Protein AF-A0AAJ1UY35-F1 (afdb_monomer_lite)

Foldseek 3Di:
DDDDDDDDDDYDDDDDDDDDDDDDDDDDDDDDPDCVVVVVVVVVVVVVVVVVVVVVVVVVVVVVVVVVVVQFAFDPDPPRHCPLADDDADDDPDQQAAAEEEEFEAFFQLCAQQHQQHKAFADPVLHDPPLVVDPPVQVPPVPLQADPVSGIGGDCLLLVLVLVLLVLLQQFRYWYWYHYFFELLVVVVCFLVQQDHTGAGFGSNHPVSSVVSNVNSVSDHSAGVSHHRDCVRVFTGQLLLSLLVVLLSQLVQQVVVCVVPVPDRDAGSHQEYEYEGQQRLFKYAPPQWDADPVRWIAGDLVCCPPSSCNSVRRDIDGFDDDPDLDQRRGNSLRSSLSSLLSVLVSNHQYAYENEEPSCVVVVSRVVSRVVSNCSSPPPDPPRYDYQYDHQDDDDDGRHHHDPVRPCVRSSNVSVVSLSVNVVVQLWAKEKEFEFEAFLSNTTDHAPFQWWKWKAAPVGDIDTDGAHRRNMDMDTCNPPDRLFWMKMKTDDALQWKAKFDFVLFWFKWFAFNPPRHTDTQPDTWAKDDQDPRRMTITIGGSVSSVGGGSMYIYIYIFTWDFDKWKWKFFFPDQVLLCQFQHDPDDDDRLFDFAKKKKKWKWKAACRDPDRPDTPFIDIDMWGDGNQRGMDITDMDTRGIDGFFIKMKMKMWIAGTDDDDQVVRVVRDDGDTDIDDPFKAKDPPFDFDPDDRTRIGMIMIGGD

Secondary structure (DSSP, 8-state):
--------------------------------S-THHHHHHHHHHHHHHHHHHHHHHHHHHHHHHHHHTTTSPBTTSGGG--TTSBPPPPP--S---SEEEEEEEE-STT--TTSTT-EEEPPTTSPPTTGGGS-HHHHT-HHHHB-TTSSEEE--HHHHHHHHHHHHTTTSSEEEEEEEES-GGGTTTTTTTTPPPPEEEEESSBHHHHHHHHHHHHT---SSTTSS--GGGTT-B-HHHHHHHHHHHHHHHHHHHHHH-TTSPPPPS-SEEEEEE-S-B-EEETTSEEE-TTS-EEE-HHHH-STTGGGG---EEEPP------STT-HHHHHHHHHHHHHHHTTPEEEEEEESTHHHHSHHHHHHHHHHHHHTSTT-SSSEEEE----B-SSSBTPPPPTTGGGT-TTTTTHHHHHHHHHHHTS-EEEEEEEEE-TT-BEEEE-TT-EEEEEETTTEEEEEE--TTSEEEEE-TTS--TT-EEEEEES-TTSEEEE-BTTB-EEEEEETTT--EEE-SSPPEEPPPPTTS--EEEE-HHHHHHEEEEEEEEEEEEEEEEEE-BEEE---THHHHHHH--SSSS--S--S-EEEEEEEEEE-TTSSSTTSEEEEEEEEEEE---SSEEEPPPEEEEEEETT-EEEEEEEEEPPSSS-HHHHHHH------B--SSEEEE------SS-SS-EEEEEEEE-

pLDDT: mean 71.47, std 19.7, range [21.45, 96.44]

Sequence (702 aa):
MKVLTRHYEVAGTIVKVDGFALSEVGRDLRAKGKIIRIVSLLSLPCLLLSLMQLVTASLESVARANSDLAVNPIFGMGGEDPFPADPQRPDSTVDEGAQSVAFVFGLGYRSGWASMGGETRTLAGRLCPNEEKWPDYYRKQADKRTTADGRFCRNWDTNIAFEEEMKRHRGSSLKVGIYTFARKADESNNRLYHNTPNLKATSLQNKAGYDAVINKIRSLDGSKDGRGSSPDHAWGNNLQYGLAQVYKDMADYESAQRKANPNVAPKPLYTKIIVLTHGDNKYYLQDTVKKNDKGWYEADLNQLDVDGNFVNRPETEANGYFRRNRLDARPGTAGALGVANLIRGKGAELRILGMGDWSEKMSQYGDTLKALAEATTSGKEGRYQHIDFSSKGDNDYWVTPGSYEYSDNQIVNGTLERVLRQWILEEKTISITSDWIDQDFRYVKPNVGQSINMTVAGGRSYALKTNQLGRTFVRLTGQDTAHGVTIQEQGSSGKKLSTMLANVPRCWGVNVKNGKSGELEAEPEALAVDKDGNGGFNISGQQMEDYRSIKCSMYSRPLQQAQIIKKGKVTNEQIRFEVGGYPRGKPVKFVGGARYSFTYSCADPLGQHPNTLIVEGKAQRLLENVNVAVTMAPINMGKLPVGARCAVKEKIVLPSGRPKEELNRLFTSVNKLSSQHLELEDKQNHSDKGQATSASATGVVR

Structure (mmCIF, N/CA/C/O backbone):
data_AF-A0AAJ1UY35-F1
#
_entry.id   AF-A0AAJ1UY35-F1
#
loop_
_atom_site.group_PDB
_atom_site.id
_atom_site.type_symbol
_atom_site.label_atom_id
_atom_site.label_alt_id
_atom_site.label_comp_id
_atom_site.label_asym_id
_atom_site.label_entity_id
_atom_site.label_seq_id
_atom_site.pdbx_PDB_ins_code
_atom_site.Cartn_x
_atom_site.Cartn_y
_atom_site.Cartn_z
_atom_site.occupancy
_atom_site.B_iso_or_equiv
_atom_site.auth_seq_id
_atom_site.auth_comp_id
_atom_site.auth_asym_id
_atom_site.auth_atom_id
_atom_site.pdbx_PDB_model_num
ATOM 1 N N . MET A 1 1 ? 62.959 -10.267 31.260 1.00 34.19 1 MET A N 1
ATOM 2 C CA . MET A 1 1 ? 63.924 -9.749 32.261 1.00 34.19 1 MET A CA 1
ATOM 3 C C . MET A 1 1 ? 63.231 -9.586 33.611 1.00 34.19 1 MET A C 1
ATOM 5 O O . MET A 1 1 ? 62.021 -9.409 33.638 1.00 34.19 1 MET A O 1
ATOM 9 N N . LYS A 1 2 ? 63.996 -9.665 34.705 1.00 21.45 2 LYS A N 1
ATOM 10 C CA . LYS A 1 2 ? 63.648 -9.225 36.075 1.00 21.45 2 LYS A CA 1
ATOM 11 C C . LYS A 1 2 ? 63.943 -7.702 36.194 1.00 21.45 2 LYS A C 1
ATOM 13 O O . LYS A 1 2 ? 64.800 -7.257 35.441 1.00 21.45 2 LYS A O 1
ATOM 18 N N . VAL A 1 3 ? 63.360 -6.867 37.074 1.00 22.22 3 VAL A N 1
ATOM 19 C CA . VAL A 1 3 ? 62.285 -6.997 38.102 1.00 22.22 3 VAL A CA 1
ATOM 20 C C . VAL A 1 3 ? 61.907 -5.588 38.668 1.00 22.22 3 VAL A C 1
ATOM 22 O O . VAL A 1 3 ? 62.651 -4.652 38.403 1.00 22.22 3 VAL A O 1
ATOM 25 N N . LEU A 1 4 ? 60.852 -5.481 39.512 1.00 23.19 4 LEU A N 1
ATOM 26 C CA . LEU A 1 4 ? 60.481 -4.360 40.437 1.00 23.19 4 LEU A CA 1
ATOM 27 C C . LEU A 1 4 ? 59.958 -3.044 39.789 1.00 23.19 4 LEU A C 1
ATOM 29 O O . LEU A 1 4 ? 60.528 -2.593 38.809 1.00 23.19 4 LEU A O 1
ATOM 33 N N . THR A 1 5 ? 58.932 -2.306 40.273 1.00 26.67 5 THR A N 1
ATOM 34 C CA . THR A 1 5 ? 57.810 -2.466 41.267 1.00 26.67 5 THR A CA 1
ATOM 35 C C . THR A 1 5 ? 56.720 -1.388 40.946 1.00 26.67 5 THR A C 1
ATOM 37 O O . THR A 1 5 ? 56.875 -0.740 39.919 1.00 26.67 5 THR A O 1
ATOM 40 N N . ARG A 1 6 ? 55.615 -1.064 41.661 1.00 24.56 6 ARG A N 1
ATOM 41 C CA . ARG A 1 6 ? 54.959 -1.353 42.980 1.00 24.56 6 ARG A CA 1
ATOM 42 C C . ARG A 1 6 ? 53.423 -1.122 42.763 1.00 24.56 6 ARG A C 1
ATOM 44 O O . ARG A 1 6 ? 53.093 -0.278 41.944 1.00 24.56 6 ARG A O 1
ATOM 51 N N . HIS A 1 7 ? 52.476 -1.957 43.223 1.00 24.42 7 HIS A N 1
ATOM 52 C CA . HIS A 1 7 ? 51.837 -2.064 44.569 1.00 24.42 7 HIS A CA 1
ATOM 53 C C . HIS A 1 7 ? 50.879 -0.911 44.947 1.00 24.42 7 HIS A C 1
ATOM 55 O O . HIS A 1 7 ? 51.228 0.226 44.655 1.00 24.42 7 HIS A O 1
ATOM 61 N N . TYR A 1 8 ? 49.760 -1.051 45.689 1.00 23.05 8 TYR A N 1
ATOM 62 C CA . TYR A 1 8 ? 48.837 -2.119 46.209 1.00 23.05 8 TYR A CA 1
ATOM 63 C C . TYR A 1 8 ? 47.652 -1.313 46.867 1.00 23.05 8 TYR A C 1
ATOM 65 O O . TYR A 1 8 ? 47.877 -0.145 47.177 1.00 23.05 8 TYR A O 1
ATOM 73 N N . GLU A 1 9 ? 46.459 -1.766 47.293 1.00 23.33 9 GLU A N 1
ATOM 74 C CA . GLU A 1 9 ? 45.358 -2.692 46.884 1.00 23.33 9 GLU A CA 1
ATOM 75 C C . GLU A 1 9 ? 44.215 -2.464 47.963 1.00 23.33 9 GLU A C 1
ATOM 77 O O . GLU A 1 9 ? 44.399 -1.559 48.777 1.00 23.33 9 GLU A O 1
ATOM 82 N N . VAL A 1 10 ? 43.014 -3.058 48.145 1.00 24.70 10 VAL A N 1
ATOM 83 C CA . VAL A 1 10 ? 42.207 -4.221 47.682 1.00 24.70 10 VAL A CA 1
ATOM 84 C C . VAL A 1 10 ? 40.694 -3.897 47.919 1.00 24.70 10 VAL A C 1
ATOM 86 O O . VAL A 1 10 ? 40.396 -3.083 48.787 1.00 24.70 10 VAL A O 1
ATOM 89 N N . ALA A 1 11 ? 39.758 -4.637 47.288 1.00 24.30 11 ALA A N 1
ATOM 90 C CA . ALA A 1 11 ? 38.354 -4.890 47.729 1.00 24.30 11 ALA A CA 1
ATOM 91 C C . ALA A 1 11 ? 37.324 -3.714 47.753 1.00 24.30 11 ALA A C 1
ATOM 93 O O . ALA A 1 11 ? 37.682 -2.548 47.662 1.00 24.30 11 ALA A O 1
ATOM 94 N N . GLY A 1 12 ? 35.998 -3.943 47.850 1.00 22.55 12 GLY A N 1
ATOM 95 C CA . GLY A 1 12 ? 35.233 -5.187 47.627 1.00 22.55 12 GLY A CA 1
ATOM 96 C C . GLY A 1 12 ? 33.877 -5.309 48.371 1.00 22.55 12 GLY A C 1
ATOM 97 O O . GLY A 1 12 ? 33.831 -5.223 49.589 1.00 22.55 12 GLY A O 1
ATOM 98 N N . THR A 1 13 ? 32.821 -5.659 47.620 1.00 23.72 13 THR A N 1
ATOM 99 C CA . THR A 1 13 ? 31.623 -6.439 48.039 1.00 23.72 13 THR A CA 1
ATOM 100 C C . THR A 1 13 ? 30.466 -5.806 48.861 1.00 23.72 13 THR A C 1
ATOM 102 O O . THR A 1 13 ? 30.623 -5.107 49.851 1.00 23.72 13 THR A O 1
ATOM 105 N N . ILE A 1 14 ? 29.264 -6.175 48.396 1.00 23.72 14 ILE A N 1
ATOM 106 C CA . ILE A 1 14 ? 27.869 -6.064 48.881 1.00 23.72 14 ILE A CA 1
ATOM 107 C C . ILE A 1 14 ? 27.656 -6.382 50.385 1.00 23.72 14 ILE A C 1
ATOM 109 O O . ILE A 1 14 ? 28.237 -7.352 50.859 1.00 23.72 14 ILE A O 1
ATOM 113 N N . VAL A 1 15 ? 26.692 -5.723 51.070 1.00 22.36 15 VAL A N 1
ATOM 114 C CA . VAL A 1 15 ? 25.753 -6.364 52.044 1.00 22.36 15 VAL A CA 1
ATOM 115 C C . VAL A 1 15 ? 24.530 -5.476 52.399 1.00 22.36 15 VAL A C 1
ATOM 117 O O . VAL A 1 15 ? 24.519 -4.277 52.134 1.00 22.36 15 VAL A O 1
ATOM 120 N N . LYS A 1 16 ? 23.472 -6.110 52.939 1.00 21.75 16 LYS A N 1
ATOM 121 C CA . LYS A 1 16 ? 22.197 -5.545 53.444 1.00 21.75 16 LYS A CA 1
ATOM 122 C C . LYS A 1 16 ? 22.342 -4.452 54.523 1.00 21.75 16 LYS A C 1
ATOM 124 O O . LYS A 1 16 ? 23.318 -4.441 55.264 1.00 21.75 16 LYS A O 1
ATOM 129 N N . VAL A 1 17 ? 21.242 -3.726 54.768 1.00 23.38 17 VAL A N 1
ATOM 130 C CA . VAL A 1 17 ? 20.865 -3.250 56.116 1.00 23.38 17 VAL A CA 1
ATOM 131 C C . VAL A 1 17 ? 19.405 -3.631 56.407 1.00 23.38 17 VAL A C 1
ATOM 133 O O . VAL A 1 17 ? 18.502 -3.157 55.724 1.00 23.38 17 VAL A O 1
ATOM 136 N N . ASP A 1 18 ? 19.183 -4.471 57.420 1.00 23.42 18 ASP A N 1
ATOM 137 C CA . ASP A 1 18 ? 17.889 -4.617 58.108 1.00 23.42 18 ASP A CA 1
ATOM 138 C C . ASP A 1 18 ? 17.885 -3.691 59.349 1.00 23.42 18 ASP A C 1
ATOM 140 O O . ASP A 1 18 ? 18.946 -3.354 59.876 1.00 23.42 18 ASP A O 1
ATOM 144 N N . GLY A 1 19 ? 16.714 -3.205 59.779 1.00 21.84 19 GLY A N 1
ATOM 145 C CA . GLY A 1 19 ? 16.602 -2.069 60.715 1.00 21.84 19 GLY A CA 1
ATOM 146 C C . GLY A 1 19 ? 16.716 -2.387 62.217 1.00 21.84 19 GLY A C 1
ATOM 147 O O . GLY A 1 19 ? 16.740 -3.545 62.625 1.00 21.84 19 GLY A O 1
ATOM 148 N N . PHE A 1 20 ? 16.710 -1.335 63.050 1.00 23.66 20 PHE A N 1
ATOM 149 C CA . PHE A 1 20 ? 16.606 -1.418 64.518 1.00 23.66 20 PHE A CA 1
ATOM 150 C C . PHE A 1 20 ? 15.756 -0.277 65.118 1.00 23.66 20 PHE A C 1
ATOM 152 O O . PHE A 1 20 ? 15.450 0.700 64.434 1.00 23.66 20 PHE A O 1
ATOM 159 N N . ALA A 1 21 ? 15.335 -0.434 66.380 1.00 23.22 21 ALA A N 1
ATOM 160 C CA . ALA A 1 21 ? 14.292 0.369 67.038 1.00 23.22 21 ALA A CA 1
ATOM 161 C C . ALA A 1 21 ? 14.790 1.256 68.214 1.00 23.22 21 ALA A C 1
ATOM 163 O O . ALA A 1 21 ? 15.985 1.398 68.450 1.00 23.22 21 ALA A O 1
ATOM 164 N N . LEU A 1 22 ? 13.839 1.890 68.916 1.00 26.34 22 LEU A N 1
ATOM 165 C CA . LEU A 1 22 ? 14.007 2.960 69.917 1.00 26.34 22 LEU A CA 1
ATOM 166 C C . LEU A 1 22 ? 14.524 2.516 71.304 1.00 26.34 22 LEU A C 1
ATOM 168 O O . LEU A 1 22 ? 13.898 1.670 71.937 1.00 26.34 22 LEU A O 1
ATOM 172 N N . SER A 1 23 ? 15.533 3.229 71.823 1.00 24.86 23 SER A N 1
ATOM 173 C CA . SER A 1 23 ? 15.867 3.459 73.255 1.00 24.86 23 SER A CA 1
ATOM 174 C C . SER A 1 23 ? 17.115 4.372 73.323 1.00 24.86 23 SER A C 1
ATOM 176 O O . SER A 1 23 ? 17.962 4.246 72.446 1.00 24.86 23 SER A O 1
ATOM 178 N N . GLU A 1 24 ? 17.359 5.283 74.273 1.00 26.22 24 GLU A N 1
ATOM 179 C CA . GLU A 1 24 ? 16.616 5.777 75.449 1.00 26.22 24 GLU A CA 1
ATOM 180 C C . GLU A 1 24 ? 17.199 7.155 75.898 1.00 26.22 24 GLU A C 1
ATOM 182 O O . GLU A 1 24 ? 18.195 7.591 75.336 1.00 26.22 24 GLU A O 1
ATOM 187 N N . VAL A 1 25 ? 16.573 7.820 76.890 1.00 25.81 25 VAL A N 1
ATOM 188 C CA . VAL A 1 25 ? 17.093 8.837 77.866 1.00 25.81 25 VAL A CA 1
ATOM 189 C C . VAL A 1 25 ? 18.275 9.772 77.463 1.00 25.81 25 VAL A C 1
ATOM 191 O O . VAL A 1 25 ? 19.358 9.329 77.119 1.00 25.81 25 VAL A O 1
ATOM 194 N N . GLY A 1 26 ? 18.255 11.103 77.653 1.00 25.69 26 GLY A N 1
ATOM 195 C CA . GLY A 1 26 ? 17.315 11.980 78.374 1.00 25.69 26 GLY A CA 1
ATOM 196 C C . GLY A 1 26 ? 17.988 12.866 79.449 1.00 25.69 26 GLY A C 1
ATOM 197 O O . GLY A 1 26 ? 18.068 12.458 80.608 1.00 25.69 26 GLY A O 1
ATOM 198 N N . ARG A 1 27 ? 18.465 14.067 79.063 1.00 25.03 27 ARG A N 1
ATOM 199 C CA . ARG A 1 27 ? 18.877 15.256 79.875 1.00 25.03 27 ARG A CA 1
ATOM 200 C C . ARG A 1 27 ? 19.539 16.285 78.925 1.00 25.03 27 ARG A C 1
ATOM 202 O O . ARG A 1 27 ? 20.173 15.847 77.975 1.00 25.03 27 ARG A O 1
ATOM 209 N N . ASP A 1 28 ? 19.541 17.612 79.097 1.00 28.67 28 ASP A N 1
ATOM 210 C CA . ASP A 1 28 ? 18.679 18.610 79.772 1.00 28.67 28 ASP A CA 1
ATOM 211 C C . ASP A 1 28 ? 19.136 20.027 79.284 1.00 28.67 28 ASP A C 1
ATOM 213 O O . ASP A 1 28 ? 20.136 20.142 78.578 1.00 28.67 28 ASP A O 1
ATOM 217 N N . LEU A 1 29 ? 18.445 21.102 79.690 1.00 26.39 29 LEU A N 1
ATOM 218 C CA . LEU A 1 29 ? 18.847 22.525 79.675 1.00 26.39 29 LEU A CA 1
ATOM 219 C C . LEU A 1 29 ? 18.727 23.355 78.374 1.00 26.39 29 LEU A C 1
ATOM 221 O O . LEU A 1 29 ? 19.685 23.694 77.687 1.00 26.39 29 LEU A O 1
ATOM 225 N N . ARG A 1 30 ? 17.513 23.896 78.199 1.00 32.09 30 ARG A N 1
ATOM 226 C CA . ARG A 1 30 ? 17.227 25.351 78.100 1.00 32.09 30 ARG A CA 1
ATOM 227 C C . ARG A 1 30 ? 18.264 26.250 77.381 1.00 32.09 30 ARG A C 1
ATOM 229 O O . ARG A 1 30 ? 19.049 26.938 78.033 1.00 32.09 30 ARG A O 1
ATOM 236 N N . ALA A 1 31 ? 18.106 26.454 76.068 1.00 27.91 31 ALA A N 1
ATOM 237 C CA . ALA A 1 31 ? 18.750 27.568 75.355 1.00 27.91 31 ALA A CA 1
ATOM 238 C C . ALA A 1 31 ? 17.807 28.335 74.397 1.00 27.91 31 ALA A C 1
ATOM 240 O O . ALA A 1 31 ? 17.639 27.995 73.233 1.00 27.91 31 ALA A O 1
ATOM 241 N N . LYS A 1 32 ? 17.261 29.454 74.900 1.00 30.56 32 LYS A N 1
ATOM 242 C CA . LYS A 1 32 ? 16.916 30.686 74.152 1.00 30.56 32 LYS A CA 1
ATOM 243 C C . LYS A 1 32 ? 16.004 30.542 72.916 1.00 30.56 32 LYS A C 1
ATOM 245 O O . LYS A 1 32 ? 16.441 30.583 71.769 1.00 30.56 32 LYS A O 1
ATOM 250 N N . GLY A 1 33 ? 14.694 30.570 73.181 1.00 32.19 33 GLY A N 1
ATOM 251 C CA . GLY A 1 33 ? 13.574 30.794 72.251 1.00 32.19 33 GLY A CA 1
ATOM 252 C C . GLY A 1 33 ? 13.711 31.927 71.215 1.00 32.19 33 GLY A C 1
ATOM 253 O O . GLY A 1 33 ? 13.046 32.951 71.330 1.00 32.19 33 GLY A O 1
ATOM 254 N N . LYS A 1 34 ? 14.512 31.715 70.162 1.00 32.81 34 LYS A N 1
ATOM 255 C CA . LYS A 1 34 ? 14.557 32.555 68.945 1.00 32.81 34 LYS A CA 1
ATOM 256 C C . LYS A 1 34 ? 14.364 31.788 67.624 1.00 32.81 34 LYS A C 1
ATOM 258 O O . LYS A 1 34 ? 14.079 32.415 66.611 1.00 32.81 34 LYS A O 1
ATOM 263 N N . ILE A 1 35 ? 14.447 30.454 67.622 1.00 36.97 35 ILE A N 1
ATOM 264 C CA . ILE A 1 35 ? 14.409 29.630 66.393 1.00 36.97 35 ILE A CA 1
ATOM 265 C C . ILE A 1 35 ? 12.996 29.526 65.776 1.00 36.97 35 ILE A C 1
ATOM 267 O O . ILE A 1 35 ? 12.853 29.463 64.556 1.00 36.97 35 ILE A O 1
ATOM 271 N N . ILE A 1 36 ? 11.938 29.584 66.594 1.00 39.00 36 ILE A N 1
ATOM 272 C CA . ILE A 1 36 ? 10.549 29.289 66.178 1.00 39.00 36 ILE A CA 1
ATOM 273 C C . ILE A 1 36 ? 10.011 30.244 65.089 1.00 39.00 36 ILE A C 1
ATOM 275 O O . ILE A 1 36 ? 9.146 29.847 64.317 1.00 39.00 36 ILE A O 1
ATOM 279 N N . ARG A 1 37 ? 10.538 31.472 64.947 1.00 29.98 37 ARG A N 1
ATOM 280 C CA . ARG A 1 37 ? 10.105 32.395 63.873 1.00 29.98 37 ARG A CA 1
ATOM 281 C C . ARG A 1 37 ? 10.731 32.125 62.497 1.00 29.98 37 ARG A C 1
ATOM 283 O O . ARG A 1 37 ? 10.194 32.617 61.513 1.00 29.98 37 ARG A O 1
ATOM 290 N N . ILE A 1 38 ? 11.821 31.359 62.404 1.00 38.47 38 ILE A N 1
ATOM 291 C CA . ILE A 1 38 ? 12.520 31.118 61.125 1.00 38.47 38 ILE A CA 1
ATOM 292 C C . ILE A 1 38 ? 11.916 29.916 60.380 1.00 38.47 38 ILE A C 1
ATOM 294 O O . ILE A 1 38 ? 11.694 29.983 59.172 1.00 38.47 38 ILE A O 1
ATOM 298 N N . VAL A 1 39 ? 11.551 28.849 61.101 1.00 41.25 39 VAL A N 1
ATOM 299 C CA . VAL A 1 39 ? 10.931 27.641 60.515 1.00 41.25 39 VAL A CA 1
ATOM 300 C C . VAL A 1 39 ? 9.581 27.957 59.846 1.00 41.25 39 VAL A C 1
ATOM 302 O O . VAL A 1 39 ? 9.272 27.429 58.776 1.00 41.25 39 VAL A O 1
ATOM 305 N N . SER A 1 40 ? 8.805 28.884 60.416 1.00 38.19 40 SER A N 1
ATOM 306 C CA . SER A 1 40 ? 7.521 29.344 59.861 1.00 38.19 40 SER A CA 1
ATOM 307 C C . SER A 1 40 ? 7.650 30.174 58.575 1.00 38.19 40 SER A C 1
ATOM 309 O O . SER A 1 40 ? 6.686 30.283 57.825 1.00 38.19 40 SER A O 1
ATOM 311 N N . LEU A 1 41 ? 8.820 30.768 58.313 1.00 37.66 41 LEU A N 1
ATOM 312 C CA . LEU A 1 41 ? 9.073 31.598 57.127 1.00 37.66 41 LEU A CA 1
ATOM 313 C C . LEU A 1 41 ? 9.645 30.799 55.947 1.00 37.66 41 LEU A C 1
ATOM 315 O O . LEU A 1 41 ? 9.429 31.180 54.802 1.00 37.66 41 LEU A O 1
ATOM 319 N N . LEU A 1 42 ? 10.315 29.672 56.209 1.00 38.81 42 LEU A N 1
ATOM 320 C CA . LEU A 1 42 ? 10.839 28.767 55.173 1.00 38.81 42 LEU A CA 1
ATOM 321 C C . LEU A 1 42 ? 9.833 27.696 54.718 1.00 38.81 42 LEU A C 1
ATOM 323 O O . LEU A 1 42 ? 9.989 27.123 53.644 1.00 38.81 42 LEU A O 1
ATOM 327 N N . SER A 1 43 ? 8.776 27.441 55.493 1.00 44.53 43 SER A N 1
ATOM 328 C CA . SER A 1 43 ? 7.743 26.451 55.152 1.00 44.53 43 SER A CA 1
ATOM 329 C C . SER A 1 43 ? 6.695 26.968 54.154 1.00 44.53 43 SER A C 1
ATOM 331 O O . SER A 1 43 ? 6.258 26.200 53.296 1.00 44.53 43 SER A O 1
ATOM 333 N N . LEU A 1 44 ? 6.335 28.259 54.190 1.00 37.44 44 LEU A N 1
ATOM 334 C CA . LEU A 1 44 ? 5.404 28.858 53.217 1.00 37.44 44 LEU A CA 1
ATOM 335 C C . LEU A 1 44 ? 5.915 28.808 51.760 1.00 37.44 44 LEU A C 1
ATOM 337 O O . LEU A 1 44 ? 5.147 28.375 50.901 1.00 37.44 44 LEU A O 1
ATOM 341 N N . PRO A 1 45 ? 7.174 29.189 51.446 1.00 41.34 45 PRO A N 1
ATOM 342 C CA . PRO A 1 45 ? 7.708 29.104 50.085 1.00 41.34 45 PRO A CA 1
ATOM 343 C C . PRO A 1 45 ? 7.704 27.679 49.523 1.00 41.34 45 PRO A C 1
ATOM 345 O O . PRO A 1 45 ? 7.338 27.482 48.369 1.00 41.34 45 PRO A O 1
ATOM 348 N N . CYS A 1 46 ? 8.036 26.674 50.339 1.00 39.50 46 CYS A N 1
ATOM 349 C CA . CYS A 1 46 ? 8.003 25.269 49.923 1.00 39.50 46 CYS A CA 1
ATOM 350 C C . CYS A 1 46 ? 6.573 24.764 49.666 1.00 39.50 46 CYS A C 1
ATOM 352 O O . CYS A 1 46 ? 6.356 23.993 48.727 1.00 39.50 46 CYS A O 1
ATOM 354 N N . LEU A 1 47 ? 5.580 25.225 50.440 1.00 40.47 47 LEU A N 1
ATOM 355 C CA . LEU A 1 47 ? 4.171 24.949 50.142 1.00 40.47 47 LEU A CA 1
ATOM 356 C C . LEU A 1 47 ? 3.729 25.632 48.841 1.00 40.47 47 LEU A C 1
ATOM 358 O O . LEU A 1 47 ? 3.089 24.996 48.014 1.00 40.47 47 LEU A O 1
ATOM 362 N N . LEU A 1 48 ? 4.099 26.897 48.624 1.00 40.06 48 LEU A N 1
ATOM 363 C CA . LEU A 1 48 ? 3.754 27.633 47.403 1.00 40.06 48 LEU A CA 1
ATOM 364 C C . LEU A 1 48 ? 4.413 27.038 46.151 1.00 40.06 48 LEU A C 1
ATOM 366 O O . LEU A 1 48 ? 3.748 26.929 45.127 1.00 40.06 48 LEU A O 1
ATOM 370 N N . LEU A 1 49 ? 5.667 26.584 46.237 1.00 43.56 49 LEU A N 1
ATOM 371 C CA . LEU A 1 49 ? 6.359 25.891 45.145 1.00 43.56 49 LEU A CA 1
ATOM 372 C C . LEU A 1 49 ? 5.733 24.527 44.827 1.00 43.56 49 LEU A C 1
ATOM 374 O O . LEU A 1 49 ? 5.545 24.212 43.656 1.00 43.56 49 LEU A O 1
ATOM 378 N N . SER A 1 50 ? 5.357 23.738 45.838 1.00 42.12 50 SER A N 1
ATOM 379 C CA . SER A 1 50 ? 4.693 22.442 45.612 1.00 42.12 50 SER A CA 1
ATOM 380 C C . SER A 1 50 ? 3.245 22.593 45.126 1.00 42.12 50 SER A C 1
ATOM 382 O O . SER A 1 50 ? 2.824 21.852 44.238 1.00 42.12 50 SER A O 1
ATOM 384 N N . LEU A 1 51 ? 2.500 23.601 45.598 1.00 36.38 51 LEU A N 1
ATOM 385 C CA . LEU A 1 51 ? 1.209 23.981 45.013 1.00 36.38 51 LEU A CA 1
ATOM 386 C C . LEU A 1 51 ? 1.366 24.489 43.575 1.00 36.38 51 LEU A C 1
ATOM 388 O O . LEU A 1 51 ? 0.586 24.075 42.724 1.00 36.38 51 LEU A O 1
ATOM 392 N N . MET A 1 52 ? 2.380 25.306 43.269 1.00 39.19 52 MET A N 1
ATOM 393 C CA . MET A 1 52 ? 2.669 25.704 41.887 1.00 39.19 52 MET A CA 1
ATOM 394 C C . MET A 1 52 ? 3.039 24.508 41.011 1.00 39.19 52 MET A C 1
ATOM 396 O O . MET A 1 52 ? 2.558 24.459 39.891 1.00 39.19 52 MET A O 1
ATOM 400 N N . GLN A 1 53 ? 3.786 23.518 41.505 1.00 39.44 53 GLN A N 1
ATOM 401 C CA . GLN A 1 53 ? 4.089 22.295 40.748 1.00 39.44 53 GLN A CA 1
ATOM 402 C C . GLN A 1 53 ? 2.852 21.416 40.502 1.00 39.44 53 GLN A C 1
ATOM 404 O O . GLN A 1 53 ? 2.705 20.879 39.407 1.00 39.44 53 GLN A O 1
ATOM 409 N N . LEU A 1 54 ? 1.920 21.296 41.457 1.00 36.03 54 LEU A N 1
ATOM 410 C CA . LEU A 1 54 ? 0.639 20.618 41.200 1.00 36.03 54 LEU A CA 1
ATOM 411 C C . LEU A 1 54 ? -0.265 21.426 40.253 1.00 36.03 54 LEU A C 1
ATOM 413 O O . LEU A 1 54 ? -0.971 20.839 39.431 1.00 36.03 54 LEU A O 1
ATOM 417 N N . VAL A 1 55 ? -0.248 22.758 40.339 1.00 33.00 55 VAL A N 1
ATOM 418 C CA . VAL A 1 55 ? -1.027 23.647 39.463 1.00 33.00 55 VAL A CA 1
ATOM 419 C C . VAL A 1 55 ? -0.453 23.678 38.044 1.00 33.00 55 VAL A C 1
ATOM 421 O O . VAL A 1 55 ? -1.229 23.616 37.098 1.00 33.00 55 VAL A O 1
ATOM 424 N N . THR A 1 56 ? 0.869 23.673 37.852 1.00 34.56 56 THR A N 1
ATOM 425 C CA . THR A 1 56 ? 1.473 23.545 36.516 1.00 34.56 56 THR A CA 1
ATOM 426 C C . THR A 1 56 ? 1.325 22.137 35.960 1.00 34.56 56 THR A C 1
ATOM 428 O O . THR A 1 56 ? 0.982 22.016 34.795 1.00 34.56 56 THR A O 1
ATOM 431 N N . ALA A 1 57 ? 1.459 21.069 36.754 1.00 34.84 57 ALA A N 1
ATOM 432 C CA . ALA A 1 57 ? 1.207 19.706 36.268 1.00 34.84 57 ALA A CA 1
ATOM 433 C C . ALA A 1 57 ? -0.268 19.474 35.872 1.00 34.84 57 ALA A C 1
ATOM 435 O O . ALA A 1 57 ? -0.550 18.763 34.904 1.00 34.84 57 ALA A O 1
ATOM 436 N N . SER A 1 58 ? -1.222 20.094 36.580 1.00 30.88 58 SER A N 1
ATOM 437 C CA . SER A 1 58 ? -2.641 20.065 36.189 1.00 30.88 58 SER A CA 1
ATOM 438 C C . SER A 1 58 ? -2.948 20.988 35.005 1.00 30.88 58 SER A C 1
ATOM 440 O O . SER A 1 58 ? -3.695 20.585 34.119 1.00 30.88 58 SER A O 1
ATOM 442 N N . LEU A 1 59 ? -2.320 22.163 34.900 1.00 31.89 59 LEU A N 1
ATOM 443 C CA . LEU A 1 59 ? -2.433 23.016 33.710 1.00 31.89 59 LEU A CA 1
ATOM 444 C C . LEU A 1 59 ? -1.750 22.410 32.478 1.00 31.89 59 LEU A C 1
ATOM 446 O O . LEU A 1 59 ? -2.296 22.542 31.396 1.00 31.89 59 LEU A O 1
ATOM 450 N N . GLU A 1 60 ? -0.628 21.700 32.605 1.00 31.52 60 GLU A N 1
ATOM 451 C CA . GLU A 1 60 ? 0.021 20.993 31.492 1.00 31.52 60 GLU A CA 1
ATOM 452 C C . GLU A 1 60 ? -0.778 19.774 31.027 1.00 31.52 60 GLU A C 1
ATOM 454 O O . GLU A 1 60 ? -0.811 19.491 29.833 1.00 31.52 60 GLU A O 1
ATOM 459 N N . SER A 1 61 ? -1.421 19.040 31.940 1.00 35.16 61 SER A N 1
ATOM 460 C CA . SER A 1 61 ? -2.279 17.910 31.558 1.00 35.16 61 SER A CA 1
ATOM 461 C C . SER A 1 61 ? -3.616 18.371 30.971 1.00 35.16 61 SER A C 1
ATOM 463 O O . SER A 1 61 ? -4.072 17.774 30.001 1.00 35.16 61 SER A O 1
ATOM 465 N N . VAL A 1 62 ? -4.195 19.475 31.459 1.00 30.25 62 VAL A N 1
ATOM 466 C CA . VAL A 1 62 ? -5.374 20.109 30.840 1.00 30.25 62 VAL A CA 1
ATOM 467 C C . VAL A 1 62 ? -5.015 20.815 29.524 1.00 30.25 62 VAL A C 1
ATOM 469 O O . VAL A 1 62 ? -5.796 20.757 28.581 1.00 30.25 62 VAL A O 1
ATOM 472 N N . ALA A 1 63 ? -3.831 21.421 29.402 1.00 30.66 63 ALA A N 1
ATOM 473 C CA . ALA A 1 63 ? -3.355 22.000 28.144 1.00 30.66 63 ALA A CA 1
ATOM 474 C C . ALA A 1 63 ? -3.058 20.921 27.095 1.00 30.66 63 ALA A C 1
ATOM 476 O O . ALA A 1 63 ? -3.450 21.107 25.949 1.00 30.66 63 ALA A O 1
ATOM 477 N N . ARG A 1 64 ? -2.458 19.782 27.482 1.00 32.12 64 ARG A N 1
ATOM 478 C CA . ARG A 1 64 ? -2.318 18.609 26.600 1.00 32.12 64 ARG A CA 1
ATOM 479 C C . ARG A 1 64 ? -3.682 18.058 26.181 1.00 32.12 64 ARG A C 1
ATOM 481 O O . ARG A 1 64 ? -3.941 17.955 24.991 1.00 32.12 64 ARG A O 1
ATOM 488 N N . ALA A 1 65 ? -4.600 17.827 27.121 1.00 32.25 65 ALA A N 1
ATOM 489 C CA . ALA A 1 65 ? -5.955 17.370 26.793 1.00 32.25 65 ALA A CA 1
ATOM 490 C C . ALA A 1 65 ? -6.693 18.328 25.832 1.00 32.25 65 ALA A C 1
ATOM 492 O O . ALA A 1 65 ? -7.378 17.877 24.917 1.00 32.25 65 ALA A O 1
ATOM 493 N N . ASN A 1 66 ? -6.509 19.643 25.990 1.00 30.05 66 ASN A N 1
ATOM 494 C CA . ASN A 1 66 ? -7.097 20.649 25.104 1.00 30.05 66 ASN A CA 1
ATOM 495 C C . ASN A 1 66 ? -6.337 20.837 23.775 1.00 30.05 66 ASN A C 1
ATOM 497 O O . ASN A 1 66 ? -6.949 21.296 22.813 1.00 30.05 66 ASN A O 1
ATOM 501 N N . SER A 1 67 ? -5.049 20.478 23.675 1.00 34.88 67 SER A N 1
ATOM 502 C CA . SER A 1 67 ? -4.327 20.439 22.392 1.00 34.88 67 SER A CA 1
ATOM 503 C C . SER A 1 67 ? -4.627 19.169 21.598 1.00 34.88 67 SER A C 1
ATOM 505 O O . SER A 1 67 ? -4.794 19.230 20.383 1.00 34.88 67 SER A O 1
ATOM 507 N N . ASP A 1 68 ? -4.757 18.027 22.274 1.00 39.62 68 ASP A N 1
ATOM 508 C CA . ASP A 1 68 ? -4.999 16.722 21.647 1.00 39.62 68 ASP A CA 1
ATOM 509 C C . ASP A 1 68 ? -6.388 16.657 20.979 1.00 39.62 68 ASP A C 1
ATOM 511 O O . ASP A 1 68 ? -6.567 15.965 19.972 1.00 39.62 68 ASP A O 1
ATOM 515 N N . LEU A 1 69 ? -7.349 17.444 21.484 1.00 41.72 69 LEU A N 1
ATOM 516 C CA . LEU A 1 69 ? -8.680 17.656 20.897 1.00 41.72 69 LEU A CA 1
ATOM 517 C C . LEU A 1 69 ? -8.672 18.394 19.544 1.00 41.72 69 LEU A C 1
ATOM 519 O O . LEU A 1 69 ? -9.687 18.365 18.852 1.00 41.72 69 LEU A O 1
ATOM 523 N N . ALA A 1 70 ? -7.563 19.037 19.159 1.00 44.38 70 ALA A N 1
ATOM 524 C CA . ALA A 1 70 ? -7.434 19.810 17.917 1.00 44.38 70 ALA A CA 1
ATOM 525 C C . ALA A 1 70 ? -6.511 19.158 16.863 1.00 44.38 70 ALA A C 1
ATOM 527 O O . ALA A 1 70 ? -6.252 19.758 15.821 1.00 44.38 70 ALA A O 1
ATOM 528 N N . VAL A 1 71 ? -5.980 17.957 17.138 1.00 63.03 71 VAL A N 1
ATOM 529 C CA . VAL A 1 71 ? -4.953 17.294 16.304 1.00 63.03 71 VAL A CA 1
ATOM 530 C C . VAL A 1 71 ? -5.369 15.891 15.840 1.00 63.03 71 VAL A C 1
ATOM 532 O O . VAL A 1 71 ? -4.904 15.424 14.800 1.00 63.03 71 VAL A O 1
ATOM 535 N N . ASN A 1 72 ? -6.256 15.212 16.572 1.00 76.25 72 ASN A N 1
ATOM 536 C CA . ASN A 1 72 ? -6.679 13.848 16.252 1.00 76.25 72 ASN A CA 1
ATOM 537 C C . ASN A 1 72 ? -7.926 13.822 15.343 1.00 76.25 72 ASN A C 1
ATOM 539 O O . ASN A 1 72 ? -8.957 14.370 15.734 1.00 76.25 72 ASN A O 1
ATOM 543 N N . PRO A 1 73 ? -7.874 13.171 14.163 1.00 81.50 73 PRO A N 1
ATOM 544 C CA . PRO A 1 73 ? -8.970 13.202 13.195 1.00 81.50 73 PRO A CA 1
ATOM 545 C C . PRO A 1 73 ? -10.165 12.334 13.618 1.00 81.50 73 PRO A C 1
ATOM 547 O O . PRO A 1 73 ? -9.996 11.283 14.247 1.00 81.50 73 PRO A O 1
ATOM 550 N N . ILE A 1 74 ? -11.367 12.763 13.224 1.00 85.62 74 ILE A N 1
ATOM 551 C CA . ILE A 1 74 ? -12.646 12.086 13.486 1.00 85.62 74 ILE A CA 1
ATOM 552 C C . ILE A 1 74 ? -12.982 11.161 12.314 1.00 85.62 74 ILE A C 1
ATOM 554 O O . ILE A 1 74 ? -13.174 11.616 11.185 1.00 85.62 74 ILE A O 1
ATOM 558 N N . PHE A 1 75 ? -13.096 9.857 12.567 1.00 85.75 75 PHE A N 1
ATOM 559 C CA . PHE A 1 75 ? -13.484 8.922 11.512 1.00 85.75 75 PHE A CA 1
ATOM 560 C C . PHE A 1 75 ? -14.967 9.073 11.139 1.00 85.75 75 PHE A C 1
ATOM 562 O O . PHE A 1 75 ? -15.837 9.157 12.004 1.00 85.75 75 PHE A O 1
ATOM 569 N N . GLY A 1 76 ? -15.260 9.046 9.838 1.00 78.00 76 GLY A N 1
ATOM 570 C CA . GLY A 1 76 ? -16.621 9.141 9.296 1.00 78.00 76 GLY A CA 1
ATOM 571 C C . GLY A 1 76 ? -17.228 10.552 9.252 1.00 78.00 76 GLY A C 1
ATOM 572 O O . GLY A 1 76 ? -18.374 10.689 8.829 1.00 78.00 76 GLY A O 1
ATOM 573 N N . MET A 1 77 ? -16.494 11.605 9.642 1.00 76.75 77 MET A N 1
ATOM 574 C CA . MET A 1 77 ? -16.988 12.991 9.618 1.00 76.75 77 MET A CA 1
ATOM 575 C C . MET A 1 77 ? -16.364 13.827 8.487 1.00 76.75 77 MET A C 1
ATOM 577 O O . MET A 1 77 ? -15.493 14.670 8.697 1.00 76.75 77 MET A O 1
ATOM 581 N N . GLY A 1 78 ? -16.869 13.635 7.266 1.00 70.88 78 GLY A N 1
ATOM 582 C CA . GLY A 1 78 ? -16.638 14.549 6.141 1.00 70.88 78 GLY A CA 1
ATOM 583 C C . GLY A 1 78 ? -15.158 14.815 5.835 1.00 70.88 78 GLY A C 1
ATOM 584 O O . GLY A 1 78 ? -14.381 13.888 5.643 1.00 70.88 78 GLY A O 1
ATOM 585 N N . GLY A 1 79 ? -14.770 16.094 5.762 1.00 69.75 79 GLY A N 1
ATOM 586 C CA . GLY A 1 79 ? -13.409 16.515 5.398 1.00 69.75 79 GLY A CA 1
ATOM 587 C C . GLY A 1 79 ? -12.320 16.238 6.445 1.00 69.75 79 GLY A C 1
ATOM 588 O O . GLY A 1 79 ? -11.147 16.456 6.147 1.00 69.75 79 GLY A O 1
ATOM 589 N N . GLU A 1 80 ? -12.689 15.773 7.642 1.00 77.75 80 GLU A N 1
ATOM 590 C CA . GLU A 1 80 ? -11.758 15.400 8.720 1.00 77.75 80 GLU A CA 1
ATOM 591 C C . GLU A 1 80 ? -11.504 13.883 8.787 1.00 77.75 80 GLU A C 1
ATOM 593 O O . GLU A 1 80 ? -10.574 13.442 9.464 1.00 77.75 80 GLU A O 1
ATOM 598 N N . ASP A 1 81 ? -12.284 13.084 8.050 1.00 84.50 81 ASP A N 1
ATOM 599 C CA . ASP A 1 81 ? -12.113 11.637 7.952 1.00 84.50 81 ASP A CA 1
ATOM 600 C C . ASP A 1 81 ? -10.836 11.297 7.158 1.00 84.50 81 ASP A C 1
ATOM 602 O O . ASP A 1 81 ? -10.715 11.673 5.987 1.00 84.50 81 ASP A O 1
ATOM 606 N N . PRO A 1 82 ? -9.856 10.576 7.737 1.00 84.38 82 PRO A N 1
ATOM 607 C CA . PRO A 1 82 ? -8.624 10.247 7.026 1.00 84.38 82 PRO A CA 1
ATOM 608 C C . PRO A 1 82 ? -8.839 9.145 5.975 1.00 84.38 82 PRO A C 1
ATOM 610 O O . PRO A 1 82 ? -8.030 9.016 5.050 1.00 84.38 82 PRO A O 1
ATOM 613 N N . PHE A 1 83 ? -9.906 8.349 6.112 1.00 86.31 83 PHE A N 1
ATOM 614 C CA . PHE A 1 83 ? -10.183 7.171 5.291 1.00 86.31 83 PHE A CA 1
ATOM 615 C C . PHE A 1 83 ? -10.363 7.540 3.798 1.00 86.31 83 PHE A C 1
ATOM 617 O O . PHE A 1 83 ? -10.946 8.576 3.489 1.00 86.31 83 PHE A O 1
ATOM 624 N N . PRO A 1 84 ? -9.855 6.740 2.835 1.00 86.56 84 PRO A N 1
ATOM 625 C CA . PRO A 1 84 ? -9.200 5.434 2.977 1.00 86.56 84 PRO A CA 1
ATOM 626 C C . PRO A 1 84 ? -7.760 5.486 3.496 1.00 86.56 84 PRO A C 1
ATOM 628 O O . PRO A 1 84 ? -7.214 4.442 3.857 1.00 86.56 84 PRO A O 1
ATOM 631 N N . ALA A 1 85 ? -7.121 6.657 3.559 1.00 86.94 85 ALA A N 1
ATOM 632 C CA . ALA A 1 85 ? -5.797 6.774 4.163 1.00 86.94 85 ALA A CA 1
ATOM 633 C C . ALA A 1 85 ? -5.860 6.554 5.685 1.00 86.94 85 ALA A C 1
ATOM 635 O O . ALA A 1 85 ? -6.920 6.543 6.308 1.00 86.94 85 ALA A O 1
ATOM 636 N N . ASP A 1 86 ? -4.707 6.297 6.288 1.00 85.81 86 ASP A N 1
ATOM 637 C CA . ASP A 1 86 ? -4.580 6.259 7.739 1.00 85.81 86 ASP A CA 1
ATOM 638 C C . ASP A 1 86 ? -4.390 7.654 8.348 1.00 85.81 86 ASP A C 1
ATOM 640 O O . ASP A 1 86 ? -3.773 8.517 7.710 1.00 85.81 86 ASP A O 1
ATOM 644 N N . PRO A 1 87 ? -4.831 7.849 9.609 1.00 85.62 87 PRO A N 1
ATOM 645 C CA . PRO A 1 87 ? -4.350 8.949 10.439 1.00 85.62 87 PRO A CA 1
ATOM 646 C C . PRO A 1 87 ? -2.828 8.859 10.623 1.00 85.62 87 PRO A C 1
ATOM 648 O O . PRO A 1 87 ? -2.202 7.835 10.329 1.00 85.62 87 PRO A O 1
ATOM 651 N N . GLN A 1 88 ? -2.209 9.919 11.142 1.00 82.19 88 GLN A N 1
ATOM 652 C CA . GLN A 1 88 ? -0.783 9.879 11.456 1.00 82.19 88 GLN A CA 1
ATOM 653 C C . GLN A 1 88 ? -0.518 8.848 12.569 1.00 82.19 88 GLN A C 1
ATOM 655 O O . GLN A 1 88 ? -1.021 8.955 13.689 1.00 82.19 88 GLN A O 1
ATOM 660 N N . ARG A 1 89 ? 0.256 7.811 12.238 1.00 83.50 89 ARG A N 1
ATOM 661 C CA . ARG A 1 89 ? 0.687 6.757 13.168 1.00 83.50 89 ARG A CA 1
ATOM 662 C C . ARG A 1 89 ? 2.109 7.058 13.675 1.00 83.50 89 ARG A C 1
ATOM 664 O O . ARG A 1 89 ? 2.817 7.816 13.015 1.00 83.50 89 ARG A O 1
ATOM 671 N N . PRO A 1 90 ? 2.538 6.492 14.819 1.00 81.69 90 PRO A N 1
ATOM 672 C CA . PRO A 1 90 ? 3.909 6.654 15.304 1.00 81.69 90 PRO A CA 1
ATOM 673 C C . PRO A 1 90 ? 4.936 6.097 14.311 1.00 81.69 90 PRO A C 1
ATOM 675 O O . PRO A 1 90 ? 4.681 5.065 13.688 1.00 81.69 90 PRO A O 1
ATOM 678 N N . ASP A 1 91 ? 6.107 6.731 14.213 1.00 75.38 91 ASP A N 1
ATOM 679 C CA . ASP A 1 91 ? 7.197 6.251 13.359 1.00 75.38 91 ASP A CA 1
ATOM 680 C C . ASP A 1 91 ? 7.615 4.822 13.735 1.00 75.38 91 ASP A C 1
ATOM 682 O O . ASP A 1 91 ? 7.779 4.479 14.911 1.00 75.38 91 ASP A O 1
ATOM 686 N N . SER A 1 92 ? 7.791 3.961 12.731 1.00 73.56 92 SER A N 1
ATOM 687 C CA . SER A 1 92 ? 8.104 2.552 12.952 1.00 73.56 92 SER A CA 1
ATOM 688 C C . SER A 1 92 ? 8.922 1.955 11.812 1.00 73.56 92 SER A C 1
ATOM 690 O O . SER A 1 92 ? 8.674 2.218 10.641 1.00 73.56 92 SER A O 1
ATOM 692 N N . THR A 1 93 ? 9.865 1.077 12.153 1.00 67.06 93 THR A N 1
ATOM 693 C CA . THR A 1 93 ? 10.632 0.263 11.191 1.00 67.06 93 THR A CA 1
ATOM 694 C C . THR A 1 93 ? 9.887 -1.004 10.754 1.00 67.06 93 THR A C 1
ATOM 696 O O . THR A 1 93 ? 10.436 -1.839 10.034 1.00 67.06 93 THR A O 1
ATOM 699 N N . VAL A 1 94 ? 8.648 -1.188 11.219 1.00 72.00 94 VAL A N 1
ATOM 700 C CA . VAL A 1 94 ? 7.855 -2.397 10.996 1.00 72.00 94 VAL A CA 1
ATOM 701 C C . VAL A 1 94 ? 7.227 -2.405 9.600 1.00 72.00 94 VAL A C 1
ATOM 703 O O . VAL A 1 94 ? 6.850 -1.380 9.043 1.00 72.00 94 VAL A O 1
ATOM 706 N N . ASP A 1 95 ? 7.092 -3.604 9.037 1.00 69.56 95 ASP A N 1
ATOM 707 C CA . ASP A 1 95 ? 6.478 -3.837 7.737 1.00 69.56 95 ASP A CA 1
ATOM 708 C C . ASP A 1 95 ? 5.015 -3.344 7.675 1.00 69.56 95 ASP A C 1
ATOM 710 O O . ASP A 1 95 ? 4.110 -3.941 8.263 1.00 69.56 95 ASP A O 1
ATOM 714 N N . GLU A 1 96 ? 4.800 -2.234 6.958 1.00 70.81 96 GLU A N 1
ATOM 715 C CA . GLU A 1 96 ? 3.484 -1.609 6.780 1.00 70.81 96 GLU A CA 1
ATOM 716 C C . GLU A 1 96 ? 2.522 -2.355 5.837 1.00 70.81 96 GLU A C 1
ATOM 718 O O . GLU A 1 96 ? 1.320 -2.129 5.945 1.00 70.81 96 GLU A O 1
ATOM 723 N N . GLY A 1 97 ? 3.009 -3.166 4.885 1.00 71.31 97 GLY A N 1
ATOM 724 C CA . GLY A 1 97 ? 2.292 -3.409 3.621 1.00 71.31 97 GLY A CA 1
ATOM 725 C C . GLY A 1 97 ? 2.171 -4.872 3.192 1.00 71.31 97 GLY A C 1
ATOM 726 O O . GLY A 1 97 ? 3.063 -5.677 3.434 1.00 71.31 97 GLY A O 1
ATOM 727 N N . ALA A 1 98 ? 1.074 -5.204 2.506 1.00 74.00 98 ALA A N 1
ATOM 728 C CA . ALA A 1 98 ? 0.753 -6.568 2.072 1.00 74.00 98 ALA A CA 1
ATOM 729 C C . ALA A 1 98 ? 1.506 -7.017 0.811 1.00 74.00 98 ALA A C 1
ATOM 731 O O . ALA A 1 98 ? 1.665 -8.212 0.559 1.00 74.00 98 ALA A O 1
ATOM 732 N N . GLN A 1 99 ? 1.920 -6.039 0.010 1.00 85.12 99 GLN A N 1
ATOM 733 C CA . GLN A 1 99 ? 2.489 -6.181 -1.320 1.00 85.12 99 GLN A CA 1
ATOM 734 C C . GLN A 1 99 ? 3.379 -4.961 -1.557 1.00 85.12 99 GLN A C 1
ATOM 736 O O . GLN A 1 99 ? 2.951 -3.838 -1.293 1.00 85.12 99 GLN A O 1
ATOM 741 N N . SER A 1 100 ? 4.579 -5.159 -2.102 1.00 91.19 100 SER A N 1
ATOM 742 C CA . SER A 1 100 ? 5.356 -4.053 -2.672 1.00 91.19 100 SER A CA 1
ATOM 743 C C . SER A 1 100 ? 5.621 -4.290 -4.151 1.00 91.19 100 SER A C 1
ATOM 745 O O . SER A 1 100 ? 5.962 -5.412 -4.551 1.00 91.19 100 SER A O 1
ATOM 747 N N . VAL A 1 101 ? 5.519 -3.219 -4.934 1.00 94.56 101 VAL A N 1
ATOM 748 C CA . VAL A 1 101 ? 5.864 -3.158 -6.358 1.00 94.56 101 VAL A CA 1
ATOM 749 C C . VAL A 1 101 ? 7.004 -2.155 -6.540 1.00 94.56 101 VAL A C 1
ATOM 751 O O . VAL A 1 101 ? 6.954 -1.063 -5.976 1.00 94.56 101 VAL A O 1
ATOM 754 N N . ALA A 1 102 ? 8.033 -2.508 -7.310 1.00 96.44 102 ALA A N 1
ATOM 755 C CA . ALA A 1 102 ? 9.063 -1.563 -7.743 1.00 96.44 102 ALA A CA 1
ATOM 756 C C . ALA A 1 102 ? 8.822 -1.157 -9.200 1.00 96.44 102 ALA A C 1
ATOM 758 O O . ALA A 1 102 ? 8.717 -2.025 -10.064 1.00 96.44 102 ALA A O 1
ATOM 759 N N . PHE A 1 103 ? 8.799 0.141 -9.485 1.00 94.94 103 PHE A N 1
ATOM 760 C CA . PHE A 1 103 ? 8.852 0.675 -10.844 1.00 94.94 103 PHE A CA 1
ATOM 761 C C . PHE A 1 103 ? 10.283 1.097 -11.177 1.00 94.94 103 PHE A C 1
ATOM 763 O O . PHE A 1 103 ? 10.933 1.773 -10.376 1.00 94.94 103 PHE A O 1
ATOM 770 N N . VAL A 1 104 ? 10.786 0.682 -12.341 1.00 91.62 104 VAL A N 1
ATOM 771 C CA . VAL A 1 104 ? 12.190 0.875 -12.741 1.00 91.62 104 VAL A CA 1
ATOM 772 C C . VAL A 1 104 ? 12.239 1.534 -14.120 1.00 91.62 104 VAL A C 1
ATOM 774 O O . VAL A 1 104 ? 11.939 0.904 -15.133 1.00 91.62 104 VAL A O 1
ATOM 777 N N . PHE A 1 105 ? 12.601 2.813 -14.158 1.00 85.62 105 PHE A N 1
ATOM 778 C CA . PHE A 1 105 ? 12.532 3.670 -15.342 1.00 85.62 105 PHE A CA 1
ATOM 779 C C . PHE A 1 105 ? 13.899 3.782 -16.027 1.00 85.62 105 PHE A C 1
ATOM 781 O O . PHE A 1 105 ? 14.828 4.387 -15.484 1.00 85.62 105 PHE A O 1
ATOM 788 N N . GLY A 1 106 ? 14.009 3.185 -17.218 1.00 80.06 106 GLY A N 1
ATOM 789 C CA . GLY A 1 106 ? 15.221 3.153 -18.039 1.00 80.06 106 GLY A CA 1
ATOM 790 C C . GLY A 1 106 ? 15.326 4.349 -18.978 1.00 80.06 106 GLY A C 1
ATOM 791 O O . GLY A 1 106 ? 15.022 4.235 -20.168 1.00 80.06 106 GLY A O 1
ATOM 792 N N . LEU A 1 107 ? 15.785 5.471 -18.431 1.00 71.88 107 LEU A N 1
ATOM 793 C CA . LEU A 1 107 ? 16.036 6.731 -19.132 1.00 71.88 107 LEU A CA 1
ATOM 794 C C . LEU A 1 107 ? 17.289 6.601 -20.026 1.00 71.88 107 LEU A C 1
ATOM 796 O O . LEU A 1 107 ? 18.213 5.847 -19.721 1.00 71.88 107 LEU A O 1
ATOM 800 N N . GLY A 1 108 ? 17.347 7.306 -21.155 1.00 59.91 108 GLY A N 1
ATOM 801 C CA . GLY A 1 108 ? 18.483 7.230 -22.086 1.00 59.91 108 GLY A CA 1
ATOM 802 C C . GLY A 1 108 ? 18.165 7.897 -23.420 1.00 59.91 108 GLY A C 1
ATOM 803 O O . GLY A 1 108 ? 17.026 8.268 -23.647 1.00 59.91 108 GLY A O 1
ATOM 804 N N . TYR A 1 109 ? 19.132 8.044 -24.332 1.00 52.22 109 TYR A N 1
ATOM 805 C CA . TYR A 1 109 ? 18.985 8.937 -25.502 1.00 52.22 109 TYR A CA 1
ATOM 806 C C . TYR A 1 109 ? 17.676 8.780 -26.291 1.00 52.22 109 TYR A C 1
ATOM 808 O O . TYR A 1 109 ? 17.062 9.776 -26.644 1.00 52.22 109 TYR A O 1
ATOM 816 N N . ARG A 1 110 ? 17.222 7.541 -26.527 1.00 51.47 110 ARG A N 1
ATOM 817 C CA . ARG A 1 110 ? 15.991 7.236 -27.280 1.00 51.47 110 ARG A CA 1
ATOM 818 C C . ARG A 1 110 ? 14.697 7.273 -26.452 1.00 51.47 110 ARG A C 1
ATOM 820 O O . ARG A 1 110 ? 13.662 6.848 -26.961 1.00 51.47 110 ARG A O 1
ATOM 827 N N . SER A 1 111 ? 14.713 7.794 -25.222 1.00 51.69 111 SER A N 1
ATOM 828 C CA . SER A 1 111 ? 13.486 8.162 -24.508 1.00 51.69 111 SER A CA 1
ATOM 829 C C . SER A 1 111 ? 12.902 9.431 -25.132 1.00 51.69 111 SER A C 1
ATOM 831 O O . SER A 1 111 ? 13.205 10.550 -24.725 1.00 51.69 111 SER A O 1
ATOM 833 N N . GLY A 1 112 ? 12.131 9.231 -26.204 1.00 50.38 112 GLY A N 1
ATOM 834 C CA . GLY A 1 112 ? 11.573 10.298 -27.032 1.00 50.38 112 GLY A CA 1
ATOM 835 C C . GLY A 1 112 ? 10.469 11.113 -26.352 1.00 50.38 112 GLY A C 1
ATOM 836 O O . GLY A 1 112 ? 10.192 10.969 -25.160 1.00 50.38 112 GLY A O 1
ATOM 837 N N . TRP A 1 113 ? 9.811 11.950 -27.153 1.00 52.69 113 TRP A N 1
ATOM 838 C CA . TRP A 1 113 ? 8.856 12.988 -26.743 1.00 52.69 113 TRP A CA 1
ATOM 839 C C . TRP A 1 113 ? 7.670 12.527 -25.870 1.00 52.69 113 TRP A C 1
ATOM 841 O O . TRP A 1 113 ? 7.064 13.353 -25.195 1.00 52.69 113 TRP A O 1
ATOM 851 N N . ALA A 1 114 ? 7.328 11.233 -25.865 1.00 54.00 114 ALA A N 1
ATOM 852 C CA . ALA A 1 114 ? 6.252 10.664 -25.045 1.00 54.00 114 ALA A CA 1
ATOM 853 C C . ALA A 1 114 ? 6.728 10.013 -23.728 1.00 54.00 114 ALA A C 1
ATOM 855 O O . ALA A 1 114 ? 5.905 9.601 -22.915 1.00 54.00 114 ALA A O 1
ATOM 856 N N . SER A 1 115 ? 8.041 9.912 -23.490 1.00 61.97 115 SER A N 1
ATOM 857 C CA . SER A 1 115 ? 8.581 9.459 -22.199 1.00 61.97 115 SER A CA 1
ATOM 858 C C . SER A 1 115 ? 8.372 10.507 -21.090 1.00 61.97 115 SER A C 1
ATOM 860 O O . SER A 1 115 ? 8.049 11.659 -21.374 1.00 61.97 115 SER A O 1
ATOM 862 N N . MET A 1 116 ? 8.546 10.126 -19.817 1.00 70.44 116 MET A N 1
ATOM 863 C CA . MET A 1 116 ? 8.440 11.055 -18.677 1.00 70.44 116 MET A CA 1
ATOM 864 C C . MET A 1 116 ? 9.415 12.230 -18.836 1.00 70.44 116 MET A C 1
ATOM 866 O O . MET A 1 116 ? 10.624 12.010 -18.884 1.00 70.44 116 MET A O 1
ATOM 870 N N . GLY A 1 117 ? 8.915 13.465 -18.932 1.00 60.62 117 GLY A N 1
ATOM 871 C CA . GLY A 1 117 ? 9.736 14.658 -19.184 1.00 60.62 117 GLY A CA 1
ATOM 872 C C . GLY A 1 117 ? 10.290 14.779 -20.615 1.00 60.62 117 GLY A C 1
ATOM 873 O O . GLY A 1 117 ? 11.088 15.676 -20.885 1.00 60.62 117 GLY A O 1
ATOM 874 N N . GLY A 1 118 ? 9.879 13.900 -21.538 1.00 66.62 118 GLY A N 1
ATOM 875 C CA . GLY A 1 118 ? 10.300 13.911 -22.941 1.00 66.62 118 GLY A CA 1
ATOM 876 C C . GLY A 1 118 ? 9.871 15.183 -23.680 1.00 66.62 118 GLY A C 1
ATOM 877 O O . GLY A 1 118 ? 8.850 15.787 -23.361 1.00 66.62 118 GLY A O 1
ATOM 878 N N . GLU A 1 119 ? 10.652 15.608 -24.673 1.00 67.00 119 GLU A N 1
ATOM 879 C CA . GLU A 1 119 ? 10.467 16.901 -25.346 1.00 67.00 119 GLU A CA 1
ATOM 880 C C . GLU A 1 119 ? 9.625 16.795 -26.632 1.00 67.00 119 GLU A C 1
ATOM 882 O O . GLU A 1 119 ? 10.009 16.110 -27.576 1.00 67.00 119 GLU A O 1
ATOM 887 N N . THR A 1 120 ? 8.495 17.505 -26.685 1.00 65.81 120 THR A N 1
ATOM 888 C CA . THR A 1 120 ? 7.572 17.611 -27.833 1.00 65.81 120 THR A CA 1
ATOM 889 C C . THR A 1 120 ? 7.465 19.062 -28.311 1.00 65.81 120 THR A C 1
ATOM 891 O O . THR A 1 120 ? 7.657 19.973 -27.517 1.00 65.81 120 THR A O 1
ATOM 894 N N . ARG A 1 121 ? 7.141 19.344 -29.578 1.00 66.06 121 ARG A N 1
ATOM 895 C CA . ARG A 1 121 ? 6.912 20.725 -30.047 1.00 66.06 121 ARG A CA 1
ATOM 896 C C . ARG A 1 121 ? 5.667 21.340 -29.412 1.00 66.06 121 ARG A C 1
ATOM 898 O O . ARG A 1 121 ? 4.709 20.637 -29.084 1.00 66.06 121 ARG A O 1
ATOM 905 N N . THR A 1 122 ? 5.673 22.666 -29.289 1.00 67.31 122 THR A N 1
ATOM 906 C CA . THR A 1 122 ? 4.462 23.433 -28.988 1.00 67.31 122 THR A CA 1
ATOM 907 C C . THR A 1 122 ? 3.492 23.447 -30.173 1.00 67.31 122 THR A C 1
ATOM 909 O O . THR A 1 122 ? 3.888 23.438 -31.341 1.00 67.31 122 THR A O 1
ATOM 912 N N . LEU A 1 123 ? 2.199 23.517 -29.860 1.00 70.38 123 LEU A N 1
ATOM 913 C CA . LEU A 1 123 ? 1.133 23.846 -30.802 1.00 70.38 123 LEU A CA 1
ATOM 914 C C . LEU A 1 123 ? 1.160 25.348 -31.150 1.00 70.38 123 LEU A C 1
ATOM 916 O O . LEU A 1 123 ? 1.846 26.156 -30.511 1.00 70.38 123 LEU A O 1
ATOM 920 N N . ALA A 1 124 ? 0.361 25.745 -32.145 1.00 65.69 124 ALA A N 1
ATOM 921 C CA . ALA A 1 124 ? 0.122 27.156 -32.448 1.00 65.69 124 ALA A CA 1
ATOM 922 C C . ALA A 1 124 ? -0.307 27.919 -31.176 1.00 65.69 124 ALA A C 1
ATOM 924 O O . ALA A 1 124 ? -1.153 27.454 -30.416 1.00 65.69 124 ALA A O 1
ATOM 925 N N . GLY A 1 125 ? 0.313 29.076 -30.920 1.00 66.38 125 GLY A N 1
ATOM 926 C CA . GLY A 1 125 ? 0.119 29.832 -29.674 1.00 66.38 125 GLY A CA 1
ATOM 927 C C . GLY A 1 125 ? 1.022 29.426 -28.496 1.00 66.38 125 GLY A C 1
ATOM 928 O O . GLY A 1 125 ? 0.864 29.984 -27.416 1.00 66.38 125 GLY A O 1
ATOM 929 N N . ARG A 1 126 ? 1.997 28.521 -28.694 1.00 68.62 126 ARG A N 1
ATOM 930 C CA . ARG A 1 126 ? 2.942 28.021 -27.665 1.00 68.62 126 ARG A CA 1
ATOM 931 C C . ARG A 1 126 ? 2.313 27.169 -26.544 1.00 68.62 126 ARG A C 1
ATOM 933 O O . ARG A 1 126 ? 2.889 27.059 -25.464 1.00 68.62 126 ARG A O 1
ATOM 940 N N . LEU A 1 127 ? 1.162 26.552 -26.804 1.00 71.50 127 LEU A N 1
ATOM 941 C CA . LEU A 1 127 ? 0.531 25.575 -25.904 1.00 71.50 127 LEU A CA 1
ATOM 942 C C . LEU A 1 127 ? 1.192 24.197 -26.039 1.00 71.50 127 LEU A C 1
ATOM 944 O O . LEU A 1 127 ? 1.670 23.853 -27.124 1.00 71.50 127 LEU A O 1
ATOM 948 N N . CYS A 1 128 ? 1.191 23.389 -24.980 1.00 75.50 128 CYS A N 1
ATOM 949 C CA . CYS A 1 128 ? 1.631 21.997 -25.080 1.00 75.50 128 CYS A CA 1
ATOM 950 C C . CYS A 1 128 ? 0.492 21.080 -25.573 1.00 75.50 128 CYS A C 1
ATOM 952 O O . CYS A 1 128 ? -0.677 21.347 -25.285 1.00 75.50 128 CYS A O 1
ATOM 954 N N . PRO A 1 129 ? 0.792 19.989 -26.305 1.00 72.38 129 PRO A N 1
ATOM 955 C CA . PRO A 1 129 ? -0.204 18.964 -26.614 1.00 72.38 129 PRO A CA 1
ATOM 956 C C . PRO A 1 129 ? -0.851 18.410 -25.336 1.00 72.38 129 PRO A C 1
ATOM 958 O O . PRO A 1 129 ? -0.147 18.149 -24.364 1.00 72.38 129 PRO A O 1
ATOM 961 N N . ASN A 1 130 ? -2.177 18.229 -25.348 1.00 76.75 130 ASN A N 1
ATOM 962 C CA . ASN A 1 130 ? -2.979 17.693 -24.234 1.00 76.75 130 ASN A CA 1
ATOM 963 C C . ASN A 1 130 ? -2.965 18.527 -22.930 1.00 76.75 130 ASN A C 1
ATOM 965 O O . ASN A 1 130 ? -3.551 18.110 -21.927 1.00 76.75 130 ASN A O 1
ATOM 969 N N . GLU A 1 131 ? -2.343 19.714 -22.931 1.00 77.50 131 GLU A N 1
ATOM 970 C CA . GLU A 1 131 ? -2.183 20.569 -21.749 1.00 77.50 131 GLU A CA 1
ATOM 971 C C . GLU A 1 131 ? -3.518 20.923 -21.083 1.00 77.50 131 GLU A C 1
ATOM 973 O O . GLU A 1 131 ? -3.607 21.005 -19.855 1.00 77.50 131 GLU A O 1
ATOM 978 N N . GLU A 1 132 ? -4.579 21.084 -21.873 1.00 78.38 132 GLU A N 1
ATOM 979 C CA . GLU A 1 132 ? -5.923 21.403 -21.395 1.00 78.38 132 GLU A CA 1
ATOM 980 C C . GLU A 1 132 ? -6.509 20.327 -20.465 1.00 78.38 132 GLU A C 1
ATOM 982 O O . GLU A 1 132 ? -7.365 20.639 -19.636 1.00 78.38 132 GLU A O 1
ATOM 987 N N . LYS A 1 133 ? -6.017 19.082 -20.554 1.00 79.81 133 LYS A N 1
ATOM 988 C CA . LYS A 1 133 ? -6.418 17.962 -19.686 1.00 79.81 133 LYS A CA 1
ATOM 989 C C . LYS A 1 133 ? -5.465 17.746 -18.508 1.00 79.81 133 LYS A C 1
ATOM 991 O O . LYS A 1 133 ? -5.772 16.954 -17.617 1.00 79.81 133 LYS A O 1
ATOM 996 N N . TRP A 1 134 ? -4.319 18.428 -18.470 1.00 84.50 134 TRP A N 1
ATOM 997 C CA . TRP A 1 134 ? -3.332 18.239 -17.408 1.00 84.50 134 TRP A CA 1
ATOM 998 C C . TRP A 1 134 ? -3.816 18.800 -16.058 1.00 84.50 134 TRP A C 1
ATOM 1000 O O . TRP A 1 134 ? -4.414 19.886 -16.003 1.00 84.50 134 TRP A O 1
ATOM 1010 N N . PRO A 1 135 ? -3.509 18.115 -14.937 1.00 87.62 135 PRO A N 1
ATOM 1011 C CA . PRO A 1 135 ? -3.713 18.654 -13.599 1.00 87.62 135 PRO A CA 1
ATOM 1012 C C . PRO A 1 135 ? -3.035 20.015 -13.405 1.00 87.62 135 PRO A C 1
ATOM 1014 O O . PRO A 1 135 ? -1.957 20.287 -13.938 1.00 87.62 135 PRO A O 1
ATOM 1017 N N . ASP A 1 136 ? -3.643 20.850 -12.564 1.00 86.88 136 ASP A N 1
ATOM 1018 C CA . ASP A 1 136 ? -3.200 22.219 -12.262 1.00 86.88 136 ASP A CA 1
ATOM 1019 C C . ASP A 1 136 ? -1.709 22.322 -11.883 1.00 86.88 136 ASP A C 1
ATOM 1021 O O . ASP A 1 136 ? -1.045 23.296 -12.232 1.00 86.88 136 ASP A O 1
ATOM 1025 N N . TYR A 1 137 ? -1.174 21.299 -11.208 1.00 87.00 137 TYR A N 1
ATOM 1026 C CA . TYR A 1 137 ? 0.236 21.190 -10.819 1.00 87.00 137 TYR A CA 1
ATOM 1027 C C . TYR A 1 137 ? 1.210 21.192 -12.013 1.00 87.00 137 TYR A C 1
ATOM 1029 O O . TYR A 1 137 ? 2.291 21.778 -11.929 1.00 87.00 137 TYR A O 1
ATOM 1037 N N . TYR A 1 138 ? 0.836 20.565 -13.129 1.00 84.00 138 TYR A N 1
ATOM 1038 C CA . TYR A 1 138 ? 1.666 20.509 -14.333 1.00 84.00 138 TYR A CA 1
ATOM 1039 C C . TYR A 1 138 ? 1.517 21.785 -15.168 1.00 84.00 138 TYR A C 1
ATOM 1041 O O . TYR A 1 138 ? 2.523 22.400 -15.523 1.00 84.00 138 TYR A O 1
ATOM 1049 N N . ARG A 1 139 ? 0.279 22.263 -15.374 1.00 81.31 139 ARG A N 1
ATOM 1050 C CA . ARG A 1 139 ? 0.008 23.532 -16.082 1.00 81.31 139 ARG A CA 1
ATOM 1051 C C . ARG A 1 139 ? 0.705 24.745 -15.452 1.00 81.31 139 ARG A C 1
ATOM 1053 O O . ARG A 1 139 ? 1.129 25.643 -16.172 1.00 81.31 139 ARG A O 1
ATOM 1060 N N . LYS A 1 140 ? 0.849 24.778 -14.122 1.00 82.31 140 LYS A N 1
ATOM 1061 C CA . LYS A 1 140 ? 1.454 25.910 -13.390 1.00 82.31 140 LYS A CA 1
ATOM 1062 C C . LYS A 1 140 ? 2.991 25.927 -13.377 1.00 82.31 140 LYS A C 1
ATOM 1064 O O . LYS A 1 140 ? 3.562 26.950 -13.012 1.00 82.31 140 LYS A O 1
ATOM 1069 N N . GLN A 1 141 ? 3.682 24.860 -13.787 1.00 76.19 141 GLN A N 1
ATOM 1070 C CA . GLN A 1 141 ? 5.156 24.797 -13.777 1.00 76.19 141 GLN A CA 1
ATOM 1071 C C . GLN A 1 141 ? 5.783 25.325 -15.081 1.00 76.19 141 GLN A C 1
ATOM 1073 O O . GLN A 1 141 ? 6.517 24.602 -15.751 1.00 76.19 141 GLN A O 1
ATOM 1078 N N . ALA A 1 142 ? 5.512 26.583 -15.443 1.00 65.88 142 ALA A N 1
ATOM 1079 C CA . ALA A 1 142 ? 5.910 27.190 -16.724 1.00 65.88 142 ALA A CA 1
ATOM 1080 C C . ALA A 1 142 ? 7.379 26.920 -17.133 1.00 65.88 142 ALA A C 1
ATOM 1082 O O . ALA A 1 142 ? 7.623 26.428 -18.235 1.00 65.88 142 ALA A O 1
ATOM 1083 N N . ASP A 1 143 ? 8.335 27.127 -16.219 1.00 63.78 143 ASP A N 1
ATOM 1084 C CA . ASP A 1 143 ? 9.785 26.980 -16.468 1.00 63.78 143 ASP A CA 1
ATOM 1085 C C . ASP A 1 143 ? 10.250 25.527 -16.696 1.00 63.78 143 ASP A C 1
ATOM 1087 O O . ASP A 1 143 ? 11.365 25.280 -17.161 1.00 63.78 143 ASP A O 1
ATOM 1091 N N . LYS A 1 144 ? 9.403 24.546 -16.357 1.00 67.56 144 LYS A N 1
ATOM 1092 C CA . LYS A 1 144 ? 9.591 23.125 -16.699 1.00 67.56 144 LYS A CA 1
ATOM 1093 C C . LYS A 1 144 ? 8.668 22.665 -17.825 1.00 67.56 144 LYS A C 1
ATOM 1095 O O . LYS A 1 144 ? 8.926 21.631 -18.432 1.00 67.56 144 LYS A O 1
ATOM 1100 N N . ARG A 1 145 ? 7.579 23.394 -18.074 1.00 71.31 145 ARG A N 1
ATOM 1101 C CA . ARG A 1 145 ? 6.557 23.061 -19.065 1.00 71.31 145 ARG A CA 1
ATOM 1102 C C . ARG A 1 145 ? 7.072 23.295 -20.479 1.00 71.31 145 ARG A C 1
ATOM 1104 O O . ARG A 1 145 ? 6.846 22.440 -21.322 1.00 71.31 145 ARG A O 1
ATOM 1111 N N . THR A 1 146 ? 7.774 24.403 -20.721 1.00 67.88 146 THR A N 1
ATOM 1112 C CA . THR A 1 146 ? 8.302 24.799 -22.042 1.00 67.88 146 THR A CA 1
ATOM 1113 C C . THR A 1 146 ? 9.805 25.063 -22.025 1.00 67.88 146 THR A C 1
ATOM 1115 O O . THR A 1 146 ? 10.357 25.472 -21.005 1.00 67.88 146 THR A O 1
ATOM 1118 N N . THR A 1 147 ? 10.472 24.891 -23.167 1.00 66.25 147 THR A N 1
ATOM 1119 C CA . THR A 1 147 ? 11.856 25.348 -23.363 1.00 66.25 147 THR A CA 1
ATOM 1120 C C . THR A 1 147 ? 11.977 26.870 -23.305 1.00 66.25 147 THR A C 1
ATOM 1122 O O . THR A 1 147 ? 11.021 27.600 -23.563 1.00 66.25 147 THR A O 1
ATOM 1125 N N . ALA A 1 148 ? 13.190 27.366 -23.041 1.00 65.75 148 ALA A N 1
ATOM 1126 C CA . ALA A 1 148 ? 13.485 28.801 -22.949 1.00 65.75 148 ALA A CA 1
ATOM 1127 C C . ALA A 1 148 ? 13.217 29.601 -24.246 1.00 65.75 148 ALA A C 1
ATOM 1129 O O . ALA A 1 148 ? 13.129 30.825 -24.202 1.00 65.75 148 ALA A O 1
ATOM 1130 N N . ASP A 1 149 ? 13.077 28.933 -25.396 1.00 64.75 149 ASP A N 1
ATOM 1131 C CA . ASP A 1 149 ? 12.695 29.538 -26.680 1.00 64.75 149 ASP A CA 1
ATOM 1132 C C . ASP A 1 149 ? 11.194 29.386 -27.020 1.00 64.75 149 ASP A C 1
ATOM 1134 O O . ASP A 1 149 ? 10.727 29.921 -28.029 1.00 64.75 149 ASP A O 1
ATOM 1138 N N . GLY A 1 150 ? 10.427 28.668 -26.191 1.00 67.75 150 GLY A N 1
ATOM 1139 C CA . GLY A 1 150 ? 8.995 28.414 -26.366 1.00 67.75 150 GLY A CA 1
ATOM 1140 C C . GLY A 1 150 ? 8.623 27.546 -27.575 1.00 67.75 150 GLY A C 1
ATOM 1141 O O . GLY A 1 150 ? 7.446 27.511 -27.944 1.00 67.75 150 GLY A O 1
ATOM 1142 N N . ARG A 1 151 ? 9.591 26.879 -28.222 1.00 68.19 151 ARG A N 1
ATOM 1143 C CA . ARG A 1 151 ? 9.348 26.001 -29.388 1.00 68.19 151 ARG A CA 1
ATOM 1144 C C . ARG A 1 151 ? 9.009 24.560 -29.005 1.00 68.19 151 ARG A C 1
ATOM 1146 O O . ARG A 1 151 ? 8.454 23.833 -29.829 1.00 68.19 151 ARG A O 1
ATOM 1153 N N . PHE A 1 152 ? 9.308 24.165 -27.771 1.00 70.25 152 PHE A N 1
ATOM 1154 C CA . PHE A 1 152 ? 9.072 22.822 -27.262 1.00 70.25 152 PHE A CA 1
ATOM 1155 C C . PHE A 1 152 ? 8.500 22.832 -25.836 1.00 70.25 152 PHE A C 1
ATOM 1157 O O . PHE A 1 152 ? 8.539 23.838 -25.123 1.00 70.25 152 PHE A O 1
ATOM 1164 N N . CYS A 1 153 ? 7.972 21.679 -25.446 1.00 72.81 153 CYS A N 1
ATOM 1165 C CA . CYS A 1 153 ? 7.298 21.350 -24.204 1.00 72.81 153 CYS A CA 1
ATOM 1166 C C . CYS A 1 153 ? 7.841 20.045 -23.621 1.00 72.81 153 CYS A C 1
ATOM 1168 O O . CYS A 1 153 ? 8.165 19.134 -24.380 1.00 72.81 153 CYS A O 1
ATOM 1170 N N . ARG A 1 154 ? 7.848 19.903 -22.292 1.00 74.81 154 ARG A N 1
ATOM 1171 C CA . ARG A 1 154 ? 8.025 18.592 -21.643 1.00 74.81 154 ARG A CA 1
ATOM 1172 C C . ARG A 1 154 ? 6.678 17.892 -21.507 1.00 74.81 154 ARG A C 1
ATOM 1174 O O . ARG A 1 154 ? 5.707 18.510 -21.071 1.00 74.81 154 ARG A O 1
ATOM 1181 N N . ASN A 1 155 ? 6.627 16.617 -21.873 1.00 75.06 155 ASN A N 1
ATOM 1182 C CA . ASN A 1 155 ? 5.444 15.778 -21.759 1.00 75.06 155 ASN A CA 1
ATOM 1183 C C . ASN A 1 155 ? 5.340 15.165 -20.354 1.00 75.06 155 ASN A C 1
ATOM 1185 O O . ASN A 1 155 ? 6.300 14.584 -19.841 1.00 75.06 155 ASN A O 1
ATOM 1189 N N . TRP A 1 156 ? 4.154 15.274 -19.756 1.00 80.62 156 TRP A N 1
ATOM 1190 C CA . TRP A 1 156 ? 3.836 14.740 -18.433 1.00 80.62 156 TRP A CA 1
ATOM 1191 C C . TRP A 1 156 ? 2.754 13.652 -18.459 1.00 80.62 156 TRP A C 1
ATOM 1193 O O . TRP A 1 156 ? 2.442 13.113 -17.402 1.00 80.62 156 TRP A O 1
ATOM 1203 N N . ASP A 1 157 ? 2.211 13.275 -19.627 1.00 81.69 157 ASP A N 1
ATOM 1204 C CA . ASP A 1 157 ? 1.127 12.282 -19.750 1.00 81.69 157 ASP A CA 1
ATOM 1205 C C . ASP A 1 157 ? 1.502 10.937 -19.098 1.00 81.69 157 ASP A C 1
ATOM 1207 O O . ASP A 1 157 ? 0.685 10.326 -18.409 1.00 81.69 157 ASP A O 1
ATOM 1211 N N . THR A 1 158 ? 2.768 10.510 -19.217 1.00 83.56 158 THR A N 1
ATOM 1212 C CA . THR A 1 158 ? 3.260 9.305 -18.524 1.00 83.56 158 THR A CA 1
ATOM 1213 C C . THR A 1 158 ? 3.220 9.477 -17.001 1.00 83.56 158 THR A C 1
ATOM 1215 O O . THR A 1 158 ? 2.754 8.590 -16.290 1.00 83.56 158 THR A O 1
ATOM 1218 N N . ASN A 1 159 ? 3.685 10.613 -16.474 1.00 88.19 159 ASN A N 1
ATOM 1219 C CA . ASN A 1 159 ? 3.670 10.898 -15.037 1.00 88.19 159 ASN A CA 1
ATOM 1220 C C . ASN A 1 159 ? 2.228 10.989 -14.504 1.00 88.19 159 ASN A C 1
ATOM 1222 O O . ASN A 1 159 ? 1.945 10.462 -13.433 1.00 88.19 159 ASN A O 1
ATOM 1226 N N . ILE A 1 160 ? 1.314 11.585 -15.276 1.00 88.62 160 ILE A N 1
ATOM 1227 C CA . ILE A 1 160 ? -0.114 11.713 -14.952 1.00 88.62 160 ILE A CA 1
ATOM 1228 C C . ILE A 1 160 ? -0.792 10.335 -14.902 1.00 88.62 160 ILE A C 1
ATOM 1230 O O . ILE A 1 160 ? -1.496 10.050 -13.935 1.00 88.62 160 ILE A O 1
ATOM 1234 N N . ALA A 1 161 ? -0.530 9.449 -15.870 1.00 89.25 161 ALA A N 1
ATOM 1235 C CA . ALA A 1 161 ? -1.033 8.071 -15.845 1.00 89.25 161 ALA A CA 1
ATOM 1236 C C . ALA A 1 161 ? -0.536 7.290 -14.610 1.00 89.25 161 ALA A C 1
ATOM 1238 O O . ALA A 1 161 ? -1.281 6.506 -14.021 1.00 89.25 161 ALA A O 1
ATOM 1239 N N . PHE A 1 162 ? 0.705 7.538 -14.178 1.00 91.75 162 PHE A N 1
ATOM 1240 C CA . PHE A 1 162 ? 1.243 6.983 -12.934 1.00 91.75 162 PHE A CA 1
ATOM 1241 C C . PHE A 1 162 ? 0.610 7.598 -11.676 1.00 91.75 162 PHE A C 1
ATOM 1243 O O . PHE A 1 162 ? 0.303 6.857 -10.744 1.00 91.75 162 PHE A O 1
ATOM 1250 N N . GLU A 1 163 ? 0.384 8.914 -11.628 1.00 93.06 163 GLU A N 1
ATOM 1251 C CA . GLU A 1 163 ? -0.315 9.558 -10.508 1.00 93.06 163 GLU A CA 1
ATOM 1252 C C . GLU A 1 163 ? -1.747 9.041 -10.353 1.00 93.06 163 GLU A C 1
ATOM 1254 O O . GLU A 1 163 ? -2.135 8.677 -9.244 1.00 93.06 163 GLU A O 1
ATOM 1259 N N . GLU A 1 164 ? -2.524 8.972 -11.438 1.00 91.00 164 GLU A N 1
ATOM 1260 C CA . GLU A 1 164 ? -3.913 8.503 -11.389 1.00 91.00 164 GLU A CA 1
ATOM 1261 C C . GLU A 1 164 ? -4.007 7.020 -11.002 1.00 91.00 164 GLU A C 1
ATOM 1263 O O . GLU A 1 164 ? -4.886 6.658 -10.219 1.00 91.00 164 GLU A O 1
ATOM 1268 N N . GLU A 1 165 ? -3.075 6.164 -11.433 1.00 91.94 165 GLU A N 1
ATOM 1269 C CA . GLU A 1 165 ? -3.036 4.781 -10.947 1.00 91.94 165 GLU A CA 1
ATOM 1270 C C . GLU A 1 165 ? -2.619 4.707 -9.465 1.00 91.94 165 GLU A C 1
ATOM 1272 O O . GLU A 1 165 ? -3.281 4.021 -8.691 1.00 91.94 165 GLU A O 1
ATOM 1277 N N . MET A 1 166 ? -1.606 5.450 -8.996 1.00 93.56 166 MET A N 1
ATOM 1278 C CA . MET A 1 166 ? -1.242 5.439 -7.562 1.00 93.56 166 MET A CA 1
ATOM 1279 C C . MET A 1 166 ? -2.348 6.015 -6.665 1.00 93.56 166 MET A C 1
ATOM 1281 O O . MET A 1 166 ? -2.567 5.530 -5.553 1.00 93.56 166 MET A O 1
ATOM 1285 N N . LYS A 1 167 ? -3.094 7.005 -7.161 1.00 91.88 167 LYS A N 1
ATOM 1286 C CA . LYS A 1 167 ? -4.298 7.579 -6.544 1.00 91.88 167 LYS A CA 1
ATOM 1287 C C . LYS A 1 167 ? -5.406 6.537 -6.365 1.00 91.88 167 LYS A C 1
ATOM 1289 O O . LYS A 1 167 ? -6.045 6.546 -5.313 1.00 91.88 167 LYS A O 1
ATOM 1294 N N . ARG A 1 168 ? -5.569 5.587 -7.300 1.00 90.44 168 ARG A N 1
ATOM 1295 C CA . ARG A 1 168 ? -6.468 4.420 -7.138 1.00 90.44 168 ARG A CA 1
ATOM 1296 C C . ARG A 1 168 ? -6.035 3.473 -6.014 1.00 90.44 168 ARG A C 1
ATOM 1298 O O . ARG A 1 168 ? -6.866 2.716 -5.538 1.00 90.44 168 ARG A O 1
ATOM 1305 N N . HIS A 1 169 ? -4.786 3.529 -5.544 1.00 90.12 169 HIS A N 1
ATOM 1306 C CA . HIS A 1 169 ? -4.287 2.725 -4.413 1.00 90.12 169 HIS A CA 1
ATOM 1307 C C . HIS A 1 169 ? -4.080 3.536 -3.122 1.00 90.12 169 HIS A C 1
ATOM 1309 O O . HIS A 1 169 ? -3.570 2.988 -2.139 1.00 90.12 169 HIS A O 1
ATOM 1315 N N . ARG A 1 170 ? -4.473 4.821 -3.083 1.00 89.75 170 ARG A N 1
ATOM 1316 C CA . ARG A 1 170 ? -4.324 5.687 -1.899 1.00 89.75 170 ARG A CA 1
ATOM 1317 C C . ARG A 1 170 ? -5.011 5.072 -0.679 1.00 89.75 170 ARG A C 1
ATOM 1319 O O . ARG A 1 170 ? -6.214 4.856 -0.676 1.00 89.75 170 ARG A O 1
ATOM 1326 N N . GLY A 1 171 ? -4.254 4.864 0.392 1.00 84.50 171 GLY A N 1
ATOM 1327 C CA . GLY A 1 171 ? -4.757 4.282 1.631 1.00 84.50 171 GLY A CA 1
ATOM 1328 C C . GLY A 1 171 ? -4.748 2.755 1.675 1.00 84.50 171 GLY A C 1
ATOM 1329 O O . GLY A 1 171 ? -4.889 2.207 2.764 1.00 84.50 171 GLY A O 1
ATOM 1330 N N . SER A 1 172 ? -4.510 2.061 0.557 1.00 86.62 172 SER A N 1
ATOM 1331 C CA . SER A 1 172 ? -4.289 0.607 0.551 1.00 86.62 172 SER A CA 1
ATOM 1332 C C . SER A 1 172 ? -2.951 0.225 1.202 1.00 86.62 172 SER A C 1
ATOM 1334 O O . SER A 1 172 ? -2.072 1.060 1.405 1.00 86.62 172 SER A O 1
ATOM 1336 N N . SER A 1 173 ? -2.760 -1.065 1.484 1.00 84.62 173 SER A N 1
ATOM 1337 C CA . SER A 1 173 ? -1.488 -1.617 1.980 1.00 84.62 173 SER A CA 1
ATOM 1338 C C . SER A 1 173 ? -0.433 -1.874 0.890 1.00 84.62 173 SER A C 1
ATOM 1340 O O . SER A 1 173 ? 0.545 -2.587 1.140 1.00 84.62 173 SER A O 1
ATOM 1342 N N . LEU A 1 174 ? -0.607 -1.308 -0.310 1.00 90.19 174 LEU A N 1
ATOM 1343 C CA . LEU A 1 174 ? 0.401 -1.335 -1.366 1.00 90.19 174 LEU A CA 1
ATOM 1344 C C . LEU A 1 174 ? 1.598 -0.449 -0.985 1.00 90.19 174 LEU A C 1
ATOM 1346 O O . LEU A 1 174 ? 1.447 0.712 -0.597 1.00 90.19 174 LEU A O 1
ATOM 1350 N N . LYS A 1 175 ? 2.802 -0.993 -1.154 1.00 92.38 175 LYS A N 1
ATOM 1351 C CA . LYS A 1 175 ? 4.061 -0.246 -1.141 1.00 92.38 175 LYS A CA 1
ATOM 1352 C C . LYS A 1 175 ? 4.598 -0.055 -2.553 1.00 92.38 175 LYS A C 1
ATOM 1354 O O . LYS A 1 175 ? 4.525 -0.958 -3.386 1.00 92.38 175 LYS A O 1
ATOM 1359 N N . VAL A 1 176 ? 5.216 1.094 -2.789 1.00 95.06 176 VAL A N 1
ATOM 1360 C CA . VAL A 1 176 ? 5.743 1.494 -4.093 1.00 95.06 176 VAL A CA 1
ATOM 1361 C C . VAL A 1 176 ? 7.204 1.904 -3.952 1.00 95.06 176 VAL A C 1
ATOM 1363 O O . VAL A 1 176 ? 7.532 2.802 -3.179 1.00 95.06 176 VAL A O 1
ATOM 1366 N N . GLY A 1 177 ? 8.086 1.232 -4.685 1.00 95.81 177 GLY A N 1
ATOM 1367 C CA . GLY A 1 177 ? 9.449 1.693 -4.946 1.00 95.81 177 GLY A CA 1
ATOM 1368 C C . GLY A 1 177 ? 9.531 2.335 -6.329 1.00 95.81 177 GLY A C 1
ATOM 1369 O O . GLY A 1 177 ? 8.862 1.876 -7.254 1.00 95.81 177 GLY A O 1
ATOM 1370 N N . ILE A 1 178 ? 10.339 3.382 -6.489 1.00 94.62 178 ILE A N 1
ATOM 1371 C CA . ILE A 1 178 ? 10.550 4.072 -7.769 1.00 94.62 178 ILE A CA 1
ATOM 1372 C C . ILE A 1 178 ? 12.040 4.328 -7.973 1.00 94.62 178 ILE A C 1
ATOM 1374 O O . ILE A 1 178 ? 12.656 5.130 -7.263 1.00 94.62 178 ILE A O 1
ATOM 1378 N N . TYR A 1 179 ? 12.582 3.683 -9.001 1.00 90.00 179 TYR A N 1
ATOM 1379 C CA . TYR A 1 179 ? 13.992 3.697 -9.362 1.00 90.00 179 TYR A CA 1
ATOM 1380 C C . TYR A 1 179 ? 14.170 4.285 -10.761 1.00 90.00 179 TYR A C 1
ATOM 1382 O O . TYR A 1 179 ? 13.501 3.874 -11.707 1.00 90.00 179 TYR A O 1
ATOM 1390 N N . THR A 1 180 ? 15.091 5.228 -10.899 1.00 81.81 180 THR A N 1
ATOM 1391 C CA . THR A 1 180 ? 15.496 5.851 -12.165 1.00 81.81 180 THR A CA 1
ATOM 1392 C C . THR A 1 180 ? 16.930 5.471 -12.491 1.00 81.81 180 THR A C 1
ATOM 1394 O O . THR A 1 180 ? 17.784 5.497 -11.607 1.00 81.81 180 THR A O 1
ATOM 1397 N N . PHE A 1 181 ? 17.210 5.123 -13.747 1.00 76.31 181 PHE A N 1
ATOM 1398 C CA . PHE A 1 181 ? 18.563 4.798 -14.198 1.00 76.31 181 PHE A CA 1
ATOM 1399 C C . PHE A 1 181 ? 18.780 5.179 -15.665 1.00 76.31 181 PHE A C 1
ATOM 1401 O O . PHE A 1 181 ? 17.858 5.111 -16.473 1.00 76.31 181 PHE A O 1
ATOM 1408 N N . ALA A 1 182 ? 20.027 5.510 -16.009 1.00 68.75 182 ALA A N 1
ATOM 1409 C CA . ALA A 1 182 ? 20.498 5.607 -17.391 1.00 68.75 182 ALA A CA 1
ATOM 1410 C C . ALA A 1 182 ? 21.761 4.753 -17.565 1.00 68.75 182 ALA A C 1
ATOM 1412 O O . ALA A 1 182 ? 21.698 3.619 -18.044 1.00 68.75 182 ALA A O 1
ATOM 1413 N N . ARG A 1 183 ? 22.894 5.251 -17.062 1.00 71.19 183 ARG A N 1
ATOM 1414 C CA . ARG A 1 183 ? 24.141 4.509 -16.816 1.00 71.19 183 ARG A CA 1
ATOM 1415 C C . ARG A 1 183 ? 24.664 4.943 -15.449 1.00 71.19 183 ARG A C 1
ATOM 1417 O O . ARG A 1 183 ? 24.487 6.104 -15.091 1.00 71.19 183 ARG A O 1
ATOM 1424 N N . LYS A 1 184 ? 25.373 4.076 -14.721 1.00 66.94 184 LYS A N 1
ATOM 1425 C CA . LYS A 1 184 ? 25.981 4.464 -13.436 1.00 66.94 184 LYS A CA 1
ATOM 1426 C C . LYS A 1 184 ? 26.889 5.696 -13.565 1.00 66.94 184 LYS A C 1
ATOM 1428 O O . LYS A 1 184 ? 26.812 6.617 -12.762 1.00 66.94 184 LYS A O 1
ATOM 1433 N N . ALA A 1 185 ? 27.697 5.747 -14.624 1.00 64.75 185 ALA A N 1
ATOM 1434 C CA . ALA A 1 185 ? 28.592 6.868 -14.904 1.00 64.75 185 ALA A CA 1
ATOM 1435 C C . ALA A 1 185 ? 27.877 8.212 -15.181 1.00 64.75 185 ALA A C 1
ATOM 1437 O O . ALA A 1 185 ? 28.548 9.228 -15.334 1.00 64.75 185 ALA A O 1
ATOM 1438 N N . ASP A 1 186 ? 26.543 8.259 -15.262 1.00 65.75 186 ASP A N 1
ATOM 1439 C CA . ASP A 1 186 ? 25.792 9.515 -15.385 1.00 65.75 186 ASP A CA 1
ATOM 1440 C C . ASP A 1 186 ? 25.373 10.109 -14.026 1.00 65.75 186 ASP A C 1
ATOM 1442 O O . ASP A 1 186 ? 25.099 11.308 -13.960 1.00 65.75 186 ASP A O 1
ATOM 1446 N N . GLU A 1 187 ? 25.407 9.325 -12.939 1.00 64.25 187 GLU A N 1
ATOM 1447 C CA . GLU A 1 187 ? 25.169 9.806 -11.567 1.00 64.25 187 GLU A CA 1
ATOM 1448 C C . GLU A 1 187 ? 26.316 10.698 -11.084 1.00 64.25 187 GLU A C 1
ATOM 1450 O O . GLU A 1 187 ? 26.092 11.823 -10.647 1.00 64.25 187 GLU A O 1
ATOM 1455 N N . SER A 1 188 ? 27.563 10.242 -11.251 1.00 58.44 188 SER A N 1
ATOM 1456 C CA . SER A 1 188 ? 28.768 11.012 -10.905 1.00 58.44 188 SER A CA 1
ATOM 1457 C C . SER A 1 188 ? 28.951 12.277 -11.751 1.00 58.44 188 SER A C 1
ATOM 1459 O O . SER A 1 188 ? 29.664 13.188 -11.343 1.00 58.44 188 SER A O 1
ATOM 1461 N N . ASN A 1 189 ? 28.285 12.350 -12.907 1.00 57.25 189 ASN A N 1
ATOM 1462 C CA . ASN A 1 189 ? 28.232 13.530 -13.771 1.00 57.25 189 ASN A CA 1
ATOM 1463 C C . ASN A 1 189 ? 26.974 14.398 -13.539 1.00 57.25 189 ASN A C 1
ATOM 1465 O O . ASN A 1 189 ? 26.759 15.351 -14.284 1.00 57.25 189 ASN A O 1
ATOM 1469 N N . ASN A 1 190 ? 26.134 14.073 -12.545 1.00 57.12 190 ASN A N 1
ATOM 1470 C CA . ASN A 1 190 ? 24.893 14.778 -12.188 1.00 57.12 190 ASN A CA 1
ATOM 1471 C C . ASN A 1 190 ? 23.890 14.975 -13.354 1.00 57.12 190 ASN A C 1
ATOM 1473 O O . ASN A 1 190 ? 23.091 15.911 -13.360 1.00 57.12 190 ASN A O 1
ATOM 1477 N N . ARG A 1 191 ? 23.915 14.093 -14.365 1.00 55.09 191 ARG A N 1
ATOM 1478 C CA . ARG A 1 191 ? 23.184 14.270 -15.642 1.00 55.09 191 ARG A CA 1
ATOM 1479 C C . ARG A 1 191 ? 21.679 14.006 -15.567 1.00 55.09 191 ARG A C 1
ATOM 1481 O O . ARG A 1 191 ? 20.965 14.306 -16.518 1.00 55.09 191 ARG A O 1
ATOM 1488 N N . LEU A 1 192 ? 21.194 13.462 -14.451 1.00 57.84 192 LEU A N 1
ATOM 1489 C CA . LEU A 1 192 ? 19.769 13.243 -14.169 1.00 57.84 192 LEU A CA 1
ATOM 1490 C C . LEU A 1 192 ? 19.170 14.371 -13.303 1.00 57.84 192 LEU A C 1
ATOM 1492 O O . LEU A 1 192 ? 18.189 14.138 -12.604 1.00 57.84 192 LEU A O 1
ATOM 1496 N N . TYR A 1 193 ? 19.757 15.574 -13.367 1.00 53.75 193 TYR A N 1
ATOM 1497 C CA . TYR A 1 193 ? 19.612 16.740 -12.475 1.00 53.75 193 TYR A CA 1
ATOM 1498 C C . TYR A 1 193 ? 18.226 17.010 -11.849 1.00 53.75 193 TYR A C 1
ATOM 1500 O O . TYR A 1 193 ? 18.151 17.408 -10.690 1.00 53.75 193 TYR A O 1
ATOM 1508 N N . HIS A 1 194 ? 17.124 16.823 -12.588 1.00 62.94 194 HIS A N 1
ATOM 1509 C CA . HIS A 1 194 ? 15.761 17.108 -12.096 1.00 62.94 194 HIS A CA 1
ATOM 1510 C C . HIS A 1 194 ? 15.111 15.955 -11.313 1.00 62.94 194 HIS A C 1
ATOM 1512 O O . HIS A 1 194 ? 14.107 16.171 -10.631 1.00 62.94 194 HIS A O 1
ATOM 1518 N N . ASN A 1 195 ? 15.684 14.750 -11.368 1.00 71.38 195 ASN A N 1
ATOM 1519 C CA . ASN A 1 195 ? 15.189 13.590 -10.634 1.00 71.38 195 ASN A CA 1
ATOM 1520 C C . ASN A 1 195 ? 15.622 13.667 -9.169 1.00 71.38 195 ASN A C 1
ATOM 1522 O O . ASN A 1 195 ? 16.810 13.733 -8.856 1.00 71.38 195 ASN A O 1
ATOM 1526 N N . THR A 1 196 ? 14.660 13.560 -8.250 1.00 77.81 196 THR A N 1
ATOM 1527 C CA . THR A 1 196 ? 14.983 13.275 -6.842 1.00 77.81 196 THR A CA 1
ATOM 1528 C C . THR A 1 196 ? 15.632 11.886 -6.712 1.00 77.81 196 THR A C 1
ATOM 1530 O O . THR A 1 196 ? 15.476 11.059 -7.619 1.00 77.81 196 THR A O 1
ATOM 1533 N N . PRO A 1 197 ? 16.328 11.570 -5.600 1.00 85.38 197 PRO A N 1
ATOM 1534 C CA . PRO A 1 197 ? 16.864 10.229 -5.349 1.00 85.38 197 PRO A CA 1
ATOM 1535 C C . PRO A 1 197 ? 15.828 9.101 -5.501 1.00 85.38 197 PRO A C 1
ATOM 1537 O O . PRO A 1 197 ? 14.616 9.327 -5.533 1.00 85.38 197 PRO A O 1
ATOM 1540 N N . ASN A 1 198 ? 16.296 7.860 -5.622 1.00 89.00 198 ASN A N 1
ATOM 1541 C CA . ASN A 1 198 ? 15.405 6.704 -5.736 1.00 89.00 198 ASN A CA 1
ATOM 1542 C C . ASN A 1 198 ? 14.579 6.508 -4.460 1.00 89.00 198 ASN A C 1
ATOM 1544 O O . ASN A 1 198 ? 15.096 6.594 -3.345 1.00 89.00 198 ASN A O 1
ATOM 1548 N N . LEU A 1 199 ? 13.289 6.227 -4.637 1.00 92.88 199 LEU A N 1
ATOM 1549 C CA . LEU A 1 199 ? 12.357 6.009 -3.540 1.00 92.88 199 LEU A CA 1
ATOM 1550 C C . LEU A 1 199 ? 12.278 4.507 -3.264 1.00 92.88 199 LEU A C 1
ATOM 1552 O O . LEU A 1 199 ? 11.818 3.743 -4.112 1.00 92.88 199 LEU A O 1
ATOM 1556 N N . LYS A 1 200 ? 12.727 4.079 -2.082 1.00 92.88 200 LYS A N 1
ATOM 1557 C CA . LYS A 1 200 ? 12.572 2.688 -1.621 1.00 92.88 200 LYS A CA 1
ATOM 1558 C C . LYS A 1 200 ? 11.097 2.388 -1.311 1.00 92.88 200 LYS A C 1
ATOM 1560 O O . LYS A 1 200 ? 10.293 3.313 -1.245 1.00 92.88 200 LYS A O 1
ATOM 1565 N N . ALA A 1 201 ? 10.743 1.117 -1.103 1.00 93.06 201 ALA A N 1
ATOM 1566 C CA . ALA A 1 201 ? 9.368 0.631 -0.909 1.00 93.06 201 ALA A CA 1
ATOM 1567 C C . ALA A 1 201 ? 8.546 1.446 0.119 1.00 93.06 201 ALA A C 1
ATOM 1569 O O . ALA A 1 201 ? 8.564 1.169 1.320 1.00 93.06 201 ALA A O 1
ATOM 1570 N N . THR A 1 202 ? 7.794 2.432 -0.370 1.00 92.75 202 THR A N 1
ATOM 1571 C CA . THR A 1 202 ? 7.087 3.439 0.429 1.00 92.75 202 THR A CA 1
ATOM 1572 C C . THR A 1 202 ? 5.594 3.138 0.456 1.00 92.75 202 THR A C 1
ATOM 1574 O O . THR A 1 202 ? 4.995 2.814 -0.565 1.00 92.75 202 THR A O 1
ATOM 1577 N N . SER A 1 203 ? 4.992 3.205 1.639 1.00 90.38 203 SER A N 1
ATOM 1578 C CA . SER A 1 203 ? 3.598 2.826 1.885 1.00 90.38 203 SER A CA 1
ATOM 1579 C C . SER A 1 203 ? 2.606 3.859 1.349 1.00 90.38 203 SER A C 1
ATOM 1581 O O . SER A 1 203 ? 2.680 5.028 1.721 1.00 90.38 203 SER A O 1
ATOM 1583 N N . LEU A 1 204 ? 1.627 3.430 0.547 1.00 91.19 204 LEU A N 1
ATOM 1584 C CA . LEU A 1 204 ? 0.488 4.276 0.165 1.00 91.19 204 LEU A CA 1
ATOM 1585 C C . LEU A 1 204 ? -0.579 4.369 1.269 1.00 91.19 204 LEU A C 1
ATOM 1587 O O . LEU A 1 204 ? -1.535 5.133 1.129 1.00 91.19 204 LEU A O 1
ATOM 1591 N N . GLN A 1 205 ? -0.434 3.607 2.360 1.00 87.69 205 GLN A N 1
ATOM 1592 C CA . GLN A 1 205 ? -1.464 3.458 3.390 1.00 87.69 205 GLN A CA 1
ATOM 1593 C C . GLN A 1 205 ? -1.661 4.722 4.235 1.00 87.69 205 GLN A C 1
ATOM 1595 O O . GLN A 1 205 ? -2.758 4.962 4.738 1.00 87.69 205 GLN A O 1
ATOM 1600 N N . ASN A 1 206 ? -0.612 5.531 4.395 1.00 85.50 206 ASN A N 1
ATOM 1601 C CA . ASN A 1 206 ? -0.624 6.782 5.154 1.00 85.50 206 ASN A CA 1
ATOM 1602 C C . ASN A 1 206 ? -0.395 7.991 4.222 1.00 85.50 206 ASN A C 1
ATOM 1604 O O . ASN A 1 206 ? 0.183 7.850 3.142 1.00 85.50 206 ASN A O 1
ATOM 1608 N N . LYS A 1 207 ? -0.843 9.188 4.633 1.00 86.75 207 LYS A N 1
ATOM 1609 C CA . LYS A 1 207 ? -0.766 10.394 3.787 1.00 86.75 207 LYS A CA 1
ATOM 1610 C C . LYS A 1 207 ? 0.672 10.761 3.391 1.00 86.75 207 LYS A C 1
ATOM 1612 O O . LYS A 1 207 ? 0.900 11.081 2.232 1.00 86.75 207 LYS A O 1
ATOM 1617 N N . ALA A 1 208 ? 1.629 10.698 4.317 1.00 88.38 208 ALA A N 1
ATOM 1618 C CA . ALA A 1 208 ? 3.008 11.117 4.060 1.00 88.38 208 ALA A CA 1
ATOM 1619 C C . ALA A 1 208 ? 3.719 10.209 3.041 1.00 88.38 208 ALA A C 1
ATOM 1621 O O . ALA A 1 208 ? 4.405 10.704 2.148 1.00 88.38 208 ALA A O 1
ATOM 1622 N N . GLY A 1 209 ? 3.516 8.892 3.130 1.00 90.12 209 GLY A N 1
ATOM 1623 C CA . GLY A 1 209 ? 4.052 7.929 2.167 1.00 90.12 209 GLY A CA 1
ATOM 1624 C C . GLY A 1 209 ? 3.392 8.034 0.788 1.00 90.12 209 GLY A C 1
ATOM 1625 O O . GLY A 1 209 ? 4.091 8.019 -0.224 1.00 90.12 209 GLY A O 1
ATOM 1626 N N . TYR A 1 210 ? 2.072 8.251 0.736 1.00 92.81 210 TYR A N 1
ATOM 1627 C CA . TYR A 1 210 ? 1.369 8.569 -0.511 1.00 92.81 210 TYR A CA 1
ATOM 1628 C C . TYR A 1 210 ? 1.918 9.849 -1.167 1.00 92.81 210 TYR A C 1
ATOM 1630 O O . TYR A 1 210 ? 2.303 9.829 -2.337 1.00 92.81 210 TYR A O 1
ATOM 1638 N N . ASP A 1 211 ? 2.028 10.942 -0.405 1.00 93.56 211 ASP A N 1
ATOM 1639 C CA . ASP A 1 211 ? 2.564 12.216 -0.895 1.00 93.56 211 ASP A CA 1
ATOM 1640 C C . ASP A 1 211 ? 4.022 12.069 -1.369 1.00 93.56 211 ASP A C 1
ATOM 1642 O O . ASP A 1 211 ? 4.397 12.656 -2.382 1.00 93.56 211 ASP A O 1
ATOM 1646 N N . ALA A 1 212 ? 4.845 11.258 -0.692 1.00 93.62 212 ALA A N 1
ATOM 1647 C CA . ALA A 1 212 ? 6.220 10.972 -1.106 1.00 93.62 212 ALA A CA 1
ATOM 1648 C C . ALA A 1 212 ? 6.294 10.215 -2.446 1.00 93.62 212 ALA A C 1
ATOM 1650 O O . ALA A 1 212 ? 7.113 10.569 -3.296 1.00 93.62 212 ALA A O 1
ATOM 1651 N N . VAL A 1 213 ? 5.419 9.228 -2.675 1.00 95.38 213 VAL A N 1
ATOM 1652 C CA . VAL A 1 213 ? 5.329 8.511 -3.963 1.00 95.38 213 VAL A CA 1
ATOM 1653 C C . VAL A 1 213 ? 4.887 9.453 -5.084 1.00 95.38 213 VAL A C 1
ATOM 1655 O O . VAL A 1 213 ? 5.535 9.501 -6.130 1.00 95.38 213 VAL A O 1
ATOM 1658 N N . ILE A 1 214 ? 3.847 10.260 -4.855 1.00 95.06 214 ILE A N 1
ATOM 1659 C CA . ILE A 1 214 ? 3.365 11.251 -5.829 1.00 95.06 214 ILE A CA 1
ATOM 1660 C C . ILE A 1 214 ? 4.443 12.307 -6.128 1.00 95.06 214 ILE A C 1
ATOM 1662 O O . ILE A 1 214 ? 4.720 12.598 -7.290 1.00 95.06 214 ILE A O 1
ATOM 1666 N N . ASN A 1 215 ? 5.130 12.834 -5.111 1.00 92.50 215 ASN A N 1
ATOM 1667 C CA . ASN A 1 215 ? 6.219 13.797 -5.302 1.00 92.50 215 ASN A CA 1
ATOM 1668 C C . ASN A 1 215 ? 7.427 13.186 -6.034 1.00 92.50 215 ASN A C 1
ATOM 1670 O O . ASN A 1 215 ? 8.048 13.871 -6.850 1.00 92.50 215 ASN A O 1
ATOM 1674 N N . LYS A 1 216 ? 7.733 11.896 -5.827 1.00 91.94 216 LYS A N 1
ATOM 1675 C CA . LYS A 1 216 ? 8.742 11.192 -6.631 1.00 91.94 216 LYS A CA 1
ATOM 1676 C C . LYS A 1 216 ? 8.302 11.090 -8.093 1.00 91.94 216 LYS A C 1
ATOM 1678 O O . LYS A 1 216 ? 9.099 11.476 -8.945 1.00 91.94 216 LYS A O 1
ATOM 1683 N N . ILE A 1 217 ? 7.059 10.682 -8.387 1.00 91.44 217 ILE A N 1
ATOM 1684 C CA . ILE A 1 217 ? 6.493 10.632 -9.758 1.00 91.44 217 ILE A CA 1
ATOM 1685 C C . ILE A 1 217 ? 6.579 12.001 -10.451 1.00 91.44 217 ILE A C 1
ATOM 1687 O O . ILE A 1 217 ? 6.974 12.093 -11.613 1.00 91.44 217 ILE A O 1
ATOM 1691 N N . ARG A 1 218 ? 6.294 13.080 -9.717 1.00 87.44 218 ARG A N 1
ATOM 1692 C CA . ARG A 1 218 ? 6.397 14.474 -10.187 1.00 87.44 218 ARG A CA 1
ATOM 1693 C C . ARG A 1 218 ? 7.821 14.955 -10.465 1.00 87.44 218 ARG A C 1
ATOM 1695 O O . ARG A 1 218 ? 7.990 15.955 -11.155 1.00 87.44 218 ARG A O 1
ATOM 1702 N N . SER A 1 219 ? 8.832 14.257 -9.948 1.00 82.69 219 SER A N 1
ATOM 1703 C CA . SER A 1 219 ? 10.247 14.518 -10.245 1.00 82.69 219 SER A CA 1
ATOM 1704 C C . SER A 1 219 ? 10.829 13.638 -11.354 1.00 82.69 219 SER A C 1
ATOM 1706 O O . SER A 1 219 ? 11.991 13.818 -11.697 1.00 82.69 219 SER A O 1
ATOM 1708 N N . LEU A 1 220 ? 10.069 12.678 -11.899 1.00 81.88 220 LEU A N 1
ATOM 1709 C CA . LEU A 1 220 ? 10.563 11.812 -12.972 1.00 81.88 220 LEU A CA 1
ATOM 1710 C C . LEU A 1 220 ? 10.658 12.608 -14.277 1.00 81.88 220 LEU A C 1
ATOM 1712 O O . LEU A 1 220 ? 9.638 12.950 -14.876 1.00 81.88 220 LEU A O 1
ATOM 1716 N N . ASP A 1 221 ? 11.886 12.896 -14.698 1.00 75.44 221 ASP A N 1
ATOM 1717 C CA . ASP A 1 221 ? 12.195 13.706 -15.877 1.00 75.44 221 ASP A CA 1
ATOM 1718 C C . ASP A 1 221 ? 13.387 13.082 -16.623 1.00 75.44 221 ASP A C 1
ATOM 1720 O O . ASP A 1 221 ? 14.497 12.989 -16.096 1.00 75.44 221 ASP A O 1
ATOM 1724 N N . GLY A 1 222 ? 13.145 12.598 -17.841 1.00 69.06 222 GLY A N 1
ATOM 1725 C CA . GLY A 1 222 ? 14.146 11.988 -18.717 1.00 69.06 222 GLY A CA 1
ATOM 1726 C C . GLY A 1 222 ? 15.006 12.988 -19.491 1.00 69.06 222 GLY A C 1
ATOM 1727 O O . GLY A 1 222 ? 15.903 12.564 -20.224 1.00 69.06 222 GLY A O 1
ATOM 1728 N N . SER A 1 223 ? 14.749 14.294 -19.365 1.00 64.88 223 SER A N 1
ATOM 1729 C CA . SER A 1 223 ? 15.489 15.327 -20.088 1.00 64.88 223 SER A CA 1
ATOM 1730 C C . SER A 1 223 ? 16.821 15.689 -19.421 1.00 64.88 223 SER A C 1
ATOM 1732 O O . SER A 1 223 ? 16.956 15.763 -18.197 1.00 64.88 223 SER A O 1
ATOM 1734 N N . LYS A 1 224 ? 17.826 15.976 -20.251 1.00 57.72 224 LYS A N 1
ATOM 1735 C CA . LYS A 1 224 ? 19.142 16.449 -19.820 1.00 57.72 224 LYS A CA 1
ATOM 1736 C C . LYS A 1 224 ? 19.031 17.882 -19.328 1.00 57.72 224 LYS A C 1
ATOM 1738 O O . LYS A 1 224 ? 18.689 18.762 -20.110 1.00 57.72 224 LYS A O 1
ATOM 1743 N N . ASP A 1 225 ? 19.307 18.135 -18.054 1.00 56.19 225 ASP A N 1
ATOM 1744 C CA . ASP A 1 225 ? 19.303 19.485 -17.470 1.00 56.19 225 ASP A CA 1
ATOM 1745 C C . ASP A 1 225 ? 17.967 20.255 -17.651 1.00 56.19 225 ASP A C 1
ATOM 1747 O O . ASP A 1 225 ? 17.885 21.457 -17.388 1.00 56.19 225 ASP A O 1
ATOM 1751 N N . GLY A 1 226 ? 16.879 19.579 -18.051 1.00 53.75 226 GLY A N 1
ATOM 1752 C CA . GLY A 1 226 ? 15.596 20.196 -18.410 1.00 53.75 226 GLY A CA 1
ATOM 1753 C C . GLY A 1 226 ? 15.454 20.592 -19.890 1.00 53.75 226 GLY A C 1
ATOM 1754 O O . GLY A 1 226 ? 14.580 21.398 -20.222 1.00 53.75 226 GLY A O 1
ATOM 1755 N N . ARG A 1 227 ? 16.348 20.094 -20.755 1.00 50.56 227 ARG A N 1
ATOM 1756 C CA . ARG A 1 227 ? 16.554 20.467 -22.164 1.00 50.56 227 ARG A CA 1
ATOM 1757 C C . ARG A 1 227 ? 16.788 19.222 -23.039 1.00 50.56 227 ARG A C 1
ATOM 1759 O O . ARG A 1 227 ? 17.907 18.953 -23.475 1.00 50.56 227 ARG A O 1
ATOM 1766 N N . GLY A 1 228 ? 15.718 18.474 -23.294 1.00 52.00 228 GLY A N 1
ATOM 1767 C CA . GLY A 1 228 ? 15.693 17.422 -24.313 1.00 52.00 228 GLY A CA 1
ATOM 1768 C C . GLY A 1 228 ? 16.513 16.162 -24.037 1.00 52.00 228 GLY A C 1
ATOM 1769 O O . GLY A 1 228 ? 17.057 15.944 -22.955 1.00 52.00 228 GLY A O 1
ATOM 1770 N N . SER A 1 229 ? 16.591 15.297 -25.046 1.00 50.06 229 SER A N 1
ATOM 1771 C CA . SER A 1 229 ? 17.347 14.039 -25.021 1.00 50.06 229 SER A CA 1
ATOM 1772 C C . SER A 1 229 ? 18.857 14.282 -25.160 1.00 50.06 229 SER A C 1
ATOM 1774 O O . SER A 1 229 ? 19.310 14.744 -26.209 1.00 50.06 229 SER A O 1
ATOM 1776 N N . SER A 1 230 ? 19.667 13.925 -24.151 1.00 49.28 230 SER A N 1
ATOM 1777 C CA . SER A 1 230 ? 21.128 14.136 -24.202 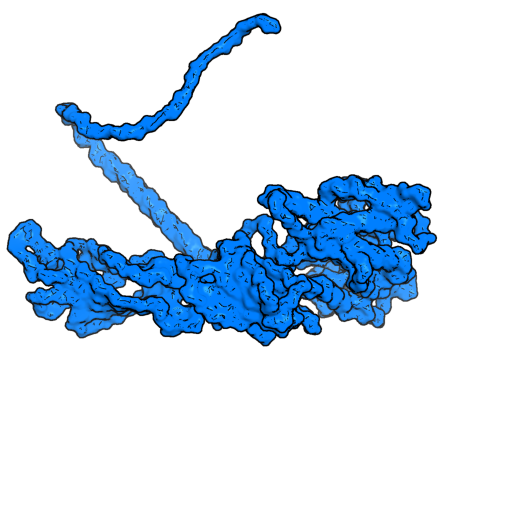1.00 49.28 230 SER A CA 1
ATOM 1778 C C . SER A 1 230 ? 21.805 13.336 -25.325 1.00 49.28 230 SER A C 1
ATOM 1780 O O . SER A 1 230 ? 21.778 12.099 -25.272 1.00 49.28 230 SER A O 1
ATOM 1782 N N . PRO A 1 231 ? 22.541 13.984 -26.250 1.00 47.88 231 PRO A N 1
ATOM 1783 C CA . PRO A 1 231 ? 23.407 13.284 -27.199 1.00 47.88 231 PRO A CA 1
ATOM 1784 C C . PRO A 1 231 ? 24.458 12.392 -26.513 1.00 47.88 231 PRO A C 1
ATOM 1786 O O . PRO A 1 231 ? 24.845 11.364 -27.058 1.00 47.88 231 PRO A O 1
ATOM 1789 N N . ASP A 1 232 ? 24.869 12.703 -25.278 1.00 47.47 232 ASP A N 1
ATOM 1790 C CA . ASP A 1 232 ? 25.905 11.951 -24.547 1.00 47.47 232 ASP A CA 1
ATOM 1791 C C . ASP A 1 232 ? 25.453 10.539 -24.112 1.00 47.47 232 ASP A C 1
ATOM 1793 O O . ASP A 1 232 ? 26.273 9.723 -23.672 1.00 47.47 232 ASP A O 1
ATOM 1797 N N . HIS A 1 233 ? 24.155 10.227 -24.216 1.00 52.03 233 HIS A N 1
ATOM 1798 C CA . HIS A 1 233 ? 23.596 8.890 -23.977 1.00 52.03 233 HIS A CA 1
ATOM 1799 C C . HIS A 1 233 ? 23.381 8.092 -25.285 1.00 52.03 233 HIS A C 1
ATOM 1801 O O . HIS A 1 233 ? 22.679 7.085 -25.237 1.00 52.03 233 HIS A O 1
ATOM 1807 N N . ALA A 1 234 ? 23.940 8.544 -26.425 1.00 50.44 234 ALA A N 1
ATOM 1808 C CA . ALA A 1 234 ? 23.632 8.242 -27.845 1.00 50.44 234 ALA A CA 1
ATOM 1809 C C . ALA A 1 234 ? 23.097 6.852 -28.279 1.00 50.44 234 ALA A C 1
ATOM 1811 O O . ALA A 1 234 ? 22.563 6.720 -29.379 1.00 50.44 234 ALA A O 1
ATOM 1812 N N . TRP A 1 235 ? 23.255 5.799 -27.480 1.00 53.78 235 TRP A N 1
ATOM 1813 C CA . TRP A 1 235 ? 22.915 4.422 -27.840 1.00 53.78 235 TRP A CA 1
ATOM 1814 C C . TRP A 1 235 ? 22.412 3.614 -26.630 1.00 53.78 235 TRP A C 1
ATOM 1816 O O . TRP A 1 235 ? 22.929 2.539 -26.390 1.00 53.78 235 TRP A O 1
ATOM 1826 N N . GLY A 1 236 ? 21.479 4.123 -25.817 1.00 64.12 236 GLY A N 1
ATOM 1827 C CA . GLY A 1 236 ? 20.734 3.290 -24.851 1.00 64.12 236 GLY A CA 1
ATOM 1828 C C . GLY A 1 236 ? 21.099 3.424 -23.364 1.00 64.12 236 GLY A C 1
ATOM 1829 O O . GLY A 1 236 ? 21.700 4.410 -22.939 1.00 64.12 236 GLY A O 1
ATOM 1830 N N . ASN A 1 237 ? 20.674 2.432 -22.574 1.00 75.62 237 ASN A N 1
ATOM 1831 C CA . ASN A 1 237 ? 20.709 2.396 -21.106 1.00 75.62 237 ASN A CA 1
ATOM 1832 C C . ASN A 1 237 ? 21.421 1.137 -20.556 1.00 75.62 237 ASN A C 1
ATOM 1834 O O . ASN A 1 237 ? 21.972 0.326 -21.305 1.00 75.62 237 ASN A O 1
ATOM 1838 N N . ASN A 1 238 ? 21.446 1.005 -19.228 1.00 82.62 238 ASN A N 1
ATOM 1839 C CA . ASN A 1 238 ? 22.027 -0.116 -18.491 1.00 82.62 238 ASN A CA 1
ATOM 1840 C C . ASN A 1 238 ? 20.948 -0.808 -17.629 1.00 82.62 238 ASN A C 1
ATOM 1842 O O . ASN A 1 238 ? 20.786 -0.479 -16.450 1.00 82.62 238 ASN A O 1
ATOM 1846 N N . LEU A 1 239 ? 20.194 -1.759 -18.202 1.00 85.50 239 LEU A N 1
ATOM 1847 C CA . LEU A 1 239 ? 19.133 -2.480 -17.472 1.00 85.50 239 LEU A CA 1
ATOM 1848 C C . LEU A 1 239 ? 19.693 -3.260 -16.278 1.00 85.50 239 LEU A C 1
ATOM 1850 O O . LEU A 1 239 ? 19.030 -3.369 -15.249 1.00 85.50 239 LEU A O 1
ATOM 1854 N N . GLN A 1 240 ? 20.919 -3.777 -16.400 1.00 88.81 240 GLN A N 1
ATOM 1855 C CA . GLN A 1 240 ? 21.603 -4.471 -15.313 1.00 88.81 240 GLN A CA 1
ATOM 1856 C C . GLN A 1 240 ? 21.749 -3.560 -14.089 1.00 88.81 240 GLN A C 1
ATOM 1858 O O . GLN A 1 240 ? 21.417 -3.974 -12.984 1.00 88.81 240 GLN A O 1
ATOM 1863 N N . TYR A 1 241 ? 22.193 -2.317 -14.284 1.00 86.38 241 TYR A N 1
ATOM 1864 C CA . TYR A 1 241 ? 22.361 -1.334 -13.216 1.00 86.38 241 TYR A CA 1
ATOM 1865 C C . TYR A 1 241 ? 21.024 -0.867 -12.620 1.00 86.38 241 TYR A C 1
ATOM 1867 O O . TYR A 1 241 ? 20.919 -0.703 -11.404 1.00 86.38 241 TYR A O 1
ATOM 1875 N N . GLY A 1 242 ? 19.984 -0.705 -13.444 1.00 87.31 242 GLY A N 1
ATOM 1876 C CA . GLY A 1 242 ? 18.629 -0.415 -12.962 1.00 87.31 242 GLY A CA 1
ATOM 1877 C C . GLY A 1 242 ? 18.086 -1.516 -12.046 1.00 87.31 242 GLY A C 1
ATOM 1878 O O . GLY A 1 242 ? 17.642 -1.245 -10.932 1.00 87.31 242 GLY A O 1
ATOM 1879 N N . LEU A 1 243 ? 18.195 -2.775 -12.478 1.00 91.44 243 LEU A N 1
ATOM 1880 C CA . LEU A 1 243 ? 17.779 -3.940 -11.691 1.00 91.44 243 LEU A CA 1
ATOM 1881 C C . LEU A 1 243 ? 18.671 -4.171 -10.457 1.00 91.44 243 LEU A C 1
ATOM 1883 O O . LEU A 1 243 ? 18.170 -4.594 -9.416 1.00 91.44 243 LEU A O 1
ATOM 1887 N N . ALA A 1 244 ? 19.969 -3.862 -10.538 1.00 90.56 244 ALA A N 1
ATOM 1888 C CA . ALA A 1 244 ? 20.927 -4.037 -9.444 1.00 90.56 244 ALA A CA 1
ATOM 1889 C C . ALA A 1 244 ? 20.593 -3.185 -8.214 1.00 90.56 244 ALA A C 1
ATOM 1891 O O . ALA A 1 244 ? 20.754 -3.644 -7.086 1.00 90.56 244 ALA A O 1
ATOM 1892 N N . GLN A 1 245 ? 20.088 -1.968 -8.423 1.00 90.56 245 GLN A N 1
ATOM 1893 C CA . GLN A 1 245 ? 19.657 -1.088 -7.335 1.00 90.56 245 GLN A CA 1
ATOM 1894 C C . GLN A 1 245 ? 18.445 -1.662 -6.588 1.00 90.56 245 GLN A C 1
ATOM 1896 O O . GLN A 1 245 ? 18.431 -1.675 -5.358 1.00 90.56 245 GLN A O 1
ATOM 1901 N N . VAL A 1 246 ? 17.469 -2.217 -7.318 1.00 93.44 246 VAL A N 1
ATOM 1902 C CA . VAL A 1 246 ? 16.322 -2.906 -6.705 1.00 93.44 246 VAL A CA 1
ATOM 1903 C C . VAL A 1 246 ? 16.782 -4.171 -5.978 1.00 93.44 246 VAL A C 1
ATOM 1905 O O . VAL A 1 246 ? 16.370 -4.406 -4.844 1.00 93.44 246 VAL A O 1
ATOM 1908 N N . TYR A 1 247 ? 17.679 -4.956 -6.586 1.00 93.44 247 TYR A N 1
ATOM 1909 C CA . TYR A 1 247 ? 18.244 -6.154 -5.960 1.00 93.44 247 TYR A CA 1
ATOM 1910 C C . TYR A 1 247 ? 18.981 -5.840 -4.654 1.00 93.44 247 TYR A C 1
ATOM 1912 O O . TYR A 1 247 ? 18.785 -6.551 -3.668 1.00 93.44 247 TYR A O 1
ATOM 1920 N N . LYS A 1 248 ? 19.782 -4.765 -4.616 1.00 92.44 248 LYS A N 1
ATOM 1921 C CA . LYS A 1 248 ? 20.457 -4.342 -3.386 1.00 92.44 248 LYS A CA 1
ATOM 1922 C C . LYS A 1 248 ? 19.453 -4.048 -2.273 1.00 92.44 248 LYS A C 1
ATOM 1924 O O . LYS A 1 248 ? 19.624 -4.560 -1.174 1.00 92.44 248 LYS A O 1
ATOM 1929 N N . ASP A 1 249 ? 18.381 -3.312 -2.557 1.00 92.38 249 ASP A N 1
ATOM 1930 C CA . ASP A 1 249 ? 17.350 -3.038 -1.549 1.00 92.38 249 ASP A CA 1
ATOM 1931 C C . ASP A 1 249 ? 16.632 -4.312 -1.074 1.00 92.38 249 ASP A C 1
ATOM 1933 O O . ASP A 1 249 ? 16.317 -4.432 0.112 1.00 92.38 249 ASP A O 1
ATOM 1937 N N . MET A 1 250 ? 16.423 -5.295 -1.958 1.00 92.69 250 MET A N 1
ATOM 1938 C CA . MET A 1 250 ? 15.902 -6.611 -1.568 1.00 92.69 250 MET A CA 1
ATOM 1939 C C . MET A 1 250 ? 16.878 -7.375 -0.658 1.00 92.69 250 MET A C 1
ATOM 1941 O O . MET A 1 250 ? 16.437 -7.962 0.330 1.00 92.69 250 MET A O 1
ATOM 1945 N N . ALA A 1 251 ? 18.180 -7.357 -0.957 1.00 92.00 251 ALA A N 1
ATOM 1946 C CA . ALA A 1 251 ? 19.216 -8.028 -0.168 1.00 92.00 251 ALA A CA 1
ATOM 1947 C C . ALA A 1 251 ? 19.439 -7.356 1.202 1.00 92.00 251 ALA A C 1
ATOM 1949 O O . ALA A 1 251 ? 19.463 -8.042 2.226 1.00 92.00 251 ALA A O 1
ATOM 1950 N N . ASP A 1 252 ? 19.507 -6.022 1.240 1.00 90.69 252 ASP A N 1
ATOM 1951 C CA . ASP A 1 252 ? 19.609 -5.230 2.472 1.00 90.69 252 ASP A CA 1
ATOM 1952 C C . ASP A 1 252 ? 18.389 -5.502 3.392 1.00 90.69 252 ASP A C 1
ATOM 1954 O O . ASP A 1 252 ? 18.544 -5.704 4.601 1.00 90.69 252 ASP A O 1
ATOM 1958 N N . TYR A 1 253 ? 17.174 -5.590 2.827 1.00 89.81 253 TYR A N 1
ATOM 1959 C CA . TYR A 1 253 ? 15.943 -5.920 3.565 1.00 89.81 253 TYR A CA 1
ATOM 1960 C C . TYR A 1 253 ? 15.870 -7.385 4.026 1.00 89.81 253 TYR A C 1
ATOM 1962 O O . TYR A 1 253 ? 15.378 -7.670 5.122 1.00 89.81 253 TYR A O 1
ATOM 1970 N N . GLU A 1 254 ? 16.364 -8.333 3.227 1.00 89.56 254 GLU A N 1
ATOM 1971 C CA . GLU A 1 254 ? 16.478 -9.737 3.634 1.00 89.56 254 GLU A CA 1
ATOM 1972 C C . GLU A 1 254 ? 17.442 -9.884 4.822 1.00 89.56 254 GLU A C 1
ATOM 1974 O O . GLU A 1 254 ? 17.105 -10.516 5.826 1.00 89.56 254 GLU A O 1
ATOM 1979 N N . SER A 1 255 ? 18.609 -9.237 4.746 1.00 89.62 255 SER A N 1
ATOM 1980 C CA . SER A 1 255 ? 19.616 -9.213 5.812 1.00 89.62 255 SER A CA 1
ATOM 1981 C C . SER A 1 255 ? 19.058 -8.610 7.108 1.00 89.62 255 SER A C 1
ATOM 1983 O O . SER A 1 255 ? 19.189 -9.203 8.183 1.00 89.62 255 SER A O 1
ATOM 1985 N N . ALA A 1 256 ? 18.329 -7.491 7.013 1.00 88.50 256 ALA A N 1
ATOM 1986 C CA . ALA A 1 256 ? 17.651 -6.877 8.154 1.00 88.50 256 ALA A CA 1
ATOM 1987 C C . ALA A 1 256 ? 16.621 -7.817 8.814 1.00 88.50 256 ALA A C 1
ATOM 1989 O O . ALA A 1 256 ? 16.590 -7.925 10.043 1.00 88.50 256 ALA A O 1
ATOM 1990 N N . GLN A 1 257 ? 15.821 -8.546 8.025 1.00 87.12 257 GLN A N 1
ATOM 1991 C CA . GLN A 1 257 ? 14.879 -9.542 8.552 1.00 87.12 257 GLN A CA 1
ATOM 1992 C C . GLN A 1 257 ? 15.589 -10.718 9.229 1.00 87.12 257 GLN A C 1
ATOM 1994 O O . GLN A 1 257 ? 15.220 -11.070 10.350 1.00 87.12 257 GLN A O 1
ATOM 1999 N N . ARG A 1 258 ? 16.624 -11.293 8.597 1.00 88.31 258 ARG A N 1
ATOM 2000 C CA . ARG A 1 258 ? 17.415 -12.397 9.176 1.00 88.31 258 ARG A CA 1
ATOM 2001 C C . ARG A 1 258 ? 18.080 -11.985 10.488 1.00 88.31 258 ARG A C 1
ATOM 2003 O O . ARG A 1 258 ? 18.096 -12.769 11.429 1.00 88.31 258 ARG A O 1
ATOM 2010 N N . LYS A 1 259 ? 18.570 -10.745 10.585 1.00 88.88 259 LYS A N 1
ATOM 2011 C CA . LYS A 1 259 ? 19.135 -10.187 11.823 1.00 88.88 259 LYS A CA 1
ATOM 2012 C C . LYS A 1 259 ? 18.080 -9.989 12.920 1.00 88.88 259 LYS A C 1
ATOM 2014 O O . LYS A 1 259 ? 18.391 -10.184 14.090 1.00 88.88 259 LYS A O 1
ATOM 2019 N N . ALA A 1 260 ? 16.856 -9.603 12.558 1.00 83.50 260 ALA A N 1
ATOM 2020 C CA . ALA A 1 260 ? 15.766 -9.394 13.512 1.00 83.50 260 ALA A CA 1
ATOM 2021 C C . ALA A 1 260 ? 15.123 -10.707 13.999 1.00 83.50 260 ALA A C 1
ATOM 2023 O O . ALA A 1 260 ? 14.756 -10.805 15.166 1.00 83.50 260 ALA A O 1
ATOM 2024 N N . ASN A 1 261 ? 14.974 -11.705 13.121 1.00 82.25 261 ASN A N 1
ATOM 2025 C CA . ASN A 1 261 ? 14.354 -12.999 13.421 1.00 82.25 261 ASN A CA 1
ATOM 2026 C C . ASN A 1 261 ? 15.075 -14.144 12.669 1.00 82.25 261 ASN A C 1
ATOM 2028 O O . ASN A 1 261 ? 14.572 -14.600 11.641 1.00 82.25 261 ASN A O 1
ATOM 2032 N N . PRO A 1 262 ? 16.217 -14.658 13.172 1.00 85.88 262 PRO A N 1
ATOM 2033 C CA . PRO A 1 262 ? 17.033 -15.654 12.459 1.00 85.88 262 PRO A CA 1
ATOM 2034 C C . PRO A 1 262 ? 16.298 -16.945 12.070 1.00 85.88 262 PRO A C 1
ATOM 2036 O O . PRO A 1 262 ? 16.621 -17.562 11.059 1.00 85.88 262 PRO A O 1
ATOM 2039 N N . ASN A 1 263 ? 15.289 -17.332 12.856 1.00 86.12 263 ASN A N 1
ATOM 2040 C CA . ASN A 1 263 ? 14.527 -18.573 12.686 1.00 86.12 263 ASN A CA 1
ATOM 2041 C C . ASN A 1 263 ? 13.304 -18.426 11.757 1.00 86.12 263 ASN A C 1
ATOM 2043 O O . ASN A 1 263 ? 12.529 -19.371 11.619 1.00 86.12 263 ASN A O 1
ATOM 2047 N N . VAL A 1 264 ? 13.084 -17.251 11.157 1.00 77.75 264 VAL A N 1
ATOM 2048 C CA . VAL A 1 264 ? 11.932 -16.970 10.287 1.00 77.75 264 VAL A CA 1
ATOM 2049 C C . VAL A 1 264 ? 12.418 -16.760 8.857 1.00 77.75 264 VAL A C 1
ATOM 2051 O O . VAL A 1 264 ? 13.312 -15.955 8.607 1.00 77.75 264 VAL A O 1
ATOM 2054 N N . ALA A 1 265 ? 11.812 -17.471 7.903 1.00 82.62 265 ALA A N 1
ATOM 2055 C CA . ALA A 1 265 ? 12.079 -17.268 6.482 1.00 82.62 265 ALA A CA 1
ATOM 2056 C C . ALA A 1 265 ? 11.732 -15.814 6.082 1.00 82.62 265 ALA A C 1
ATOM 2058 O O . ALA A 1 265 ? 10.583 -15.405 6.279 1.00 82.62 265 ALA A O 1
ATOM 2059 N N . PRO A 1 266 ? 12.683 -15.026 5.541 1.00 83.38 266 PRO A N 1
ATOM 2060 C CA . PRO A 1 266 ? 12.422 -13.640 5.164 1.00 83.38 266 PRO A CA 1
ATOM 2061 C C . PRO A 1 266 ? 11.324 -13.518 4.108 1.00 83.38 266 PRO A C 1
ATOM 2063 O O . PRO A 1 266 ? 11.253 -14.310 3.165 1.00 83.38 266 PRO A O 1
ATOM 2066 N N . LYS A 1 267 ? 10.499 -12.478 4.226 1.00 83.62 267 LYS A N 1
ATOM 2067 C CA . LYS A 1 267 ? 9.586 -12.066 3.159 1.00 83.62 267 LYS A CA 1
ATOM 2068 C C . LYS A 1 267 ? 10.363 -11.338 2.053 1.00 83.62 267 LYS A C 1
ATOM 2070 O O . LYS A 1 267 ? 11.312 -10.612 2.366 1.00 83.62 267 LYS A O 1
ATOM 2075 N N . PRO A 1 268 ? 9.946 -11.450 0.782 1.00 87.62 268 PRO A N 1
ATOM 2076 C CA . PRO A 1 268 ? 10.497 -10.623 -0.286 1.00 87.62 268 PRO A CA 1
ATOM 2077 C C . PRO A 1 268 ? 10.137 -9.146 -0.049 1.00 87.62 268 PRO A C 1
ATOM 2079 O O . PRO A 1 268 ? 9.000 -8.848 0.315 1.00 87.62 268 PRO A O 1
ATOM 2082 N N . LEU A 1 269 ? 11.074 -8.211 -0.274 1.00 91.00 269 LEU A N 1
ATOM 2083 C CA . LEU A 1 269 ? 10.761 -6.773 -0.196 1.00 91.00 269 LEU A CA 1
ATOM 2084 C C . LEU A 1 269 ? 9.725 -6.393 -1.256 1.00 91.00 269 LEU A C 1
ATOM 2086 O O . LEU A 1 269 ? 8.718 -5.763 -0.944 1.00 91.00 269 LEU A O 1
ATOM 2090 N N . TYR A 1 270 ? 9.984 -6.798 -2.500 1.00 93.00 270 TYR A N 1
ATOM 2091 C CA . TYR A 1 270 ? 9.112 -6.612 -3.651 1.00 93.00 270 TYR A CA 1
ATOM 2092 C C . TYR A 1 270 ? 8.553 -7.956 -4.100 1.00 93.00 270 TYR A C 1
ATOM 2094 O O . TYR A 1 270 ? 9.285 -8.927 -4.238 1.00 93.00 270 TYR A O 1
ATOM 2102 N N . THR A 1 271 ? 7.253 -7.994 -4.367 1.00 88.44 271 THR A N 1
ATOM 2103 C CA . THR A 1 271 ? 6.581 -9.139 -5.011 1.00 88.44 271 THR A CA 1
ATOM 2104 C C . THR A 1 271 ? 6.698 -9.073 -6.533 1.00 88.44 271 THR A C 1
ATOM 2106 O O . THR A 1 271 ? 6.700 -10.099 -7.214 1.00 88.44 271 THR A O 1
ATOM 2109 N N . LYS A 1 272 ? 6.815 -7.852 -7.067 1.00 91.81 272 LYS A N 1
ATOM 2110 C CA . LYS A 1 272 ? 6.787 -7.550 -8.493 1.00 91.81 272 LYS A CA 1
ATOM 2111 C C . LYS A 1 272 ? 7.673 -6.350 -8.803 1.00 91.81 272 LYS A C 1
ATOM 2113 O O . LYS A 1 272 ? 7.700 -5.377 -8.049 1.00 91.81 272 LYS A O 1
ATOM 2118 N N . ILE A 1 273 ? 8.368 -6.420 -9.925 1.00 95.06 273 ILE A N 1
ATOM 2119 C CA . ILE A 1 273 ? 9.199 -5.354 -10.473 1.00 95.06 273 ILE A CA 1
ATOM 2120 C C . ILE A 1 273 ? 8.687 -5.078 -11.886 1.00 95.06 273 ILE A C 1
ATOM 2122 O O . ILE A 1 273 ? 8.609 -5.991 -12.706 1.00 95.06 273 ILE A O 1
ATOM 2126 N N . ILE A 1 274 ? 8.309 -3.832 -12.156 1.00 94.75 274 ILE A N 1
ATOM 2127 C CA . ILE A 1 274 ? 7.778 -3.362 -13.436 1.00 94.75 274 ILE A CA 1
ATOM 2128 C C . ILE A 1 274 ? 8.818 -2.418 -14.044 1.00 94.75 274 ILE A C 1
ATOM 2130 O O . ILE A 1 274 ? 9.033 -1.308 -13.556 1.00 94.75 274 ILE A O 1
ATOM 2134 N N . VAL A 1 275 ? 9.494 -2.867 -15.100 1.00 91.50 275 VAL A N 1
ATOM 2135 C CA . VAL A 1 275 ? 10.485 -2.067 -15.836 1.00 91.50 275 VAL A CA 1
ATOM 2136 C C . VAL A 1 275 ? 9.792 -1.328 -16.972 1.00 91.50 275 VAL A C 1
ATOM 2138 O O . VAL A 1 275 ? 9.044 -1.938 -17.733 1.00 91.50 275 VAL A O 1
ATOM 2141 N N . LEU A 1 276 ? 10.079 -0.038 -17.125 1.00 89.25 276 LEU A N 1
ATOM 2142 C CA . LEU A 1 276 ? 9.636 0.781 -18.251 1.00 89.25 276 LEU A CA 1
ATOM 2143 C C . LEU A 1 276 ? 10.868 1.234 -19.026 1.00 89.25 276 LEU A C 1
ATOM 2145 O O . LEU A 1 276 ? 11.738 1.910 -18.472 1.00 89.25 276 LEU A O 1
ATOM 2149 N N . THR A 1 277 ? 10.996 0.804 -20.282 1.00 81.75 277 THR A N 1
ATOM 2150 C CA . THR A 1 277 ? 12.238 0.997 -21.043 1.00 81.75 277 THR A CA 1
ATOM 2151 C C . THR A 1 277 ? 12.033 0.939 -22.554 1.00 81.75 277 THR A C 1
ATOM 2153 O O . THR A 1 277 ? 11.182 0.215 -23.064 1.00 81.75 277 THR A O 1
ATOM 2156 N N . HIS A 1 278 ? 12.883 1.666 -23.279 1.00 72.69 278 HIS A N 1
ATOM 2157 C CA . HIS A 1 278 ? 12.934 1.690 -24.745 1.00 72.69 278 HIS A CA 1
ATOM 2158 C C . HIS A 1 278 ? 13.830 0.579 -25.342 1.00 72.69 278 HIS A C 1
ATOM 2160 O O . HIS A 1 278 ? 14.044 0.525 -26.549 1.00 72.69 278 HIS A O 1
ATOM 2166 N N . GLY A 1 279 ? 14.363 -0.322 -24.505 1.00 64.31 279 GLY A N 1
ATOM 2167 C CA . GLY A 1 279 ? 14.889 -1.628 -24.928 1.00 64.31 279 GLY A CA 1
ATOM 2168 C C . GLY A 1 279 ? 16.380 -1.744 -25.266 1.00 64.31 279 GLY A C 1
ATOM 2169 O O . GLY A 1 279 ? 16.902 -2.860 -25.247 1.00 64.31 279 GLY A O 1
ATOM 2170 N N . ASP A 1 280 ? 17.096 -0.643 -25.511 1.00 69.00 280 ASP A N 1
ATOM 2171 C CA . ASP A 1 280 ? 18.531 -0.704 -25.834 1.00 69.00 280 ASP A CA 1
ATOM 2172 C C . ASP A 1 280 ? 19.417 -0.849 -24.584 1.00 69.00 280 ASP A C 1
ATOM 2174 O O . ASP A 1 280 ? 19.916 0.127 -24.021 1.00 69.00 280 ASP A O 1
ATOM 2178 N N . ASN A 1 281 ? 19.602 -2.093 -24.142 1.00 77.12 281 ASN A N 1
ATOM 2179 C CA . ASN A 1 281 ? 20.459 -2.466 -23.017 1.00 77.12 281 ASN A CA 1
ATOM 2180 C C . ASN A 1 281 ? 21.943 -2.535 -23.434 1.00 77.12 281 ASN A C 1
ATOM 2182 O O . ASN A 1 281 ? 22.546 -3.612 -23.562 1.00 77.12 281 ASN A O 1
ATOM 2186 N N . LYS A 1 282 ? 22.509 -1.363 -23.724 1.00 76.06 282 LYS A N 1
ATOM 2187 C CA . LYS A 1 282 ? 23.807 -1.198 -24.390 1.00 76.06 282 LYS A CA 1
ATOM 2188 C C . LYS A 1 282 ? 25.012 -1.196 -23.455 1.00 76.06 282 LYS A C 1
ATOM 2190 O O . LYS A 1 282 ? 26.141 -1.247 -23.937 1.00 76.06 282 LYS A O 1
ATOM 2195 N N . TYR A 1 283 ? 24.791 -1.129 -22.148 1.00 81.31 283 TYR A N 1
ATOM 2196 C CA . TYR A 1 283 ? 25.844 -1.003 -21.143 1.00 81.31 283 TYR A CA 1
ATOM 2197 C C . TYR A 1 283 ? 25.728 -2.097 -20.076 1.00 81.31 283 TYR A C 1
ATOM 2199 O O . TYR A 1 283 ? 24.624 -2.523 -19.742 1.00 81.31 283 TYR A O 1
ATOM 2207 N N . TYR A 1 284 ? 26.864 -2.521 -19.524 1.00 86.06 284 TYR A N 1
ATOM 2208 C CA . TYR A 1 284 ? 26.968 -3.463 -18.402 1.00 86.06 284 TYR A CA 1
ATOM 2209 C C . TYR A 1 284 ? 27.951 -2.938 -17.351 1.00 86.06 284 TYR A C 1
ATOM 2211 O O . TYR A 1 284 ? 28.661 -1.962 -17.589 1.00 86.06 284 TYR A O 1
ATOM 2219 N N . LEU A 1 285 ? 27.958 -3.542 -16.165 1.00 87.38 285 LEU A N 1
ATOM 2220 C CA . LEU A 1 285 ? 28.956 -3.295 -15.121 1.00 87.38 285 LEU A CA 1
ATOM 2221 C C . LEU A 1 285 ? 30.208 -4.139 -15.394 1.00 87.38 285 LEU A C 1
ATOM 2223 O O . LEU A 1 285 ? 30.097 -5.339 -15.663 1.00 87.38 285 LEU A O 1
ATOM 2227 N N . GLN A 1 286 ? 31.388 -3.531 -15.294 1.00 84.50 286 GLN A N 1
ATOM 2228 C CA . GLN A 1 286 ? 32.670 -4.218 -15.487 1.00 84.50 286 GLN A CA 1
ATOM 2229 C C . GLN A 1 286 ? 32.820 -5.439 -14.557 1.00 84.50 286 GLN A C 1
ATOM 2231 O O . GLN A 1 286 ? 32.268 -5.469 -13.453 1.00 84.50 286 GLN A O 1
ATOM 2236 N N . ASP A 1 287 ? 33.517 -6.472 -15.038 1.00 85.62 287 ASP A N 1
ATOM 2237 C CA . ASP A 1 287 ? 33.758 -7.765 -14.372 1.00 85.62 287 ASP A CA 1
ATOM 2238 C C . ASP A 1 287 ? 32.514 -8.578 -13.962 1.00 85.62 287 ASP A C 1
ATOM 2240 O O . ASP A 1 287 ? 32.640 -9.618 -13.322 1.00 85.62 287 ASP A O 1
ATOM 2244 N N . THR A 1 288 ? 31.297 -8.160 -14.324 1.00 88.00 288 THR A N 1
ATOM 2245 C CA . THR A 1 288 ? 30.063 -8.905 -13.984 1.00 88.00 288 THR A CA 1
ATOM 2246 C C . THR A 1 288 ? 29.574 -9.853 -15.083 1.00 88.00 288 THR A C 1
ATOM 2248 O O . THR A 1 288 ? 28.565 -10.543 -14.913 1.00 88.00 288 THR A O 1
ATOM 2251 N N . VAL A 1 289 ? 30.266 -9.890 -16.224 1.00 88.56 289 VAL A N 1
ATOM 2252 C CA . VAL A 1 289 ? 29.912 -10.696 -17.397 1.00 88.56 289 VAL A CA 1
ATOM 2253 C C . VAL A 1 289 ? 31.183 -11.308 -17.974 1.00 88.56 289 VAL A C 1
ATOM 2255 O O . VAL A 1 289 ? 32.141 -10.592 -18.258 1.00 88.56 289 VAL A O 1
ATOM 2258 N N . LYS A 1 290 ? 31.183 -12.624 -18.184 1.00 88.75 290 LYS A N 1
ATOM 2259 C CA . LYS A 1 290 ? 32.308 -13.386 -18.740 1.00 88.75 290 LYS A CA 1
ATOM 2260 C C . LYS A 1 290 ? 31.950 -14.003 -20.088 1.00 88.75 290 LYS A C 1
ATOM 2262 O O . LYS A 1 290 ? 30.775 -14.133 -20.431 1.00 88.75 290 LYS A O 1
ATOM 2267 N N . LYS A 1 291 ? 32.970 -14.365 -20.868 1.00 87.62 291 LYS A N 1
ATOM 2268 C CA . LYS A 1 291 ? 32.802 -15.212 -22.057 1.00 87.62 291 LYS A CA 1
ATOM 2269 C C . LYS A 1 291 ? 32.966 -16.674 -21.662 1.00 87.62 291 LYS A C 1
ATOM 2271 O O . LYS A 1 291 ? 33.891 -16.992 -20.921 1.00 87.62 291 LYS A O 1
ATOM 2276 N N . ASN A 1 292 ? 32.110 -17.541 -22.190 1.00 83.94 292 ASN A N 1
ATOM 2277 C CA . ASN A 1 292 ? 32.316 -18.988 -22.149 1.00 83.94 292 ASN A CA 1
ATOM 2278 C C . ASN A 1 292 ? 33.088 -19.489 -23.378 1.00 83.94 292 ASN A C 1
ATOM 2280 O O . ASN A 1 292 ? 33.358 -18.732 -24.314 1.00 83.94 292 ASN A O 1
ATOM 2284 N N . ASP A 1 293 ? 33.400 -20.785 -23.392 1.00 82.75 293 ASP A N 1
ATOM 2285 C CA . ASP A 1 293 ? 34.233 -21.454 -24.406 1.00 82.75 293 ASP A CA 1
ATOM 2286 C C . ASP A 1 293 ? 33.690 -21.334 -25.842 1.00 82.75 293 ASP A C 1
ATOM 2288 O O . ASP A 1 293 ? 34.429 -21.475 -26.813 1.00 82.75 293 ASP A O 1
ATOM 2292 N N . LYS A 1 294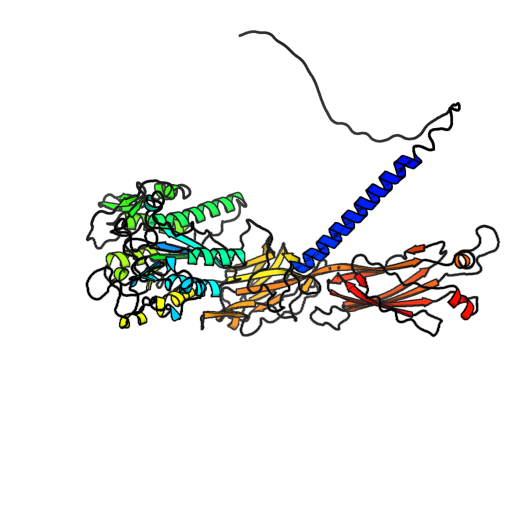 ? 32.393 -21.033 -25.998 1.00 79.81 294 LYS A N 1
ATOM 2293 C CA . LYS A 1 294 ? 31.740 -20.808 -27.300 1.00 79.81 294 LYS A CA 1
ATOM 2294 C C . LYS A 1 294 ? 31.863 -19.354 -27.782 1.00 79.81 294 LYS A C 1
ATOM 2296 O O . LYS A 1 294 ? 31.345 -19.008 -28.845 1.00 79.81 294 LYS A O 1
ATOM 2301 N N . GLY A 1 295 ? 32.515 -18.494 -26.997 1.00 77.62 295 GLY A N 1
ATOM 2302 C CA . GLY A 1 295 ? 32.645 -17.055 -27.225 1.00 77.62 295 GLY A CA 1
ATOM 2303 C C . GLY A 1 295 ? 31.378 -16.253 -26.912 1.00 77.62 295 GLY A C 1
ATOM 2304 O O . GLY A 1 295 ? 31.274 -15.106 -27.353 1.00 77.62 295 GLY A O 1
ATOM 2305 N N . TRP A 1 296 ? 30.404 -16.843 -26.209 1.00 85.06 296 TRP A N 1
ATOM 2306 C CA . TRP A 1 296 ? 29.132 -16.202 -25.853 1.00 85.06 296 TRP A CA 1
ATOM 2307 C C . TRP A 1 296 ? 29.233 -15.587 -24.453 1.00 85.06 296 TRP A C 1
ATOM 2309 O O . TRP A 1 296 ? 30.049 -16.025 -23.644 1.00 85.06 296 TRP A O 1
ATOM 2319 N N . TYR A 1 297 ? 28.419 -14.573 -24.167 1.00 87.56 297 TYR A N 1
ATOM 2320 C CA . TYR A 1 297 ? 28.442 -13.859 -22.894 1.00 87.56 297 TYR A CA 1
ATOM 2321 C C . TYR A 1 297 ? 27.445 -14.442 -21.890 1.00 87.56 297 TYR A C 1
ATOM 2323 O O . TYR A 1 297 ? 26.277 -14.666 -22.207 1.00 87.56 297 TYR A O 1
ATOM 2331 N N . GLU A 1 298 ? 27.898 -14.609 -20.653 1.00 89.06 298 GLU A N 1
ATOM 2332 C CA . GLU A 1 298 ? 27.103 -15.059 -19.511 1.00 89.06 298 GLU A CA 1
ATOM 2333 C C . GLU A 1 298 ? 27.425 -14.214 -18.273 1.00 89.06 298 GLU A C 1
ATOM 2335 O O . GLU A 1 298 ? 28.546 -13.732 -18.104 1.00 89.06 298 GLU A O 1
ATOM 2340 N N . ALA A 1 299 ? 26.437 -14.003 -17.404 1.00 89.00 299 ALA A N 1
ATOM 2341 C CA . ALA A 1 299 ? 26.653 -13.285 -16.154 1.00 89.00 299 ALA A CA 1
ATOM 2342 C C . ALA A 1 299 ? 27.535 -14.096 -15.197 1.00 89.00 299 ALA A C 1
ATOM 2344 O O . ALA A 1 299 ? 27.303 -15.291 -14.997 1.00 89.00 299 ALA A O 1
ATOM 2345 N N . ASP A 1 300 ? 28.497 -13.442 -14.547 1.00 89.75 300 ASP A N 1
ATOM 2346 C CA . ASP A 1 300 ? 29.208 -14.052 -13.428 1.00 89.75 300 ASP A CA 1
ATOM 2347 C C . ASP A 1 300 ? 28.419 -13.821 -12.134 1.00 89.75 300 ASP A C 1
ATOM 2349 O O . ASP A 1 300 ? 28.467 -12.753 -11.519 1.00 89.75 300 ASP A O 1
ATOM 2353 N N . LEU A 1 301 ? 27.661 -14.840 -11.724 1.00 86.31 301 LEU A N 1
ATOM 2354 C CA . LEU A 1 301 ? 26.848 -14.784 -10.511 1.00 86.31 301 LEU A CA 1
ATOM 2355 C C . LEU A 1 301 ? 27.693 -14.598 -9.241 1.00 86.31 301 LEU A C 1
ATOM 2357 O O . LEU A 1 301 ? 27.214 -13.953 -8.315 1.00 86.31 301 LEU A O 1
ATOM 2361 N N . ASN A 1 302 ? 28.955 -15.047 -9.209 1.00 86.56 302 ASN A N 1
ATOM 2362 C CA . ASN A 1 302 ? 29.839 -14.816 -8.058 1.00 86.56 302 ASN A CA 1
ATOM 2363 C C . ASN A 1 302 ? 30.217 -13.334 -7.928 1.00 86.56 302 ASN A C 1
ATOM 2365 O O . ASN A 1 302 ? 30.457 -12.840 -6.833 1.00 86.56 302 ASN A O 1
ATOM 2369 N N . GLN A 1 303 ? 30.265 -12.616 -9.053 1.00 86.38 303 GLN A N 1
ATOM 2370 C CA . GLN A 1 303 ? 30.562 -11.184 -9.106 1.00 86.38 303 GLN A CA 1
ATOM 2371 C C . GLN A 1 303 ? 29.308 -10.327 -8.854 1.00 86.38 303 GLN A C 1
ATOM 2373 O O . GLN A 1 303 ? 29.432 -9.159 -8.472 1.00 86.38 303 GLN A O 1
ATOM 2378 N N . LEU A 1 304 ? 28.113 -10.900 -9.045 1.00 85.56 304 LEU A N 1
ATOM 2379 C CA . LEU A 1 304 ? 26.818 -10.256 -8.819 1.00 85.56 304 LEU A CA 1
ATOM 2380 C C . LEU A 1 304 ? 26.225 -10.521 -7.424 1.00 85.56 304 LEU A C 1
ATOM 2382 O O . LEU A 1 304 ? 25.577 -9.635 -6.882 1.00 85.56 304 LEU A O 1
ATOM 2386 N N . ASP A 1 305 ? 26.440 -11.679 -6.801 1.00 80.06 305 ASP A N 1
ATOM 2387 C CA . ASP A 1 305 ? 25.795 -12.008 -5.514 1.00 80.06 305 ASP A CA 1
ATOM 2388 C C . ASP A 1 305 ? 26.625 -11.624 -4.272 1.00 80.06 305 ASP A C 1
ATOM 2390 O O . ASP A 1 305 ? 26.439 -12.155 -3.182 1.00 80.06 305 ASP A O 1
ATOM 2394 N N . VAL A 1 306 ? 27.545 -10.662 -4.420 1.00 74.81 306 VAL A N 1
ATOM 2395 C CA . VAL A 1 306 ? 28.385 -10.127 -3.329 1.00 74.81 306 VAL A CA 1
ATOM 2396 C C . VAL A 1 306 ? 27.570 -9.165 -2.448 1.00 74.81 306 VAL A C 1
ATOM 2398 O O . VAL A 1 306 ? 27.760 -7.945 -2.481 1.00 74.81 306 VAL A O 1
ATOM 2401 N N . ASP A 1 307 ? 26.582 -9.703 -1.728 1.00 72.38 307 ASP A N 1
ATOM 2402 C CA . ASP A 1 307 ? 25.664 -8.987 -0.823 1.00 72.38 307 ASP A CA 1
ATOM 2403 C C . ASP A 1 307 ? 24.957 -7.777 -1.476 1.00 72.38 307 ASP A C 1
ATOM 2405 O O . ASP A 1 307 ? 24.737 -6.733 -0.859 1.00 72.38 307 ASP A O 1
ATOM 2409 N N . GLY A 1 308 ? 24.667 -7.867 -2.780 1.00 77.38 308 GLY A N 1
ATOM 2410 C CA . GLY A 1 308 ? 24.105 -6.764 -3.573 1.00 77.38 308 GLY A CA 1
ATOM 2411 C C . GLY A 1 308 ? 25.051 -5.569 -3.785 1.00 77.38 308 GLY A C 1
ATOM 2412 O O . GLY A 1 308 ? 24.686 -4.608 -4.461 1.00 77.38 308 GLY A O 1
ATOM 2413 N N . ASN A 1 309 ? 26.282 -5.610 -3.270 1.00 81.38 309 ASN A N 1
ATOM 2414 C CA . ASN A 1 309 ? 27.239 -4.502 -3.328 1.00 81.38 309 ASN A CA 1
ATOM 2415 C C . ASN A 1 309 ? 27.973 -4.389 -4.673 1.00 81.38 309 ASN A C 1
ATOM 2417 O O . ASN A 1 309 ? 28.684 -3.413 -4.899 1.00 81.38 309 ASN A O 1
ATOM 2421 N N . PHE A 1 310 ? 27.763 -5.317 -5.612 1.00 82.69 310 PHE A N 1
ATOM 2422 C CA . PHE A 1 310 ? 28.279 -5.218 -6.985 1.00 82.69 310 PHE A CA 1
ATOM 2423 C C . PHE A 1 310 ? 27.812 -3.949 -7.720 1.00 82.69 310 PHE A C 1
ATOM 2425 O O . PHE A 1 310 ? 28.529 -3.439 -8.579 1.00 82.69 310 PHE A O 1
ATOM 2432 N N . VAL A 1 311 ? 26.656 -3.390 -7.339 1.00 81.25 311 VAL A N 1
ATOM 2433 C CA . VAL A 1 311 ? 26.154 -2.091 -7.820 1.00 81.25 311 VAL A CA 1
ATOM 2434 C C . VAL A 1 311 ? 27.123 -0.935 -7.501 1.00 81.25 311 VAL A C 1
ATOM 2436 O O . VAL A 1 311 ? 27.093 0.111 -8.153 1.00 81.25 311 VAL A O 1
ATOM 2439 N N . ASN A 1 312 ? 28.050 -1.134 -6.554 1.00 77.62 312 ASN A N 1
ATOM 2440 C CA . ASN A 1 312 ? 29.080 -0.171 -6.169 1.00 77.62 312 ASN A CA 1
ATOM 2441 C C . ASN A 1 312 ? 30.318 -0.186 -7.091 1.00 77.62 312 ASN A C 1
ATOM 2443 O O . ASN A 1 312 ? 31.052 0.802 -7.070 1.00 77.62 312 ASN A O 1
ATOM 2447 N N . ARG A 1 313 ? 30.511 -1.189 -7.970 1.00 72.38 313 ARG A N 1
ATOM 2448 C CA . ARG A 1 313 ? 31.600 -1.204 -8.983 1.00 72.38 313 ARG A CA 1
ATOM 2449 C C . ARG A 1 313 ? 31.565 0.076 -9.837 1.00 72.38 313 ARG A C 1
ATOM 2451 O O . ARG A 1 313 ? 30.470 0.446 -10.266 1.00 72.38 313 ARG A O 1
ATOM 2458 N N . PRO A 1 314 ? 32.678 0.806 -10.035 1.00 59.75 314 PRO A N 1
ATOM 2459 C CA . PRO A 1 314 ? 32.627 2.151 -10.614 1.00 59.75 314 PRO A CA 1
ATOM 2460 C C . PRO A 1 314 ? 32.364 2.169 -12.126 1.00 59.75 314 PRO A C 1
ATOM 2462 O O . PRO A 1 314 ? 31.641 3.046 -12.597 1.00 59.75 314 PRO A O 1
ATOM 2465 N N . GLU A 1 315 ? 32.919 1.217 -12.879 1.00 77.44 315 GLU A N 1
ATOM 2466 C CA . GLU A 1 315 ? 32.954 1.284 -14.343 1.00 77.44 315 GLU A CA 1
ATOM 2467 C C . GLU A 1 315 ? 31.754 0.613 -15.026 1.00 77.44 315 GLU A C 1
ATOM 2469 O O . GLU A 1 315 ? 31.295 -0.471 -14.647 1.00 77.44 315 GLU A O 1
ATOM 2474 N N . THR A 1 316 ? 31.264 1.264 -16.087 1.00 77.56 316 THR A N 1
ATOM 2475 C CA . THR A 1 316 ? 30.284 0.694 -17.017 1.00 77.56 316 THR A CA 1
ATOM 2476 C C . THR A 1 316 ? 30.878 0.577 -18.408 1.00 77.56 316 THR A C 1
ATOM 2478 O O . THR A 1 316 ? 31.134 1.594 -19.057 1.00 77.56 316 THR A O 1
ATOM 2481 N N . GLU A 1 317 ? 31.018 -0.648 -18.893 1.00 79.94 317 GLU A N 1
ATOM 2482 C CA . GLU A 1 317 ? 31.460 -0.920 -20.254 1.00 79.94 317 GLU A CA 1
ATOM 2483 C C . GLU A 1 317 ? 30.288 -0.829 -21.239 1.00 79.94 317 GLU A C 1
ATOM 2485 O O . GLU A 1 317 ? 29.120 -1.038 -20.892 1.00 79.94 317 GLU A O 1
ATOM 2490 N N . ALA A 1 318 ? 30.601 -0.486 -22.488 1.00 76.81 318 ALA A N 1
ATOM 2491 C CA . ALA A 1 318 ? 29.633 -0.418 -23.573 1.00 76.81 318 ALA A CA 1
ATOM 2492 C C . ALA A 1 318 ? 29.737 -1.664 -24.457 1.00 76.81 318 ALA A C 1
ATOM 2494 O O . ALA A 1 318 ? 30.825 -2.026 -24.906 1.00 76.81 318 ALA A O 1
ATOM 2495 N N . ASN A 1 319 ? 28.596 -2.252 -24.817 1.00 72.50 319 ASN A N 1
ATOM 2496 C CA . ASN A 1 319 ? 28.523 -3.160 -25.955 1.00 72.50 319 ASN A CA 1
ATOM 2497 C C . ASN A 1 319 ? 29.077 -2.427 -27.196 1.00 72.50 319 ASN A C 1
ATOM 2499 O O . ASN A 1 319 ? 28.661 -1.300 -27.498 1.00 72.50 319 ASN A O 1
ATOM 2503 N N . GLY A 1 320 ? 29.980 -3.073 -27.939 1.00 61.81 320 GLY A N 1
ATOM 2504 C CA . GLY A 1 320 ? 30.396 -2.599 -29.262 1.00 61.81 320 GLY A CA 1
ATOM 2505 C C . GLY A 1 320 ? 29.224 -2.553 -30.254 1.00 61.81 320 GLY A C 1
ATOM 2506 O O . GLY A 1 320 ? 28.157 -3.116 -30.001 1.00 61.81 320 GLY A O 1
ATOM 2507 N N . TYR A 1 321 ? 29.410 -1.896 -31.403 1.00 53.03 321 TYR A N 1
ATOM 2508 C CA . TYR A 1 321 ? 28.396 -1.870 -32.465 1.00 53.03 321 TYR A CA 1
ATOM 2509 C C . TYR A 1 321 ? 28.109 -3.292 -32.981 1.00 53.03 321 TYR A C 1
ATOM 2511 O O . TYR A 1 321 ? 28.903 -3.856 -33.732 1.00 53.03 321 TYR A O 1
ATOM 2519 N N . PHE A 1 322 ? 26.954 -3.860 -32.621 1.00 54.44 322 PHE A N 1
ATOM 2520 C CA . PHE A 1 322 ? 26.560 -5.208 -33.032 1.00 54.44 322 PHE A CA 1
ATOM 2521 C C . PHE A 1 322 ? 25.197 -5.246 -33.724 1.00 54.44 322 PHE A C 1
ATOM 2523 O O . PHE A 1 322 ? 24.154 -5.126 -33.091 1.00 54.44 322 PHE A O 1
ATOM 2530 N N . ARG A 1 323 ? 25.222 -5.541 -35.029 1.00 52.38 323 ARG A N 1
ATOM 2531 C CA . ARG A 1 323 ? 24.080 -6.082 -35.781 1.00 52.38 323 ARG A CA 1
ATOM 2532 C C . ARG A 1 323 ? 24.035 -7.604 -35.567 1.00 52.38 323 ARG A C 1
ATOM 2534 O O . ARG A 1 323 ? 24.520 -8.355 -36.411 1.00 52.38 323 ARG A O 1
ATOM 2541 N N . ARG A 1 324 ? 23.584 -8.066 -34.395 1.00 56.84 324 ARG A N 1
ATOM 2542 C CA . ARG A 1 324 ? 23.530 -9.504 -34.053 1.00 56.84 324 ARG A CA 1
ATOM 2543 C C . ARG A 1 324 ? 22.213 -9.867 -33.376 1.00 56.84 324 ARG A C 1
ATOM 2545 O O . ARG A 1 324 ? 21.994 -9.529 -32.217 1.00 56.84 324 ARG A O 1
ATOM 2552 N N . ASN A 1 325 ? 21.401 -10.654 -34.077 1.00 63.97 325 ASN A N 1
ATOM 2553 C CA . ASN A 1 325 ? 20.057 -11.079 -33.674 1.00 63.97 325 ASN A CA 1
ATOM 2554 C C . ASN A 1 325 ? 20.072 -12.197 -32.603 1.00 63.97 325 ASN A C 1
ATOM 2556 O O . ASN A 1 325 ? 19.278 -13.130 -32.676 1.00 63.97 325 ASN A O 1
ATOM 2560 N N . ARG A 1 326 ? 21.005 -12.167 -31.637 1.00 70.88 326 ARG A N 1
ATOM 2561 C CA . ARG A 1 326 ? 21.041 -13.125 -30.516 1.00 70.88 326 ARG A CA 1
ATOM 2562 C C . ARG A 1 326 ? 21.204 -12.422 -29.171 1.00 70.88 326 ARG A C 1
ATOM 2564 O O . ARG A 1 326 ? 21.836 -11.369 -29.064 1.00 70.88 326 ARG A O 1
ATOM 2571 N N . LEU A 1 327 ? 20.622 -13.015 -28.133 1.00 74.19 327 LEU A N 1
ATOM 2572 C CA . LEU A 1 327 ? 20.669 -12.512 -26.756 1.00 74.19 327 LEU A CA 1
ATOM 2573 C C . LEU A 1 327 ? 22.054 -12.735 -26.121 1.00 74.19 327 LEU A C 1
ATOM 2575 O O . LEU A 1 327 ? 22.649 -11.815 -25.568 1.00 74.19 327 LEU A O 1
ATOM 2579 N N . ASP A 1 328 ? 22.587 -13.945 -26.287 1.00 73.38 328 ASP A N 1
ATOM 2580 C CA . ASP A 1 328 ? 23.868 -14.434 -25.756 1.00 73.38 328 ASP A CA 1
ATOM 2581 C C . ASP A 1 328 ? 25.114 -13.729 -26.329 1.00 73.38 328 ASP A C 1
ATOM 2583 O O . ASP A 1 328 ? 26.197 -13.767 -25.751 1.00 73.38 328 ASP A O 1
ATOM 2587 N N . ALA A 1 329 ? 24.974 -13.048 -27.466 1.00 75.69 329 ALA A N 1
ATOM 2588 C CA . ALA A 1 329 ? 26.047 -12.306 -28.117 1.00 75.69 329 ALA A CA 1
ATOM 2589 C C . ALA A 1 329 ? 26.267 -10.895 -27.529 1.00 75.69 329 ALA A C 1
ATOM 2591 O O . ALA A 1 329 ? 27.101 -10.154 -28.055 1.00 75.69 329 ALA A O 1
ATOM 2592 N N . ARG A 1 330 ? 25.511 -10.492 -26.493 1.00 81.44 330 ARG A N 1
ATOM 2593 C CA . ARG A 1 330 ? 25.461 -9.112 -25.978 1.00 81.44 330 ARG A CA 1
ATOM 2594 C C . ARG A 1 330 ? 25.684 -9.059 -24.453 1.00 81.44 330 ARG A C 1
ATOM 2596 O O . ARG A 1 330 ? 24.781 -9.451 -23.710 1.00 81.44 330 ARG A O 1
ATOM 2603 N N . PRO A 1 331 ? 26.822 -8.529 -23.958 1.00 85.12 331 PRO A N 1
ATOM 2604 C CA . PRO A 1 331 ? 27.136 -8.560 -22.528 1.00 85.12 331 PRO A CA 1
ATOM 2605 C C . PRO A 1 331 ? 26.141 -7.782 -21.655 1.00 85.12 331 PRO A C 1
ATOM 2607 O O . PRO A 1 331 ? 25.737 -8.304 -20.620 1.00 85.12 331 PRO A O 1
ATOM 2610 N N . GLY A 1 332 ? 25.630 -6.627 -22.104 1.00 84.69 332 GLY A N 1
ATOM 2611 C CA . GLY A 1 332 ? 24.507 -5.934 -21.444 1.00 84.69 332 GLY A CA 1
ATOM 2612 C C . GLY A 1 332 ? 23.297 -6.838 -21.184 1.00 84.69 332 GLY A C 1
ATOM 2613 O O . GLY A 1 332 ? 22.762 -6.877 -20.073 1.00 84.69 332 GLY A O 1
ATOM 2614 N N . THR A 1 333 ? 22.896 -7.627 -22.188 1.00 85.38 333 THR A N 1
ATOM 2615 C CA . THR A 1 333 ? 21.777 -8.580 -22.075 1.00 85.38 333 THR A CA 1
ATOM 2616 C C . THR A 1 333 ? 22.096 -9.699 -21.087 1.00 85.38 333 THR A C 1
ATOM 2618 O O . THR A 1 333 ? 21.287 -9.966 -20.200 1.00 85.38 333 THR A O 1
ATOM 2621 N N . ALA A 1 334 ? 23.288 -10.295 -21.177 1.00 87.38 334 ALA A N 1
ATOM 2622 C CA . ALA A 1 334 ? 23.735 -11.335 -20.253 1.00 87.38 334 ALA A CA 1
ATOM 2623 C C . ALA A 1 334 ? 23.769 -10.847 -18.791 1.00 87.38 334 ALA A C 1
ATOM 2625 O O . ALA A 1 334 ? 23.190 -11.494 -17.919 1.00 87.38 334 ALA A O 1
ATOM 2626 N N . GLY A 1 335 ? 24.363 -9.679 -18.524 1.00 89.31 335 GLY A N 1
ATOM 2627 C CA . GLY A 1 335 ? 24.437 -9.090 -17.184 1.00 89.31 335 GLY A CA 1
ATOM 2628 C C . GLY A 1 335 ? 23.063 -8.783 -16.581 1.00 89.31 335 GLY A C 1
ATOM 2629 O O . GLY A 1 335 ? 22.815 -9.097 -15.415 1.00 89.31 335 GLY A O 1
ATOM 2630 N N . ALA A 1 336 ? 22.135 -8.238 -17.376 1.00 89.75 336 ALA A N 1
ATOM 2631 C CA . ALA A 1 336 ? 20.764 -7.980 -16.930 1.00 89.75 336 ALA A CA 1
ATOM 2632 C C . ALA A 1 336 ? 19.979 -9.276 -16.656 1.00 89.75 336 ALA A C 1
ATOM 2634 O O . ALA A 1 336 ? 19.260 -9.349 -15.659 1.00 89.75 336 ALA A O 1
ATOM 2635 N N . LEU A 1 337 ? 20.163 -10.320 -17.477 1.00 89.06 337 LEU A N 1
ATOM 2636 C CA . LEU A 1 337 ? 19.607 -11.654 -17.218 1.00 89.06 337 LEU A CA 1
ATOM 2637 C C . LEU A 1 337 ? 20.187 -12.262 -15.930 1.00 89.06 337 LEU A C 1
ATOM 2639 O O . LEU A 1 337 ? 19.452 -12.894 -15.175 1.00 89.06 337 LEU A O 1
ATOM 2643 N N . GLY A 1 338 ? 21.469 -12.033 -15.630 1.00 90.56 338 GLY A N 1
ATOM 2644 C CA . GLY A 1 338 ? 22.087 -12.415 -14.355 1.00 90.56 338 GLY A CA 1
ATOM 2645 C C . GLY A 1 338 ? 21.366 -11.811 -13.150 1.00 90.56 338 GLY A C 1
ATOM 2646 O O . GLY A 1 338 ? 20.909 -12.539 -12.270 1.00 90.56 338 GLY A O 1
ATOM 2647 N N . VAL A 1 339 ? 21.172 -10.489 -13.148 1.00 92.31 339 VAL A N 1
ATOM 2648 C CA . VAL A 1 339 ? 20.461 -9.801 -12.055 1.00 92.31 339 VAL A CA 1
ATOM 2649 C C . VAL A 1 339 ? 18.980 -10.202 -11.997 1.00 92.31 339 VAL A C 1
ATOM 2651 O O . VAL A 1 339 ? 18.450 -10.382 -10.905 1.00 92.31 339 VAL A O 1
ATOM 2654 N N . ALA A 1 340 ? 18.317 -10.446 -13.134 1.00 91.44 340 ALA A N 1
ATOM 2655 C CA . ALA A 1 340 ? 16.950 -10.980 -13.159 1.00 91.44 340 ALA A CA 1
ATOM 2656 C C . ALA A 1 340 ? 16.845 -12.388 -12.527 1.00 91.44 340 ALA A C 1
ATOM 2658 O O . ALA A 1 340 ? 15.876 -12.676 -11.822 1.00 91.44 340 ALA A O 1
ATOM 2659 N N . ASN A 1 341 ? 17.853 -13.251 -12.708 1.00 89.00 341 ASN A N 1
ATOM 2660 C CA . ASN A 1 341 ? 17.926 -14.551 -12.028 1.00 89.00 341 ASN A CA 1
ATOM 2661 C C . ASN A 1 341 ? 18.138 -14.403 -10.508 1.00 89.00 341 ASN A C 1
ATOM 2663 O O . ASN A 1 341 ? 17.522 -15.145 -9.742 1.00 89.00 341 ASN A O 1
ATOM 2667 N N . LEU A 1 342 ? 18.944 -13.435 -10.056 1.00 90.94 342 LEU A N 1
ATOM 2668 C CA . LEU A 1 342 ? 19.102 -13.145 -8.623 1.00 90.94 342 LEU A CA 1
ATOM 2669 C C . LEU A 1 342 ? 17.806 -12.582 -8.008 1.00 90.94 342 LEU A C 1
ATOM 2671 O O . LEU A 1 342 ? 17.376 -13.031 -6.948 1.00 90.94 342 LEU A O 1
ATOM 2675 N N . ILE A 1 343 ? 17.120 -11.676 -8.711 1.00 92.00 343 ILE A N 1
ATOM 2676 C CA . ILE A 1 343 ? 15.788 -11.153 -8.356 1.00 92.00 343 ILE A CA 1
ATOM 2677 C C . ILE A 1 343 ? 14.753 -12.283 -8.215 1.00 92.00 343 ILE A C 1
ATOM 2679 O O . ILE A 1 343 ? 14.000 -12.302 -7.239 1.00 92.00 343 ILE A O 1
ATOM 2683 N N . ARG A 1 344 ? 14.761 -13.272 -9.125 1.00 88.94 344 ARG A N 1
ATOM 2684 C CA . ARG A 1 344 ? 13.949 -14.498 -8.998 1.00 88.94 344 ARG A CA 1
ATOM 2685 C C . ARG A 1 344 ? 14.281 -15.261 -7.712 1.00 88.94 344 ARG A C 1
ATOM 2687 O O . ARG A 1 344 ? 13.371 -15.716 -7.025 1.00 88.94 344 ARG A O 1
ATOM 2694 N N . GLY A 1 345 ? 15.565 -15.361 -7.361 1.00 88.38 345 GLY A N 1
ATOM 2695 C CA . GLY A 1 345 ? 16.031 -15.944 -6.096 1.00 88.38 345 GLY A CA 1
ATOM 2696 C C . GLY A 1 345 ? 15.510 -15.220 -4.846 1.00 88.38 345 GLY A C 1
ATOM 2697 O O . GLY A 1 345 ? 15.312 -15.857 -3.815 1.00 88.38 345 GLY A O 1
ATOM 2698 N N . LYS A 1 346 ? 15.202 -13.920 -4.945 1.00 88.75 346 LYS A N 1
ATOM 2699 C CA . LYS A 1 346 ? 14.538 -13.128 -3.891 1.00 88.75 346 LYS A CA 1
ATOM 2700 C C . LYS A 1 346 ? 13.006 -13.143 -3.978 1.00 88.75 346 LYS A C 1
ATOM 2702 O O . LYS A 1 346 ? 12.363 -12.361 -3.285 1.00 88.75 346 LYS A O 1
ATOM 2707 N N . GLY A 1 347 ? 12.407 -14.005 -4.803 1.00 87.69 347 GLY A N 1
ATOM 2708 C CA . GLY A 1 347 ? 10.958 -14.233 -4.847 1.00 87.69 347 GLY A CA 1
ATOM 2709 C C . GLY A 1 347 ? 10.122 -13.153 -5.545 1.00 87.69 347 GLY A C 1
ATOM 2710 O O . GLY A 1 347 ? 8.905 -13.137 -5.357 1.00 87.69 347 GLY A O 1
ATOM 2711 N N . ALA A 1 348 ? 10.738 -12.268 -6.337 1.00 89.44 348 ALA A N 1
ATOM 2712 C CA . ALA A 1 348 ? 10.028 -11.254 -7.118 1.00 89.44 348 ALA A CA 1
ATOM 2713 C C . ALA A 1 348 ? 9.789 -11.688 -8.572 1.00 89.44 348 ALA A C 1
ATOM 2715 O O . ALA A 1 348 ? 10.664 -12.266 -9.222 1.00 89.44 348 ALA A O 1
ATOM 2716 N N . GLU A 1 349 ? 8.625 -11.333 -9.116 1.00 89.62 349 GLU A N 1
ATOM 2717 C CA . GLU A 1 349 ? 8.370 -11.410 -10.555 1.00 89.62 349 GLU A CA 1
ATOM 2718 C C . GLU A 1 349 ? 8.890 -10.171 -11.295 1.00 89.62 349 GLU A C 1
ATOM 2720 O O . GLU A 1 349 ? 8.682 -9.048 -10.837 1.00 89.62 349 GLU A O 1
ATOM 2725 N N . LEU A 1 350 ? 9.462 -10.355 -12.487 1.00 91.94 350 LEU A N 1
ATOM 2726 C CA . LEU A 1 350 ? 9.766 -9.261 -13.411 1.00 91.94 350 LEU A CA 1
ATOM 2727 C C . LEU A 1 350 ? 8.667 -9.139 -14.476 1.00 91.94 350 LEU A C 1
ATOM 2729 O O . LEU A 1 350 ? 8.191 -10.140 -15.017 1.00 91.94 350 LEU A O 1
ATOM 2733 N N . ARG A 1 351 ? 8.277 -7.898 -14.765 1.00 92.69 351 ARG A N 1
ATOM 2734 C CA . ARG A 1 351 ? 7.345 -7.483 -15.821 1.00 92.69 351 ARG A CA 1
ATOM 2735 C C . ARG A 1 351 ? 7.945 -6.295 -16.561 1.00 92.69 351 ARG A C 1
ATOM 2737 O O . ARG A 1 351 ? 8.628 -5.480 -15.939 1.00 92.69 351 ARG A O 1
ATOM 2744 N N . ILE A 1 352 ? 7.738 -6.200 -17.872 1.00 91.00 352 ILE A N 1
ATOM 2745 C CA . ILE A 1 352 ? 8.440 -5.212 -18.703 1.00 91.00 352 ILE A CA 1
ATOM 2746 C C . ILE A 1 352 ? 7.500 -4.557 -19.714 1.00 91.00 352 ILE A C 1
ATOM 2748 O O . ILE A 1 352 ? 6.916 -5.235 -20.558 1.00 91.00 352 ILE A O 1
ATOM 2752 N N . LEU A 1 353 ? 7.416 -3.227 -19.649 1.00 90.00 353 LEU A N 1
ATOM 2753 C CA . LEU A 1 353 ? 6.801 -2.380 -20.664 1.00 90.00 353 LEU A CA 1
ATOM 2754 C C . LEU A 1 353 ? 7.869 -1.949 -21.674 1.00 90.00 353 LEU A C 1
ATOM 2756 O O . LEU A 1 353 ? 8.790 -1.194 -21.340 1.00 90.00 353 LEU A O 1
ATOM 2760 N N . GLY A 1 354 ? 7.745 -2.449 -22.905 1.00 86.12 354 GLY A N 1
ATOM 2761 C CA . GLY A 1 354 ? 8.485 -1.953 -24.063 1.00 86.12 354 GLY A CA 1
ATOM 2762 C C . GLY A 1 354 ? 7.858 -0.648 -24.538 1.00 86.12 354 GLY A C 1
ATOM 2763 O O . GLY A 1 354 ? 6.770 -0.665 -25.112 1.00 86.12 354 GLY A O 1
ATOM 2764 N N . MET A 1 355 ? 8.519 0.472 -24.254 1.00 80.81 355 MET A N 1
ATOM 2765 C CA . MET A 1 355 ? 7.968 1.812 -24.459 1.00 80.81 355 MET A CA 1
ATOM 2766 C C . MET A 1 355 ? 8.320 2.351 -25.851 1.00 80.81 355 MET A C 1
ATOM 2768 O O . MET A 1 355 ? 9.493 2.601 -26.144 1.00 80.81 355 MET A O 1
ATOM 2772 N N . GLY A 1 356 ? 7.302 2.605 -26.670 1.00 76.44 356 GLY A N 1
ATOM 2773 C CA . GLY A 1 356 ? 7.424 3.261 -27.969 1.00 76.44 356 GLY A CA 1
ATOM 2774 C C . GLY A 1 356 ? 7.933 2.357 -29.084 1.00 76.44 356 GLY A C 1
ATOM 2775 O O . GLY A 1 356 ? 8.623 1.353 -28.854 1.00 76.44 356 GLY A O 1
ATOM 2776 N N . ASP A 1 357 ? 7.579 2.745 -30.303 1.00 71.50 357 ASP A N 1
ATOM 2777 C CA . ASP A 1 357 ? 7.742 1.979 -31.540 1.00 71.50 357 ASP A CA 1
ATOM 2778 C C . ASP A 1 357 ? 9.151 1.390 -31.782 1.00 71.50 357 ASP A C 1
ATOM 2780 O O . ASP A 1 357 ? 9.285 0.317 -32.373 1.00 71.50 357 ASP A O 1
ATOM 2784 N N . TRP A 1 358 ? 10.213 2.030 -31.281 1.00 67.75 358 TRP A N 1
ATOM 2785 C CA . TRP A 1 358 ? 11.593 1.525 -31.311 1.00 67.75 358 TRP A CA 1
ATOM 2786 C C . TRP A 1 358 ? 11.746 0.123 -30.725 1.00 67.75 358 TRP A C 1
ATOM 2788 O O . TRP A 1 358 ? 12.610 -0.626 -31.185 1.00 67.75 358 TRP A O 1
ATOM 2798 N N . SER A 1 359 ? 10.945 -0.225 -29.715 1.00 70.50 359 SER A N 1
ATOM 2799 C CA . SER A 1 359 ? 11.039 -1.518 -29.034 1.00 70.50 359 SER A CA 1
ATOM 2800 C C . SER A 1 359 ? 10.532 -2.694 -29.884 1.00 70.50 359 SER A C 1
ATOM 2802 O O . SER A 1 359 ? 10.962 -3.821 -29.640 1.00 70.50 359 SER A O 1
ATOM 2804 N N . GLU A 1 360 ? 9.742 -2.434 -30.935 1.00 70.88 360 GLU A N 1
ATOM 2805 C CA . GLU A 1 360 ? 9.374 -3.426 -31.961 1.00 70.88 360 GLU A CA 1
ATOM 2806 C C . GLU A 1 360 ? 10.120 -3.222 -33.289 1.00 70.88 360 GLU A C 1
ATOM 2808 O O . GLU A 1 360 ? 10.641 -4.186 -33.855 1.00 70.88 360 GLU A O 1
ATOM 2813 N N . LYS A 1 361 ? 10.270 -1.971 -33.760 1.00 68.19 361 LYS A N 1
ATOM 2814 C CA . LYS A 1 361 ? 10.979 -1.620 -35.014 1.00 68.19 361 LYS A CA 1
ATOM 2815 C C . LYS A 1 361 ? 12.449 -2.064 -35.031 1.00 68.19 361 LYS A C 1
ATOM 2817 O O . LYS A 1 361 ? 13.052 -2.163 -36.097 1.00 68.19 361 LYS A O 1
ATOM 2822 N N . MET A 1 362 ? 13.025 -2.347 -33.864 1.00 69.88 362 MET A N 1
ATOM 2823 C CA . MET A 1 362 ? 14.319 -3.006 -33.692 1.00 69.88 362 MET A CA 1
ATOM 2824 C C . MET A 1 362 ? 14.101 -4.320 -32.929 1.00 69.88 362 MET A C 1
ATOM 2826 O O . MET A 1 362 ? 14.274 -4.359 -31.712 1.00 69.88 362 MET A O 1
ATOM 2830 N N . SER A 1 363 ? 13.745 -5.400 -33.635 1.00 67.88 363 SER A N 1
ATOM 2831 C CA . SER A 1 363 ? 13.388 -6.715 -33.056 1.00 67.88 363 SER A CA 1
ATOM 2832 C C . SER A 1 363 ? 14.327 -7.186 -31.938 1.00 67.88 363 SER A C 1
ATOM 2834 O O . SER A 1 363 ? 13.883 -7.537 -30.849 1.00 67.88 363 SER A O 1
ATOM 2836 N N . GLN A 1 364 ? 15.637 -7.048 -32.155 1.00 73.69 364 GLN A N 1
ATOM 2837 C CA . GLN A 1 364 ? 16.708 -7.324 -31.191 1.00 73.69 364 GLN A CA 1
ATOM 2838 C C . GLN A 1 364 ? 16.538 -6.665 -29.802 1.00 73.69 364 GLN A C 1
ATOM 2840 O O . GLN A 1 364 ? 17.101 -7.164 -28.822 1.00 73.69 364 GLN A O 1
ATOM 2845 N N . TYR A 1 365 ? 15.808 -5.551 -29.680 1.00 77.62 365 TYR A N 1
ATOM 2846 C CA . TYR A 1 365 ? 15.446 -4.935 -28.399 1.00 77.62 365 TYR A CA 1
ATOM 2847 C C . TYR A 1 365 ? 14.204 -5.605 -27.799 1.00 77.62 365 TYR A C 1
ATOM 2849 O O . TYR A 1 365 ? 14.269 -6.056 -26.656 1.00 77.62 365 TYR A O 1
ATOM 2857 N N . GLY A 1 366 ? 13.121 -5.761 -28.567 1.00 78.12 366 GLY A N 1
ATOM 2858 C CA . GLY A 1 366 ? 11.911 -6.476 -28.142 1.00 78.12 366 GLY A CA 1
ATOM 2859 C C . GLY A 1 366 ? 12.203 -7.894 -27.643 1.00 78.12 366 GLY A C 1
ATOM 2860 O O . GLY A 1 366 ? 11.759 -8.267 -26.558 1.00 78.12 366 GLY A O 1
ATOM 2861 N N . ASP A 1 367 ? 13.049 -8.643 -28.352 1.00 81.06 367 ASP A N 1
ATOM 2862 C CA . ASP A 1 367 ? 13.504 -9.987 -27.960 1.00 81.06 367 ASP A CA 1
ATOM 2863 C C . ASP A 1 367 ? 14.268 -9.979 -26.623 1.00 81.06 367 ASP A C 1
ATOM 2865 O O . ASP A 1 367 ? 14.156 -10.905 -25.821 1.00 81.06 367 ASP A O 1
ATOM 2869 N N . THR A 1 368 ? 15.019 -8.905 -26.346 1.00 81.56 368 THR A N 1
ATOM 2870 C CA . THR A 1 368 ? 15.731 -8.720 -25.068 1.00 81.56 368 THR A CA 1
ATOM 2871 C C . THR A 1 368 ? 14.751 -8.503 -23.921 1.00 81.56 368 THR A C 1
ATOM 2873 O O . THR A 1 368 ? 14.927 -9.065 -22.842 1.00 81.56 368 THR A O 1
ATOM 2876 N N . LEU A 1 369 ? 13.714 -7.695 -24.149 1.00 86.44 369 LEU A N 1
ATOM 2877 C CA . LEU A 1 369 ? 12.709 -7.373 -23.139 1.00 86.44 369 LEU A CA 1
ATOM 2878 C C . LEU A 1 369 ? 11.773 -8.557 -22.855 1.00 86.44 369 LEU A C 1
ATOM 2880 O O . LEU A 1 369 ? 11.467 -8.809 -21.691 1.00 86.44 369 LEU A O 1
ATOM 2884 N N . LYS A 1 370 ? 11.397 -9.331 -23.880 1.00 86.50 370 LYS A N 1
ATOM 2885 C CA . LYS A 1 370 ? 10.651 -10.593 -23.728 1.00 86.50 370 LYS A CA 1
ATOM 2886 C C . LYS A 1 370 ? 11.443 -11.597 -22.883 1.00 86.50 370 LYS A C 1
ATOM 2888 O O . LYS A 1 370 ? 10.986 -11.994 -21.812 1.00 86.50 370 LYS A O 1
ATOM 2893 N N . ALA A 1 371 ? 12.689 -11.882 -23.268 1.00 85.19 371 ALA A N 1
ATOM 2894 C CA . ALA A 1 371 ? 13.546 -12.822 -22.544 1.00 85.19 371 ALA A CA 1
ATOM 2895 C C . ALA A 1 371 ? 13.862 -12.394 -21.097 1.00 85.19 371 ALA A C 1
ATOM 2897 O O . ALA A 1 371 ? 13.943 -13.241 -20.209 1.00 85.19 371 ALA A O 1
ATOM 2898 N N . LEU A 1 372 ? 14.017 -11.091 -20.825 1.00 86.81 372 LEU A N 1
ATOM 2899 C CA . LEU A 1 372 ? 14.178 -10.589 -19.455 1.00 86.81 372 LEU A CA 1
ATOM 2900 C C . LEU A 1 372 ? 12.906 -10.787 -18.618 1.00 86.81 372 LEU A C 1
ATOM 2902 O O . LEU A 1 372 ? 13.001 -11.238 -17.477 1.00 86.81 372 LEU A O 1
ATOM 2906 N N . ALA A 1 373 ? 11.725 -10.497 -19.170 1.00 87.69 373 ALA A N 1
ATOM 2907 C CA . ALA A 1 373 ? 10.454 -10.705 -18.477 1.00 87.69 373 ALA A CA 1
ATOM 2908 C C . ALA A 1 373 ? 10.224 -12.197 -18.143 1.00 87.69 373 ALA A C 1
ATOM 2910 O O . ALA A 1 373 ? 9.810 -12.542 -17.031 1.00 87.69 373 ALA A O 1
ATOM 2911 N N . GLU A 1 374 ? 10.575 -13.087 -19.073 1.00 85.31 374 GLU A N 1
ATOM 2912 C CA . GLU A 1 374 ? 10.505 -14.546 -18.917 1.00 85.31 374 GLU A CA 1
ATOM 2913 C C . GLU A 1 374 ? 11.562 -15.119 -17.959 1.00 85.31 374 GLU A C 1
ATOM 2915 O O . GLU A 1 374 ? 11.299 -16.124 -17.300 1.00 85.31 374 GLU A O 1
ATOM 2920 N N . ALA A 1 375 ? 12.729 -14.481 -17.797 1.00 81.31 375 ALA A N 1
ATOM 2921 C CA . ALA A 1 375 ? 13.819 -14.994 -16.956 1.00 81.31 375 ALA A CA 1
ATOM 2922 C C . ALA A 1 375 ? 13.416 -15.233 -15.486 1.00 81.31 375 ALA A C 1
ATOM 2924 O O . ALA A 1 375 ? 13.983 -16.104 -14.819 1.00 81.31 375 ALA A O 1
ATOM 2925 N N . THR A 1 376 ? 12.423 -14.502 -14.968 1.00 75.00 376 THR A N 1
ATOM 2926 C CA . THR A 1 376 ? 11.900 -14.745 -13.610 1.00 75.00 376 THR A CA 1
ATOM 2927 C C . THR A 1 376 ? 10.925 -15.919 -13.517 1.00 75.00 376 THR A C 1
ATOM 2929 O O . THR A 1 376 ? 10.831 -16.537 -12.462 1.00 75.00 376 THR A O 1
ATOM 2932 N N . THR A 1 377 ? 10.223 -16.261 -14.598 1.00 69.44 377 THR A N 1
ATOM 2933 C CA . THR A 1 377 ? 9.208 -17.326 -14.659 1.00 69.44 377 THR A CA 1
ATOM 2934 C C . THR A 1 377 ? 9.038 -17.747 -16.121 1.00 69.44 377 THR A C 1
ATOM 2936 O O . THR A 1 377 ? 8.266 -17.122 -16.853 1.00 69.44 377 THR A O 1
ATOM 2939 N N . SER A 1 378 ? 9.707 -18.821 -16.539 1.00 57.91 378 SER A N 1
ATOM 2940 C CA . SER A 1 378 ? 9.576 -19.366 -17.894 1.00 57.91 378 SER A CA 1
ATOM 2941 C C . SER A 1 378 ? 8.142 -19.821 -18.203 1.00 57.91 378 SER A C 1
ATOM 2943 O O . SER A 1 378 ? 7.404 -20.247 -17.313 1.00 57.91 378 SER A O 1
ATOM 2945 N N . GLY A 1 379 ? 7.739 -19.728 -19.475 1.00 55.16 379 GLY A N 1
ATOM 2946 C CA . GLY A 1 379 ? 6.479 -20.304 -19.965 1.00 55.16 379 GLY A CA 1
ATOM 2947 C C . GLY A 1 379 ? 5.191 -19.641 -19.458 1.00 55.16 379 GLY A C 1
ATOM 2948 O O . GLY A 1 379 ? 4.160 -20.304 -19.405 1.00 55.16 379 GLY A O 1
ATOM 2949 N N . LYS A 1 380 ? 5.224 -18.357 -19.069 1.00 60.44 380 LYS A N 1
ATOM 2950 C CA . LYS A 1 380 ? 4.017 -17.581 -18.731 1.00 60.44 380 LYS A CA 1
ATOM 2951 C C . LYS A 1 380 ? 3.912 -16.319 -19.582 1.00 60.44 380 LYS A C 1
ATOM 2953 O O . LYS A 1 380 ? 4.758 -15.432 -19.479 1.00 60.44 380 LYS A O 1
ATOM 2958 N N . GLU A 1 381 ? 2.843 -16.243 -20.364 1.00 63.78 381 GLU A N 1
ATOM 2959 C CA . GLU A 1 381 ? 2.494 -15.107 -21.221 1.00 63.78 381 GLU A CA 1
ATOM 2960 C C . GLU A 1 381 ? 2.157 -13.833 -20.415 1.00 63.78 381 GLU A C 1
ATOM 2962 O O . GLU A 1 381 ? 2.038 -13.854 -19.187 1.00 63.78 381 GLU A O 1
ATOM 2967 N N . GLY A 1 382 ? 2.027 -12.691 -21.102 1.00 76.62 382 GLY A N 1
ATOM 2968 C CA . GLY A 1 382 ? 1.589 -11.422 -20.499 1.00 76.62 382 GLY A CA 1
ATOM 2969 C C . GLY A 1 382 ? 2.602 -10.728 -19.573 1.00 76.62 382 GLY A C 1
ATOM 2970 O O . GLY A 1 382 ? 2.238 -9.777 -18.876 1.00 76.62 382 GLY A O 1
ATOM 2971 N N . ARG A 1 383 ? 3.865 -11.184 -19.542 1.00 85.75 383 ARG A N 1
ATOM 2972 C CA . ARG A 1 383 ? 4.951 -10.574 -18.742 1.00 85.75 383 ARG A CA 1
ATOM 2973 C C . ARG A 1 383 ? 5.660 -9.414 -19.431 1.00 85.75 383 ARG A C 1
ATOM 2975 O O . ARG A 1 383 ? 6.102 -8.484 -18.757 1.00 85.75 383 ARG A O 1
ATOM 2982 N N . TYR A 1 384 ? 5.759 -9.483 -20.751 1.00 90.12 384 TYR A N 1
ATOM 2983 C CA . TYR A 1 384 ? 6.102 -8.360 -21.611 1.00 90.12 384 TYR A CA 1
ATOM 2984 C C . TYR A 1 384 ? 4.808 -7.784 -22.189 1.00 90.12 384 TYR A C 1
ATOM 2986 O O . TYR A 1 384 ? 3.920 -8.543 -22.580 1.00 90.12 384 TYR A O 1
ATOM 2994 N N . GLN A 1 385 ? 4.710 -6.461 -22.233 1.00 90.38 385 GLN A N 1
ATOM 2995 C CA . GLN A 1 385 ? 3.671 -5.728 -22.954 1.00 90.38 385 GLN A CA 1
ATOM 2996 C C . GLN A 1 385 ? 4.333 -4.572 -23.707 1.00 90.38 385 GLN A C 1
ATOM 2998 O O . GLN A 1 385 ? 5.288 -3.967 -23.212 1.00 90.38 385 GLN A O 1
ATOM 3003 N N . HIS A 1 386 ? 3.837 -4.270 -24.901 1.00 87.38 386 HIS A N 1
ATOM 3004 C CA . HIS A 1 386 ? 4.262 -3.105 -25.669 1.00 87.38 386 HIS A CA 1
ATOM 3005 C C . HIS A 1 386 ? 3.286 -1.948 -25.413 1.00 87.38 386 HIS A C 1
ATOM 3007 O O . HIS A 1 386 ? 2.080 -2.167 -25.335 1.00 87.38 386 HIS A O 1
ATOM 3013 N N . ILE A 1 387 ? 3.815 -0.735 -25.243 1.00 86.38 387 ILE A N 1
ATOM 3014 C CA . ILE A 1 387 ? 3.043 0.508 -25.147 1.00 86.38 387 ILE A CA 1
ATOM 3015 C C . ILE A 1 387 ? 3.465 1.371 -26.330 1.00 86.38 387 ILE A C 1
ATOM 3017 O O . ILE A 1 387 ? 4.545 1.970 -26.299 1.00 86.38 387 ILE A O 1
ATOM 3021 N N . ASP A 1 388 ? 2.648 1.384 -27.380 1.00 82.00 388 ASP A N 1
ATOM 3022 C CA . ASP A 1 388 ? 2.992 2.053 -28.635 1.00 82.00 388 ASP A CA 1
ATOM 3023 C C . ASP A 1 388 ? 2.747 3.569 -28.596 1.00 82.00 388 ASP A C 1
ATOM 3025 O O . ASP A 1 388 ? 1.792 4.083 -28.004 1.00 82.00 388 ASP A O 1
ATOM 3029 N N . PHE A 1 389 ? 3.654 4.276 -29.254 1.00 75.88 389 PHE A N 1
ATOM 3030 C CA . PHE A 1 389 ? 3.584 5.675 -29.633 1.00 75.88 389 PHE A CA 1
ATOM 3031 C C . PHE A 1 389 ? 4.677 5.920 -30.681 1.00 75.88 389 PHE A C 1
ATOM 3033 O O . PHE A 1 389 ? 5.807 5.431 -30.551 1.00 75.88 389 PHE A O 1
ATOM 3040 N N . SER A 1 390 ? 4.354 6.715 -31.703 1.00 64.12 390 SER A N 1
ATOM 3041 C CA . SER A 1 390 ? 5.304 7.136 -32.738 1.00 64.12 390 SER A CA 1
ATOM 3042 C C . SER A 1 390 ? 6.497 7.856 -32.110 1.00 64.12 390 SER A C 1
ATOM 3044 O O . SER A 1 390 ? 6.322 8.808 -31.353 1.00 64.12 390 SER A O 1
ATOM 3046 N N . SER A 1 391 ? 7.726 7.451 -32.424 1.00 53.97 391 SER A N 1
ATOM 3047 C CA . SER A 1 391 ? 8.938 8.195 -32.029 1.00 53.97 391 SER A CA 1
ATOM 3048 C C . SER A 1 391 ? 9.391 9.233 -33.059 1.00 53.97 391 SER A C 1
ATOM 3050 O O . SER A 1 391 ? 10.437 9.863 -32.877 1.00 53.97 391 SER A O 1
ATOM 3052 N N . LYS A 1 392 ? 8.629 9.388 -34.142 1.00 49.00 392 LYS A N 1
ATOM 3053 C CA . LYS A 1 392 ? 8.968 10.215 -35.295 1.00 49.00 392 LYS A CA 1
ATOM 3054 C C . LYS A 1 392 ? 8.061 11.436 -35.410 1.00 49.00 392 LYS A C 1
ATOM 3056 O O . LYS A 1 392 ? 6.953 11.463 -34.889 1.00 49.00 392 LYS A O 1
ATOM 3061 N N . GLY A 1 393 ? 8.543 12.396 -36.189 1.00 47.50 393 GLY A N 1
ATOM 3062 C CA . GLY A 1 393 ? 7.726 13.348 -36.929 1.00 47.50 393 GLY A CA 1
ATOM 3063 C C . GLY A 1 393 ? 8.086 13.260 -38.412 1.00 47.50 393 GLY A C 1
ATOM 3064 O O . GLY A 1 393 ? 8.952 12.470 -38.797 1.00 47.50 393 GLY A O 1
ATOM 3065 N N . ASP A 1 394 ? 7.446 14.081 -39.241 1.00 37.03 394 ASP A N 1
ATOM 3066 C CA . ASP A 1 394 ? 7.425 13.898 -40.704 1.00 37.03 394 ASP A CA 1
ATOM 3067 C C . ASP A 1 394 ? 8.799 13.916 -41.398 1.00 37.03 394 ASP A C 1
ATOM 3069 O O . ASP A 1 394 ? 8.953 13.337 -42.471 1.00 37.03 394 ASP A O 1
ATOM 3073 N N . ASN A 1 395 ? 9.802 14.583 -40.816 1.00 35.69 395 ASN A N 1
ATOM 3074 C CA . ASN A 1 395 ? 11.138 14.711 -41.400 1.00 35.69 395 ASN A CA 1
ATOM 3075 C C . ASN A 1 395 ? 12.241 14.462 -40.360 1.00 35.69 395 ASN A C 1
ATOM 3077 O O . ASN A 1 395 ? 12.705 15.378 -39.684 1.00 35.69 395 ASN A O 1
ATOM 3081 N N . ASP A 1 396 ? 12.673 13.201 -40.327 1.00 40.72 396 ASP A N 1
ATOM 3082 C CA . ASP A 1 396 ? 13.799 12.649 -39.564 1.00 40.72 396 ASP A CA 1
ATOM 3083 C C . ASP A 1 396 ? 13.659 12.655 -38.019 1.00 40.72 396 ASP A C 1
ATOM 3085 O O . ASP A 1 396 ? 12.627 13.029 -37.454 1.00 40.72 396 ASP A O 1
ATOM 3089 N N . TYR A 1 397 ? 14.662 12.105 -37.322 1.00 46.19 397 TYR A N 1
ATOM 3090 C CA . TYR A 1 397 ? 14.643 11.922 -35.861 1.00 46.19 397 TYR A CA 1
ATOM 3091 C C . TYR A 1 397 ? 14.383 13.238 -35.086 1.00 46.19 397 TYR A C 1
ATOM 3093 O O . TYR A 1 397 ? 14.881 14.301 -35.448 1.00 46.19 397 TYR A O 1
ATOM 3101 N N . TRP A 1 398 ? 13.697 13.125 -33.939 1.00 48.78 398 TRP A N 1
ATOM 3102 C CA . TRP A 1 398 ? 13.445 14.201 -32.952 1.00 48.78 398 TRP A CA 1
ATOM 3103 C C . TRP A 1 398 ? 12.447 15.298 -33.362 1.00 48.78 398 TRP A C 1
ATOM 3105 O O . TRP A 1 398 ? 12.345 16.324 -32.687 1.00 48.78 398 TRP A O 1
ATOM 3115 N N . VAL A 1 399 ? 11.660 15.086 -34.418 1.00 42.09 399 VAL A N 1
ATOM 3116 C CA . VAL A 1 399 ? 10.469 15.904 -34.702 1.00 42.09 399 VAL A CA 1
ATOM 3117 C C . VAL A 1 399 ? 9.224 15.255 -34.078 1.00 42.09 399 VAL A C 1
ATOM 3119 O O . VAL A 1 399 ? 9.185 14.055 -33.828 1.00 42.09 399 VAL A O 1
ATOM 3122 N N . THR A 1 400 ? 8.223 16.073 -33.769 1.00 42.88 400 THR A N 1
ATOM 3123 C CA . THR A 1 400 ? 6.926 15.665 -33.207 1.00 42.88 400 THR A CA 1
ATOM 3124 C C . THR A 1 400 ? 5.992 15.157 -34.307 1.00 42.88 400 THR A C 1
ATOM 3126 O O . THR A 1 400 ? 6.055 15.702 -35.412 1.00 42.88 400 THR A O 1
ATOM 3129 N N . PRO A 1 401 ? 5.097 14.194 -34.025 1.00 43.31 401 PRO A N 1
ATOM 3130 C CA . PRO A 1 401 ? 4.008 13.871 -34.936 1.00 43.31 401 PRO A CA 1
ATOM 3131 C C . PRO A 1 401 ? 3.119 15.082 -35.245 1.00 43.31 401 PRO A C 1
ATOM 3133 O O . PRO A 1 401 ? 2.992 16.005 -34.432 1.00 43.31 401 PRO A O 1
ATOM 3136 N N . GLY A 1 402 ? 2.433 15.057 -36.388 1.00 46.81 402 GLY A N 1
ATOM 3137 C CA . GLY A 1 402 ? 1.301 15.955 -36.616 1.00 46.81 402 GLY A CA 1
ATOM 3138 C C . GLY A 1 402 ? 0.206 15.738 -35.563 1.00 46.81 402 GLY A C 1
ATOM 3139 O O . GLY A 1 402 ? 0.067 14.647 -35.008 1.00 46.81 402 GLY A O 1
ATOM 3140 N N . SER A 1 403 ? -0.625 16.753 -35.303 1.00 48.34 403 SER A N 1
ATOM 3141 C CA . SER A 1 403 ? -1.695 16.679 -34.288 1.00 48.34 403 SER A CA 1
ATOM 3142 C C . SER A 1 403 ? -2.721 15.555 -34.520 1.00 48.34 403 SER A C 1
ATOM 3144 O O . SER A 1 403 ? -3.443 15.199 -33.592 1.00 48.34 403 SER A O 1
ATOM 3146 N N . TYR A 1 404 ? -2.756 14.975 -35.723 1.00 42.16 404 TYR A N 1
ATOM 3147 C CA . TYR A 1 404 ? -3.562 13.805 -36.073 1.00 42.16 404 TYR A CA 1
ATOM 3148 C C . TYR A 1 404 ? -3.096 12.490 -35.411 1.00 42.16 404 TYR A C 1
ATOM 3150 O O . TYR A 1 404 ? -3.947 11.662 -35.100 1.00 42.16 404 TYR A O 1
ATOM 3158 N N . GLU A 1 405 ? -1.800 12.297 -35.128 1.00 54.47 405 GLU A N 1
ATOM 3159 C CA . GLU A 1 405 ? -1.277 11.036 -34.546 1.00 54.47 405 GLU A CA 1
ATOM 3160 C C . GLU A 1 405 ? -1.356 10.979 -33.003 1.00 54.47 405 GLU A C 1
ATOM 3162 O O . GLU A 1 405 ? -1.054 9.953 -32.394 1.00 54.47 405 GLU A O 1
ATOM 3167 N N . TYR A 1 406 ? -1.759 12.062 -32.323 1.00 59.97 406 TYR A N 1
ATOM 3168 C CA . TYR A 1 406 ? -1.719 12.123 -30.849 1.00 59.97 406 TYR A CA 1
ATOM 3169 C C . TYR A 1 406 ? -2.770 11.226 -30.159 1.00 59.97 406 TYR A C 1
ATOM 3171 O O . TYR A 1 406 ? -2.647 10.926 -28.972 1.00 59.97 406 TYR A O 1
ATOM 3179 N N . SER A 1 407 ? -3.806 10.797 -30.886 1.00 60.91 407 SER A N 1
ATOM 3180 C CA . SER A 1 407 ? -4.891 9.943 -30.375 1.00 60.91 407 SER A CA 1
ATOM 3181 C C . SER A 1 407 ? -4.473 8.477 -30.184 1.00 60.91 407 SER A C 1
ATOM 3183 O O . SER A 1 407 ? -4.882 7.827 -29.215 1.00 60.91 407 SER A O 1
ATOM 3185 N N . ASP A 1 408 ? -3.601 7.983 -31.062 1.00 70.50 408 ASP A N 1
ATOM 3186 C CA . ASP A 1 408 ? -3.189 6.577 -31.106 1.00 70.50 408 ASP A CA 1
ATOM 3187 C C . ASP A 1 408 ? -2.106 6.251 -30.062 1.00 70.50 408 ASP A C 1
ATOM 3189 O O . ASP A 1 408 ? -1.921 5.092 -29.686 1.00 70.50 408 ASP A O 1
ATOM 3193 N N . ASN A 1 409 ? -1.454 7.283 -29.510 1.00 76.75 409 ASN A N 1
ATOM 3194 C CA . ASN A 1 409 ? -0.513 7.179 -28.396 1.00 76.75 409 ASN A CA 1
ATOM 3195 C C . ASN A 1 409 ? -1.150 6.452 -27.194 1.00 76.75 409 ASN A C 1
ATOM 3197 O O . ASN A 1 409 ? -2.039 6.974 -26.511 1.00 76.75 409 ASN A O 1
ATOM 3201 N N . GLN A 1 410 ? -0.637 5.259 -26.886 1.00 84.69 410 GLN A N 1
ATOM 3202 C CA . GLN A 1 410 ? -1.190 4.357 -25.873 1.00 84.69 410 GLN A CA 1
ATOM 3203 C C . GLN A 1 410 ? -1.024 4.855 -24.428 1.00 84.69 410 GLN A C 1
ATOM 3205 O O . GLN A 1 410 ? -1.632 4.310 -23.501 1.00 84.69 410 GLN A O 1
ATOM 3210 N N . ILE A 1 411 ? -0.247 5.916 -24.218 1.00 81.81 411 ILE A N 1
ATOM 3211 C CA . ILE A 1 411 ? -0.178 6.642 -22.948 1.00 81.81 411 ILE A CA 1
ATOM 3212 C C . ILE A 1 411 ? -1.403 7.558 -22.810 1.00 81.81 411 ILE A C 1
ATOM 3214 O O . ILE A 1 411 ? -2.086 7.529 -21.788 1.00 81.81 411 ILE A O 1
ATOM 3218 N N . VAL A 1 412 ? -1.732 8.299 -23.873 1.00 79.56 412 VAL A N 1
ATOM 3219 C CA . VAL A 1 412 ? -2.812 9.303 -23.922 1.00 79.56 412 VAL A CA 1
ATOM 3220 C C . VAL A 1 412 ? -4.193 8.648 -23.895 1.00 79.56 412 VAL A C 1
ATOM 3222 O O . VAL A 1 412 ? -5.074 9.101 -23.168 1.00 79.56 412 VAL A O 1
ATOM 3225 N N . ASN A 1 413 ? -4.383 7.541 -24.622 1.00 82.25 413 ASN A N 1
ATOM 3226 C CA . ASN A 1 413 ? -5.638 6.772 -24.600 1.00 82.25 413 ASN A CA 1
ATOM 3227 C C . ASN A 1 413 ? -5.777 5.824 -23.381 1.00 82.25 413 ASN A C 1
ATOM 3229 O O . ASN A 1 413 ? -6.641 4.941 -23.353 1.00 82.25 413 ASN A O 1
ATOM 3233 N N . GLY A 1 414 ? -4.940 6.003 -22.351 1.00 86.69 414 GLY A N 1
ATOM 3234 C CA . GLY A 1 414 ? -5.044 5.304 -21.065 1.00 86.69 414 GLY A CA 1
ATOM 3235 C C . GLY A 1 414 ? -4.706 3.811 -21.111 1.00 86.69 414 GLY A C 1
ATOM 3236 O O . GLY A 1 414 ? -4.994 3.084 -20.158 1.00 86.69 414 GLY A O 1
ATOM 3237 N N . THR A 1 415 ? -4.104 3.319 -22.196 1.00 89.69 415 THR A N 1
ATOM 3238 C CA . THR A 1 415 ? -3.692 1.912 -22.317 1.00 89.69 415 THR A CA 1
ATOM 3239 C C . THR A 1 415 ? -2.513 1.588 -21.394 1.00 89.69 415 THR A C 1
ATOM 3241 O O . THR A 1 415 ? -2.547 0.549 -20.735 1.00 89.69 415 THR A O 1
ATOM 3244 N N . LEU A 1 416 ? -1.556 2.509 -21.218 1.00 88.88 416 LEU A N 1
ATOM 3245 C CA . LEU A 1 416 ? -0.516 2.406 -20.183 1.00 88.88 416 LEU A CA 1
ATOM 3246 C C . LEU A 1 416 ? -1.122 2.226 -18.781 1.00 88.88 416 LEU A C 1
ATOM 3248 O O . LEU A 1 416 ? -0.776 1.281 -18.075 1.00 88.88 416 LEU A O 1
ATOM 3252 N N . GLU A 1 417 ? -2.051 3.105 -18.394 1.00 89.81 417 GLU A N 1
ATOM 3253 C CA . GLU A 1 417 ? -2.736 3.057 -17.093 1.00 89.81 417 GLU A CA 1
ATOM 3254 C C . GLU A 1 417 ? -3.461 1.712 -16.895 1.00 89.81 417 GLU A C 1
ATOM 3256 O O . GLU A 1 417 ? -3.353 1.081 -15.844 1.00 89.81 417 GLU A O 1
ATOM 3261 N N . ARG A 1 418 ? -4.141 1.224 -17.942 1.00 89.94 418 ARG A N 1
ATOM 3262 C CA . ARG A 1 418 ? -4.865 -0.057 -17.950 1.00 89.94 418 ARG A CA 1
ATOM 3263 C C . ARG A 1 418 ? -3.943 -1.258 -17.703 1.00 89.94 418 ARG A C 1
ATOM 3265 O O . ARG A 1 418 ? -4.303 -2.131 -16.914 1.00 89.94 418 ARG A O 1
ATOM 3272 N N . VAL A 1 419 ? -2.765 -1.294 -18.333 1.00 91.06 419 VAL A N 1
ATOM 3273 C CA . VAL A 1 419 ? -1.780 -2.381 -18.155 1.00 91.06 419 VAL A CA 1
ATOM 3274 C C . VAL A 1 419 ? -1.112 -2.308 -16.779 1.00 91.06 419 VAL A C 1
ATOM 3276 O O . VAL A 1 419 ? -0.995 -3.334 -16.106 1.00 91.06 419 VAL A O 1
ATOM 3279 N N . LEU A 1 420 ? -0.734 -1.107 -16.319 1.00 91.19 420 LEU A N 1
ATOM 3280 C CA . LEU A 1 420 ? -0.201 -0.901 -14.965 1.00 91.19 420 LEU A CA 1
ATOM 3281 C C . LEU A 1 420 ? -1.194 -1.399 -13.909 1.00 91.19 420 LEU A C 1
ATOM 3283 O O . LEU A 1 420 ? -0.820 -2.201 -13.050 1.00 91.19 420 LEU A O 1
ATOM 3287 N N . ARG A 1 421 ? -2.470 -1.011 -14.027 1.00 90.31 421 ARG A N 1
ATOM 3288 C CA . ARG A 1 421 ? -3.548 -1.484 -13.153 1.00 90.31 421 ARG A CA 1
ATOM 3289 C C . ARG A 1 421 ? -3.678 -2.992 -13.156 1.00 90.31 421 ARG A C 1
ATOM 3291 O O . ARG A 1 421 ? -3.677 -3.596 -12.087 1.00 90.31 421 ARG A O 1
ATOM 3298 N N . GLN A 1 422 ? -3.769 -3.605 -14.336 1.00 90.12 422 GLN A N 1
ATOM 3299 C CA . GLN A 1 422 ? -3.894 -5.056 -14.460 1.00 90.12 422 GLN A CA 1
ATOM 3300 C C . GLN A 1 422 ? -2.763 -5.767 -13.704 1.00 90.12 422 GLN A C 1
ATOM 3302 O O . GLN A 1 422 ? -3.033 -6.645 -12.888 1.00 90.12 422 GLN A O 1
ATOM 3307 N N . TRP A 1 423 ? -1.510 -5.349 -13.897 1.00 91.06 423 TRP A N 1
ATOM 3308 C CA . TRP A 1 423 ? -0.360 -5.962 -13.228 1.00 91.06 423 TRP A CA 1
ATOM 3309 C C . TRP A 1 423 ? -0.267 -5.679 -11.723 1.00 91.06 423 TRP A C 1
ATOM 3311 O O . TRP A 1 423 ? 0.253 -6.529 -10.996 1.00 91.06 423 TRP A O 1
ATOM 3321 N N . ILE A 1 424 ? -0.762 -4.545 -11.221 1.00 89.44 424 ILE A N 1
ATOM 3322 C CA . ILE A 1 424 ? -0.866 -4.310 -9.769 1.00 89.44 424 ILE A CA 1
ATOM 3323 C C . ILE A 1 424 ? -1.958 -5.218 -9.174 1.00 89.44 424 ILE A C 1
ATOM 3325 O O . ILE A 1 424 ? -1.705 -5.909 -8.184 1.00 89.44 424 ILE A O 1
ATOM 3329 N N . LEU A 1 425 ? -3.130 -5.273 -9.822 1.00 87.62 425 LEU A N 1
ATOM 3330 C CA . LEU A 1 425 ? -4.348 -5.957 -9.362 1.00 87.62 425 LEU A CA 1
ATOM 3331 C C . LEU A 1 425 ? -4.400 -7.475 -9.609 1.00 87.62 425 LEU A C 1
ATOM 3333 O O . LEU A 1 425 ? -5.322 -8.143 -9.135 1.00 87.62 425 LEU A O 1
ATOM 3337 N N . GLU A 1 426 ? -3.404 -8.044 -10.292 1.00 87.38 426 GLU A N 1
ATOM 3338 C CA . GLU A 1 426 ? -3.149 -9.495 -10.307 1.00 87.38 426 GLU A CA 1
ATOM 3339 C C . GLU A 1 426 ? -3.030 -10.087 -8.894 1.00 87.38 426 GLU A C 1
ATOM 3341 O O . GLU A 1 426 ? -3.275 -11.278 -8.695 1.00 87.38 426 GLU A O 1
ATOM 3346 N N . GLU A 1 427 ? -2.636 -9.278 -7.908 1.00 85.56 427 GLU A N 1
ATOM 3347 C CA . GLU A 1 427 ? -2.570 -9.713 -6.521 1.00 85.56 427 GLU A CA 1
ATOM 3348 C C . GLU A 1 427 ? -3.861 -9.397 -5.771 1.00 85.56 427 GLU A C 1
ATOM 3350 O O . GLU A 1 427 ? -4.341 -8.263 -5.739 1.00 85.56 427 GLU A O 1
ATOM 3355 N N . LYS A 1 428 ? -4.416 -10.419 -5.114 1.00 88.88 428 LYS A N 1
ATOM 3356 C CA . LYS A 1 428 ? -5.533 -10.239 -4.190 1.00 88.88 428 LYS A CA 1
ATOM 3357 C C . LYS A 1 428 ? -4.960 -10.085 -2.787 1.00 88.88 428 LYS A C 1
ATOM 3359 O O . LYS A 1 428 ? -4.321 -11.003 -2.277 1.00 88.88 428 LYS A O 1
ATOM 3364 N N . THR A 1 429 ? -5.181 -8.937 -2.165 1.00 89.31 429 THR A N 1
ATOM 3365 C CA . THR A 1 429 ? -4.732 -8.626 -0.804 1.00 89.31 429 THR A CA 1
ATOM 3366 C C . THR A 1 429 ? -5.896 -8.090 0.022 1.00 89.31 429 THR A C 1
ATOM 3368 O O . THR A 1 429 ? -6.772 -7.396 -0.499 1.00 89.31 429 THR A O 1
ATOM 3371 N N . ILE A 1 430 ? -5.894 -8.431 1.311 1.00 91.19 430 ILE A N 1
ATOM 3372 C CA . ILE A 1 430 ? -6.700 -7.772 2.340 1.00 91.19 430 ILE A CA 1
ATOM 3373 C C . ILE A 1 430 ? -5.736 -7.189 3.370 1.00 91.19 430 ILE A C 1
ATOM 3375 O O . ILE A 1 430 ? -4.792 -7.850 3.809 1.00 91.19 430 ILE A O 1
ATOM 3379 N N . SER A 1 431 ? -6.007 -5.961 3.789 1.00 90.75 431 SER A N 1
ATOM 3380 C CA . SER A 1 431 ? -5.353 -5.295 4.910 1.00 90.75 431 SER A CA 1
ATOM 3381 C C . SER A 1 431 ? -6.380 -4.822 5.924 1.00 90.75 431 SER A C 1
ATOM 3383 O O . SER A 1 431 ? -7.447 -4.340 5.556 1.00 90.75 431 SER A O 1
ATOM 3385 N N . ILE A 1 432 ? -6.057 -4.985 7.203 1.00 90.94 432 ILE A N 1
ATOM 3386 C CA . ILE A 1 432 ? -6.950 -4.691 8.319 1.00 90.94 432 ILE A CA 1
ATOM 3387 C C . ILE A 1 432 ? -6.236 -3.721 9.256 1.00 90.94 432 ILE A C 1
ATOM 3389 O O . ILE A 1 432 ? -5.158 -4.023 9.779 1.00 90.94 432 ILE A O 1
ATOM 3393 N N . THR A 1 433 ? -6.840 -2.557 9.461 1.00 90.44 433 THR A N 1
ATOM 3394 C CA . THR A 1 433 ? -6.463 -1.580 10.488 1.00 90.44 433 THR A CA 1
ATOM 3395 C C . THR A 1 433 ? -7.356 -1.772 11.708 1.00 90.44 433 THR A C 1
ATOM 3397 O O . THR A 1 433 ? -8.570 -1.820 11.562 1.00 90.44 433 THR A O 1
ATOM 3400 N N . SER A 1 434 ? -6.772 -1.907 12.900 1.00 89.75 434 SER A N 1
ATOM 3401 C CA . SER A 1 434 ? -7.492 -1.928 14.180 1.00 89.75 434 SER A CA 1
ATOM 3402 C C . SER A 1 434 ? -7.025 -0.740 15.015 1.00 89.75 434 SER A C 1
ATOM 3404 O O . SER A 1 434 ? -5.834 -0.627 15.325 1.00 89.75 434 SER A O 1
ATOM 3406 N N . ASP A 1 435 ? -7.951 0.148 15.369 1.00 89.94 435 ASP A N 1
ATOM 3407 C CA . ASP A 1 435 ? -7.652 1.430 16.012 1.00 89.94 435 ASP A CA 1
ATOM 3408 C C . ASP A 1 435 ? -8.479 1.671 17.275 1.00 89.94 435 ASP A C 1
ATOM 3410 O O . ASP A 1 435 ? -9.652 1.300 17.361 1.00 89.94 435 ASP A O 1
ATOM 3414 N N . TRP A 1 436 ? -7.861 2.320 18.265 1.00 87.94 436 TRP A N 1
ATOM 3415 C CA . TRP A 1 436 ? -8.578 2.832 19.427 1.00 87.94 436 TRP A CA 1
ATOM 3416 C C . TRP A 1 436 ? -9.228 4.170 19.094 1.00 87.94 436 TRP A C 1
ATOM 3418 O O . TRP A 1 436 ? -8.574 5.051 18.530 1.00 87.94 436 TRP A O 1
ATOM 3428 N N . ILE A 1 437 ? -10.483 4.320 19.505 1.00 87.50 437 ILE A N 1
ATOM 3429 C CA . ILE A 1 437 ? -11.283 5.536 19.330 1.00 87.50 437 ILE A CA 1
ATOM 3430 C C . ILE A 1 437 ? -11.883 6.018 20.657 1.00 87.50 437 ILE A C 1
ATOM 3432 O O . ILE A 1 437 ? -12.051 5.227 21.592 1.00 87.50 437 ILE A O 1
ATOM 3436 N N . ASP A 1 438 ? -12.203 7.310 20.726 1.00 84.25 438 ASP A N 1
ATOM 3437 C CA . ASP A 1 438 ? -12.927 7.928 21.844 1.00 84.25 438 ASP A CA 1
ATOM 3438 C C . ASP A 1 438 ? -14.460 7.939 21.630 1.00 84.25 438 ASP A C 1
ATOM 3440 O O . ASP A 1 438 ? -14.989 7.284 20.727 1.00 84.25 438 ASP A O 1
ATOM 3444 N N . GLN A 1 439 ? -15.191 8.653 22.493 1.00 81.06 439 GLN A N 1
ATOM 3445 C CA . GLN A 1 439 ? -16.654 8.797 22.420 1.00 81.06 439 GLN A CA 1
ATOM 3446 C C . GLN A 1 439 ? -17.168 9.608 21.216 1.00 81.06 439 GLN A C 1
ATOM 3448 O O . GLN A 1 439 ? -18.356 9.526 20.915 1.00 81.06 439 GLN A O 1
ATOM 3453 N N . ASP A 1 440 ? -16.303 10.375 20.549 1.00 81.88 440 ASP A N 1
ATOM 3454 C CA . ASP A 1 440 ? -16.637 11.219 19.394 1.00 81.88 440 ASP A CA 1
ATOM 3455 C C . ASP A 1 440 ? -16.011 10.660 18.096 1.00 81.88 440 ASP A C 1
ATOM 3457 O O . ASP A 1 440 ? -15.860 11.380 17.113 1.00 81.88 440 ASP A O 1
ATOM 3461 N N . PHE A 1 441 ? -15.621 9.377 18.096 1.00 83.62 441 PHE A N 1
ATOM 3462 C CA . PHE A 1 441 ? -14.930 8.679 17.001 1.00 83.62 441 PHE A CA 1
ATOM 3463 C C . PHE A 1 441 ? -13.580 9.295 16.571 1.00 83.62 441 PHE A C 1
ATOM 3465 O O . PHE A 1 441 ? -13.098 9.008 15.468 1.00 83.62 441 PHE A O 1
ATOM 3472 N N . ARG A 1 442 ? -12.910 10.072 17.437 1.00 87.88 442 ARG A N 1
ATOM 3473 C CA . ARG A 1 442 ? -11.519 10.499 17.194 1.00 87.88 442 ARG A CA 1
ATOM 3474 C C . ARG A 1 442 ? -10.581 9.307 17.275 1.00 87.88 442 ARG A C 1
ATOM 3476 O O . ARG A 1 442 ? -10.698 8.480 18.180 1.00 87.88 442 ARG A O 1
ATOM 3483 N N . TYR A 1 443 ? -9.606 9.251 16.375 1.00 88.25 443 TYR A N 1
ATOM 3484 C CA . TYR A 1 443 ? -8.455 8.359 16.509 1.00 88.25 443 TYR A CA 1
ATOM 3485 C C . TYR A 1 443 ? -7.664 8.678 17.787 1.00 88.25 443 TYR A C 1
ATOM 3487 O O . TYR A 1 443 ? -7.291 9.824 18.012 1.00 88.25 443 TYR A O 1
ATOM 3495 N N . VAL A 1 444 ? -7.374 7.666 18.608 1.00 88.56 444 VAL A N 1
ATOM 3496 C CA . VAL A 1 444 ? -6.570 7.825 19.835 1.00 88.56 444 VAL A CA 1
ATOM 3497 C C . VAL A 1 444 ? -5.160 7.264 19.653 1.00 88.56 444 VAL A C 1
ATOM 3499 O O . VAL A 1 444 ? -4.182 7.922 19.993 1.00 88.56 444 VAL A O 1
ATOM 3502 N N . LYS A 1 445 ? -5.049 6.014 19.182 1.00 89.69 445 LYS A N 1
ATOM 3503 C CA . LYS A 1 445 ? -3.783 5.298 18.917 1.00 89.69 445 LYS A CA 1
ATOM 3504 C C . LYS A 1 445 ? -4.056 3.942 18.247 1.00 89.69 445 LYS A C 1
ATOM 3506 O O . LYS A 1 445 ? -5.185 3.452 18.327 1.00 89.69 445 LYS A O 1
ATOM 3511 N N . PRO A 1 446 ? -3.040 3.256 17.696 1.00 89.75 446 PRO A N 1
ATOM 3512 C CA . PRO A 1 446 ? -3.237 1.944 17.094 1.00 89.75 446 PRO A CA 1
ATOM 3513 C C . PRO A 1 446 ? -3.548 0.844 18.117 1.00 89.75 446 PRO A C 1
ATOM 3515 O O . PRO A 1 446 ? -2.985 0.819 19.217 1.00 89.75 446 PRO A O 1
ATOM 3518 N N . ASN A 1 447 ? -4.404 -0.115 17.754 1.00 89.06 447 ASN A N 1
ATOM 3519 C CA . ASN A 1 447 ? -4.700 -1.283 18.585 1.00 89.06 447 ASN A CA 1
ATOM 3520 C C . ASN A 1 447 ? -3.672 -2.401 18.346 1.00 89.06 447 ASN A C 1
ATOM 3522 O O . ASN A 1 447 ? -3.901 -3.345 17.591 1.00 89.06 447 ASN A O 1
ATOM 3526 N N . VAL A 1 448 ? -2.499 -2.246 18.965 1.00 89.50 448 VAL A N 1
ATOM 3527 C CA . VAL A 1 448 ? -1.334 -3.142 18.850 1.00 89.50 448 VAL A CA 1
ATOM 3528 C C . VAL A 1 448 ? -1.576 -4.506 19.504 1.00 89.50 448 VAL A C 1
ATOM 3530 O O . VAL A 1 448 ? -2.034 -4.590 20.643 1.00 89.50 448 VAL A O 1
ATOM 3533 N N . GLY A 1 449 ? -1.191 -5.588 18.820 1.00 88.25 449 GLY A N 1
ATOM 3534 C CA . GLY A 1 449 ? -1.268 -6.957 19.340 1.00 88.25 449 GLY A CA 1
ATOM 3535 C C . GLY A 1 449 ? -2.676 -7.564 19.367 1.00 88.25 449 GLY A C 1
ATOM 3536 O O . GLY A 1 449 ? -2.833 -8.695 19.837 1.00 88.25 449 GLY A O 1
ATOM 3537 N N . GLN A 1 450 ? -3.680 -6.852 18.844 1.00 87.75 450 GLN A N 1
ATOM 3538 C CA . GLN A 1 450 ? -5.027 -7.367 18.617 1.00 87.75 450 GLN A CA 1
ATOM 3539 C C . GLN A 1 450 ? -4.945 -8.646 17.790 1.00 87.75 450 GLN A C 1
ATOM 3541 O O . GLN A 1 450 ? -4.346 -8.659 16.715 1.00 87.75 450 GLN A O 1
ATOM 3546 N N . SER A 1 451 ? -5.536 -9.726 18.298 1.00 91.00 451 SER A N 1
ATOM 3547 C CA . SER A 1 451 ? -5.609 -10.987 17.563 1.00 91.00 451 SER A CA 1
ATOM 3548 C C . SER A 1 451 ? -6.845 -10.974 16.669 1.00 91.00 451 SER A C 1
ATOM 3550 O O . SER A 1 451 ? -7.902 -10.491 17.076 1.00 91.00 451 SER A O 1
ATOM 3552 N N . ILE A 1 452 ? -6.697 -11.449 15.438 1.00 91.06 452 ILE A N 1
ATOM 3553 C CA . ILE A 1 452 ? -7.747 -11.464 14.416 1.00 91.06 452 ILE A CA 1
ATOM 3554 C C . ILE A 1 452 ? -7.668 -12.821 13.722 1.00 91.06 452 ILE A C 1
ATOM 3556 O O . ILE A 1 452 ? -6.593 -13.223 13.282 1.00 91.06 452 ILE A O 1
ATOM 3560 N N . ASN A 1 453 ? -8.783 -13.536 13.626 1.00 92.31 453 ASN A N 1
ATOM 3561 C CA . ASN A 1 453 ? -8.892 -14.701 12.761 1.00 92.31 453 ASN A CA 1
ATOM 3562 C C . ASN A 1 453 ? -9.503 -14.254 11.431 1.00 92.31 453 ASN A C 1
ATOM 3564 O O . ASN A 1 453 ? -10.595 -13.687 11.409 1.00 92.31 453 ASN A O 1
ATOM 3568 N N . MET A 1 454 ? -8.812 -14.517 10.325 1.00 93.88 454 MET A N 1
ATOM 3569 C CA . MET A 1 454 ? -9.379 -14.362 8.988 1.00 93.88 454 MET A CA 1
ATOM 3570 C C . MET A 1 454 ? -9.568 -15.747 8.377 1.00 93.88 454 MET A C 1
ATOM 3572 O O . MET A 1 454 ? -8.590 -16.454 8.151 1.00 93.88 454 MET A O 1
ATOM 3576 N N . THR A 1 455 ? -10.809 -16.137 8.102 1.00 93.50 455 THR A N 1
ATOM 3577 C CA . THR A 1 455 ? -11.135 -17.432 7.494 1.00 93.50 455 THR A CA 1
ATOM 3578 C C . THR A 1 455 ? -11.673 -17.231 6.091 1.00 93.50 455 THR A C 1
ATOM 3580 O O . THR A 1 455 ? -12.655 -16.527 5.875 1.00 93.50 455 THR A O 1
ATOM 3583 N N . VAL A 1 456 ? -11.012 -17.865 5.131 1.00 91.62 456 VAL A N 1
ATOM 3584 C CA . VAL A 1 456 ? -11.465 -17.930 3.745 1.00 91.62 456 VAL A CA 1
ATOM 3585 C C . VAL A 1 456 ? -12.513 -19.035 3.635 1.00 91.62 456 VAL A C 1
ATOM 3587 O O . VAL A 1 456 ? -12.266 -20.164 4.078 1.00 91.62 456 VAL A O 1
ATOM 3590 N N . ALA A 1 457 ? -13.683 -18.723 3.077 1.00 76.75 457 ALA A N 1
ATOM 3591 C CA . ALA A 1 457 ? -14.763 -19.690 2.917 1.00 76.75 457 ALA A CA 1
ATOM 3592 C C . ALA A 1 457 ? -14.327 -20.781 1.921 1.00 76.75 457 ALA A C 1
ATOM 3594 O O . ALA A 1 457 ? -14.058 -20.503 0.757 1.00 76.75 457 ALA A O 1
ATOM 3595 N N . GLY A 1 458 ? -14.167 -22.006 2.430 1.00 65.31 458 GLY A N 1
ATOM 3596 C CA . GLY A 1 458 ? -13.341 -23.059 1.818 1.00 65.31 458 GLY A CA 1
ATOM 3597 C C . GLY A 1 458 ? -12.344 -23.694 2.803 1.00 65.31 458 GLY A C 1
ATOM 3598 O O . GLY A 1 458 ? -11.831 -24.779 2.548 1.00 65.31 458 GLY A O 1
ATOM 3599 N N . GLY A 1 459 ? -12.116 -23.069 3.967 1.00 70.38 459 GLY A N 1
ATOM 3600 C CA . GLY A 1 459 ? -11.543 -23.721 5.155 1.00 70.38 459 GLY A CA 1
ATOM 3601 C C . GLY A 1 459 ? -10.147 -23.259 5.581 1.00 70.38 459 GLY A C 1
ATOM 3602 O O . GLY A 1 459 ? -9.635 -23.747 6.588 1.00 70.38 459 GLY A O 1
ATOM 3603 N N . ARG A 1 460 ? -9.514 -22.311 4.874 1.00 85.50 460 ARG A N 1
ATOM 3604 C CA . ARG A 1 460 ? -8.208 -21.775 5.295 1.00 85.50 460 ARG A CA 1
ATOM 3605 C C . ARG A 1 460 ? -8.370 -20.599 6.257 1.00 85.50 460 ARG A C 1
ATOM 3607 O O . ARG A 1 460 ? -8.677 -19.483 5.839 1.00 85.50 460 ARG A O 1
ATOM 3614 N N . SER A 1 461 ? -8.084 -20.841 7.532 1.00 89.88 461 SER A N 1
ATOM 3615 C CA . SER A 1 461 ? -7.968 -19.802 8.561 1.00 89.88 461 SER A CA 1
ATOM 3616 C C . SER A 1 461 ? -6.540 -19.260 8.687 1.00 89.88 461 SER A C 1
ATOM 3618 O O . SER A 1 461 ? -5.555 -19.985 8.535 1.00 89.88 461 SER A O 1
ATOM 3620 N N . TYR A 1 462 ? -6.438 -17.974 9.008 1.00 90.50 462 TYR A N 1
ATOM 3621 C CA . TYR A 1 462 ? -5.206 -17.241 9.262 1.00 90.50 462 TYR A CA 1
ATOM 3622 C C . TYR A 1 462 ? -5.300 -16.605 10.654 1.00 90.50 462 TYR A C 1
ATOM 3624 O O . TYR A 1 462 ? -6.072 -15.670 10.865 1.00 90.50 462 TYR A O 1
ATOM 3632 N N . ALA A 1 463 ? -4.493 -17.094 11.598 1.00 91.31 463 ALA A N 1
ATOM 3633 C CA . ALA A 1 463 ? -4.349 -16.488 12.919 1.00 91.31 463 ALA A CA 1
ATOM 3634 C C . ALA A 1 463 ? -3.400 -15.281 12.830 1.00 91.31 463 ALA A C 1
ATOM 3636 O O . ALA A 1 463 ? -2.177 -15.428 12.786 1.00 91.31 463 ALA A O 1
ATOM 3637 N N . LEU A 1 464 ? -3.974 -14.083 12.771 1.00 90.69 464 LEU A N 1
ATOM 3638 C CA . LEU A 1 464 ? -3.265 -12.820 12.609 1.00 90.69 464 LEU A CA 1
ATOM 3639 C C . LEU A 1 464 ? -3.115 -12.096 13.948 1.00 90.69 464 LEU A C 1
ATOM 3641 O O . LEU A 1 464 ? -3.931 -12.236 14.862 1.00 90.69 464 LEU A O 1
ATOM 3645 N N . LYS A 1 465 ? -2.089 -11.248 14.031 1.00 90.44 465 LYS A N 1
ATOM 3646 C CA . LYS A 1 465 ? -1.985 -10.199 15.047 1.00 90.44 465 LYS A CA 1
ATOM 3647 C C . LYS A 1 465 ? -1.663 -8.869 14.389 1.00 90.44 465 LYS A C 1
ATOM 3649 O O . LYS A 1 465 ? -0.968 -8.835 13.370 1.00 90.44 465 LYS A O 1
ATOM 3654 N N . THR A 1 466 ? -2.163 -7.786 14.969 1.00 89.62 466 THR A N 1
ATOM 3655 C CA . THR A 1 466 ? -1.788 -6.435 14.558 1.00 89.62 466 THR A CA 1
ATOM 3656 C C . THR A 1 466 ? -0.397 -6.069 15.064 1.00 89.62 466 THR A C 1
ATOM 3658 O O . THR A 1 466 ? 0.014 -6.420 16.174 1.00 89.62 466 THR A O 1
ATOM 3661 N N . ASN A 1 467 ? 0.344 -5.359 14.222 1.00 87.62 467 ASN A N 1
ATOM 3662 C CA . ASN A 1 467 ? 1.690 -4.882 14.498 1.00 87.62 467 ASN A CA 1
ATOM 3663 C C . ASN A 1 467 ? 1.684 -3.596 15.362 1.00 87.62 467 ASN A C 1
ATOM 3665 O O . ASN A 1 467 ? 0.635 -3.150 15.827 1.00 87.62 467 ASN A O 1
ATOM 3669 N N . GLN A 1 468 ? 2.854 -2.974 15.561 1.00 88.12 468 GLN A N 1
ATOM 3670 C CA . GLN A 1 468 ? 3.002 -1.721 16.330 1.00 88.12 468 GLN A CA 1
ATOM 3671 C C . GLN A 1 468 ? 2.223 -0.526 15.739 1.00 88.12 468 GLN A C 1
ATOM 3673 O O . GLN A 1 468 ? 1.957 0.447 16.435 1.00 88.12 468 GLN A O 1
ATOM 3678 N N . LEU A 1 469 ? 1.810 -0.617 14.471 1.00 87.56 469 LEU A N 1
ATOM 3679 C CA . LEU A 1 469 ? 0.976 0.364 13.777 1.00 87.56 469 LEU A CA 1
ATOM 3680 C C . LEU A 1 469 ? -0.517 -0.008 13.804 1.00 87.56 469 LEU A C 1
ATOM 3682 O O . LEU A 1 469 ? -1.306 0.638 13.120 1.00 87.56 469 LEU A O 1
ATOM 3686 N N . GLY A 1 470 ? -0.929 -1.032 14.564 1.00 88.94 470 GLY A N 1
ATOM 3687 C CA . GLY A 1 470 ? -2.322 -1.504 14.628 1.00 88.94 470 GLY A CA 1
ATOM 3688 C C . GLY A 1 470 ? -2.789 -2.227 13.361 1.00 88.94 470 GLY A C 1
ATOM 3689 O O . GLY A 1 470 ? -3.985 -2.421 13.166 1.00 88.94 470 GLY A O 1
ATOM 3690 N N . ARG A 1 471 ? -1.863 -2.636 12.487 1.00 88.81 471 ARG A N 1
ATOM 3691 C CA . ARG A 1 471 ? -2.164 -3.203 11.165 1.00 88.81 471 ARG A CA 1
ATOM 3692 C C . ARG A 1 471 ? -1.852 -4.686 11.078 1.00 88.81 471 ARG A C 1
ATOM 3694 O O . ARG A 1 471 ? -0.873 -5.156 11.656 1.00 88.81 471 ARG A O 1
ATOM 3701 N N . THR A 1 472 ? -2.628 -5.405 10.280 1.00 89.69 472 THR A N 1
ATOM 3702 C CA . THR A 1 472 ? -2.287 -6.749 9.802 1.00 89.69 472 THR A CA 1
ATOM 3703 C C . THR A 1 472 ? -2.772 -6.940 8.363 1.00 89.69 472 THR A C 1
ATOM 3705 O O . THR A 1 472 ? -3.544 -6.125 7.857 1.00 89.69 472 THR A O 1
ATOM 3708 N N . PHE A 1 473 ? -2.294 -7.969 7.665 1.00 89.50 473 PHE A N 1
ATOM 3709 C CA . PHE A 1 473 ? -2.605 -8.175 6.248 1.00 89.50 473 PHE A CA 1
ATOM 3710 C C . PHE A 1 473 ? -2.426 -9.625 5.796 1.00 89.50 473 PHE A C 1
ATOM 3712 O O . PHE A 1 473 ? -1.654 -10.383 6.388 1.00 89.50 473 PHE A O 1
ATOM 3719 N N . VAL A 1 474 ? -3.095 -9.988 4.697 1.00 88.94 474 VAL A N 1
ATOM 3720 C CA . VAL A 1 474 ? -2.982 -11.298 4.043 1.00 88.94 474 VAL A CA 1
ATOM 3721 C C . VAL A 1 474 ? -2.985 -11.153 2.521 1.00 88.94 474 VAL A C 1
ATOM 3723 O O . VAL A 1 474 ? -3.802 -10.433 1.945 1.00 88.94 474 VAL A O 1
ATOM 3726 N N . ARG A 1 475 ? -2.091 -11.897 1.861 1.00 88.19 475 ARG A N 1
ATOM 3727 C CA . ARG A 1 475 ? -2.104 -12.133 0.412 1.00 88.19 475 ARG A CA 1
ATOM 3728 C C . ARG A 1 475 ? -2.951 -13.376 0.124 1.00 88.19 475 ARG A C 1
ATOM 3730 O O . ARG A 1 475 ? -2.650 -14.461 0.619 1.00 88.19 475 ARG A O 1
ATOM 3737 N N . LEU A 1 476 ? -4.002 -13.194 -0.666 1.00 87.81 476 LEU A N 1
ATOM 3738 C CA . LEU A 1 476 ? -5.001 -14.190 -1.062 1.00 87.81 476 LEU A CA 1
ATOM 3739 C C . LEU A 1 476 ? -4.869 -14.631 -2.530 1.00 87.81 476 LEU A C 1
ATOM 3741 O O . LEU A 1 476 ? -5.684 -15.408 -3.021 1.00 87.81 476 LEU A O 1
ATOM 3745 N N . THR A 1 477 ? -3.844 -14.167 -3.246 1.00 83.00 477 THR A N 1
ATOM 3746 C CA . THR A 1 477 ? -3.497 -14.657 -4.589 1.00 83.00 477 THR A CA 1
ATOM 3747 C C . THR A 1 477 ? -3.372 -16.185 -4.590 1.00 83.00 477 THR A C 1
ATOM 3749 O O . THR A 1 477 ? -2.613 -16.750 -3.802 1.00 83.00 477 THR A O 1
ATOM 3752 N N . GLY A 1 478 ? -4.123 -16.860 -5.464 1.00 80.50 478 GLY A N 1
ATOM 3753 C CA . GLY A 1 478 ? -4.158 -18.325 -5.536 1.00 80.50 478 GLY A CA 1
ATOM 3754 C C . GLY A 1 478 ? -4.893 -19.014 -4.379 1.00 80.50 478 GLY A C 1
ATOM 3755 O O . GLY A 1 478 ? -4.709 -20.211 -4.187 1.00 80.50 478 GLY A O 1
ATOM 3756 N N . GLN A 1 479 ? -5.678 -18.288 -3.576 1.00 85.12 479 GLN A N 1
ATOM 3757 C CA . GLN A 1 479 ? -6.685 -18.876 -2.688 1.00 85.12 479 GLN A CA 1
ATOM 3758 C C . GLN A 1 479 ? -8.050 -18.818 -3.373 1.00 85.12 479 GLN A C 1
ATOM 3760 O O . GLN A 1 479 ? -8.396 -17.789 -3.965 1.00 85.12 479 GLN A O 1
ATOM 3765 N N . ASP A 1 480 ? -8.835 -19.890 -3.263 1.00 87.19 480 ASP A N 1
ATOM 3766 C CA . ASP A 1 480 ? -10.254 -19.802 -3.595 1.00 87.19 480 ASP A CA 1
ATOM 3767 C C . ASP A 1 480 ? -10.912 -18.801 -2.641 1.00 87.19 480 ASP A C 1
ATOM 3769 O O . ASP A 1 480 ? -10.715 -18.859 -1.436 1.00 87.19 480 ASP A O 1
ATOM 3773 N N . THR A 1 481 ? -11.619 -17.830 -3.204 1.00 90.25 481 THR A N 1
ATOM 3774 C CA . THR A 1 481 ? -12.328 -16.765 -2.482 1.00 90.25 481 THR A CA 1
ATOM 3775 C C . THR A 1 481 ? -13.748 -16.589 -3.028 1.00 90.25 481 THR A C 1
ATOM 3777 O O . THR A 1 481 ? -14.409 -15.609 -2.687 1.00 90.25 481 THR A O 1
ATOM 3780 N N . ALA A 1 482 ? -14.233 -17.530 -3.851 1.00 88.69 482 ALA A N 1
ATOM 3781 C CA . ALA A 1 482 ? -15.541 -17.473 -4.509 1.00 88.69 482 ALA A CA 1
ATOM 3782 C C . ALA A 1 482 ? -16.720 -17.526 -3.521 1.00 88.69 482 ALA A C 1
ATOM 3784 O O . ALA A 1 482 ? -17.810 -17.058 -3.833 1.00 88.69 482 ALA A O 1
ATOM 3785 N N . HIS A 1 483 ? -16.492 -18.036 -2.309 1.00 89.88 483 HIS A N 1
ATOM 3786 C CA . HIS A 1 483 ? -17.475 -18.054 -1.222 1.00 89.88 483 HIS A CA 1
ATOM 3787 C C . HIS A 1 483 ? -17.264 -16.937 -0.179 1.00 89.88 483 HIS A C 1
ATOM 3789 O O . HIS A 1 483 ? -18.024 -16.850 0.782 1.00 89.88 483 HIS A O 1
ATOM 3795 N N . GLY A 1 484 ? -16.272 -16.058 -0.372 1.00 92.75 484 GLY A N 1
ATOM 3796 C CA . GLY A 1 484 ? -15.988 -14.919 0.507 1.00 92.75 484 GLY A CA 1
ATOM 3797 C C . GLY A 1 484 ? -14.910 -15.154 1.573 1.00 92.75 484 GLY A C 1
ATOM 3798 O O . GLY A 1 484 ? -14.209 -16.171 1.592 1.00 92.75 484 GLY A O 1
ATOM 3799 N N . VAL A 1 485 ? -14.742 -14.160 2.449 1.00 94.50 485 VAL A N 1
ATOM 3800 C CA . VAL A 1 485 ? -13.767 -14.140 3.549 1.00 94.50 485 VAL A CA 1
ATOM 3801 C C . VAL A 1 485 ? -14.379 -13.494 4.789 1.00 94.50 485 VAL A C 1
ATOM 3803 O O . VAL A 1 485 ? -14.777 -12.330 4.770 1.00 94.50 485 VAL A O 1
ATOM 3806 N N . THR A 1 486 ? -14.366 -14.230 5.895 1.00 94.06 486 THR A N 1
ATOM 3807 C CA . THR A 1 486 ? -14.827 -13.772 7.208 1.00 94.06 486 THR A CA 1
ATOM 3808 C C . THR A 1 486 ? -13.644 -13.291 8.049 1.00 94.06 486 THR A C 1
ATOM 3810 O O . THR A 1 486 ? -12.623 -13.975 8.154 1.00 94.06 486 THR A O 1
ATOM 3813 N N . ILE A 1 487 ? -13.772 -12.118 8.666 1.00 93.25 487 ILE A N 1
ATOM 3814 C CA . ILE A 1 487 ? -12.761 -11.464 9.506 1.00 93.25 487 ILE A CA 1
ATOM 3815 C C . ILE A 1 487 ? -13.368 -11.249 10.890 1.00 93.25 487 ILE A C 1
ATOM 3817 O O . ILE A 1 487 ? -14.343 -10.519 11.025 1.00 93.25 487 ILE A O 1
ATOM 3821 N N . GLN A 1 488 ? -12.797 -11.857 11.928 1.00 90.31 488 GLN A N 1
ATOM 3822 C CA . GLN A 1 488 ? -13.307 -11.759 13.297 1.00 90.31 488 GLN A CA 1
ATOM 3823 C C . GLN A 1 488 ? -12.172 -11.458 14.275 1.00 90.31 488 GLN A C 1
ATOM 3825 O O . GLN A 1 488 ? -11.101 -12.066 14.213 1.00 90.31 488 GLN A O 1
ATOM 3830 N N . GLU A 1 489 ? -12.390 -10.532 15.204 1.00 88.31 489 GLU A N 1
ATOM 3831 C CA . GLU A 1 489 ? -11.446 -10.307 16.295 1.00 88.31 489 GLU A CA 1
ATOM 3832 C C . GLU A 1 489 ? -11.442 -11.490 17.271 1.00 88.31 489 GLU A C 1
ATOM 3834 O O . GLU A 1 489 ? -12.387 -12.272 17.348 1.00 88.31 489 GLU A O 1
ATOM 3839 N N . GLN A 1 490 ? -10.331 -11.667 17.978 1.00 84.75 490 GLN A N 1
ATOM 3840 C CA . GLN A 1 490 ? -10.111 -12.764 18.913 1.00 84.75 490 GLN A CA 1
ATOM 3841 C C . GLN A 1 490 ? -9.470 -12.218 20.190 1.00 84.75 490 GLN A C 1
ATOM 3843 O O . GLN A 1 490 ? -8.532 -11.414 20.140 1.00 84.75 490 GLN A O 1
ATOM 3848 N N . GLY A 1 491 ? -9.934 -12.692 21.341 1.00 71.94 491 GLY A N 1
ATOM 3849 C CA . GLY A 1 491 ? -9.441 -12.269 22.647 1.00 71.94 491 GLY A CA 1
ATOM 3850 C C . GLY A 1 491 ? -10.522 -12.365 23.716 1.00 71.94 491 GLY A C 1
ATOM 3851 O O . GLY A 1 491 ? -11.637 -12.802 23.447 1.00 71.94 491 GLY A O 1
ATOM 3852 N N . SER A 1 492 ? -10.173 -11.967 24.939 1.00 54.16 492 SER A N 1
ATOM 3853 C CA . SER A 1 492 ? -11.096 -11.962 26.073 1.00 54.16 492 SER A CA 1
ATOM 3854 C C . SER A 1 492 ? -11.662 -10.570 26.362 1.00 54.16 492 SER A C 1
ATOM 3856 O O . SER A 1 492 ? -10.943 -9.564 26.352 1.00 54.16 492 SER A O 1
ATOM 3858 N N . SER A 1 493 ? -12.943 -10.556 26.731 1.00 53.50 493 SER A N 1
ATOM 3859 C CA . SER A 1 493 ? -13.825 -9.429 27.098 1.00 53.50 493 SER A CA 1
ATOM 3860 C C . SER A 1 493 ? -13.308 -8.427 28.146 1.00 53.50 493 SER A C 1
ATOM 3862 O O . SER A 1 493 ? -13.981 -7.459 28.487 1.00 53.50 493 SER A O 1
ATOM 3864 N N . GLY A 1 494 ? -12.109 -8.614 28.698 1.00 57.03 494 GLY A N 1
ATOM 3865 C CA . GLY A 1 494 ? -11.630 -7.877 29.867 1.00 57.03 494 GLY A CA 1
ATOM 3866 C C . GLY A 1 494 ? -11.036 -6.485 29.615 1.00 57.03 494 GLY A C 1
ATOM 3867 O O . GLY A 1 494 ? -10.625 -5.854 30.597 1.00 57.03 494 GLY A O 1
ATOM 3868 N N . LYS A 1 495 ? -10.909 -6.018 28.361 1.00 61.75 495 LYS A N 1
ATOM 3869 C CA . LYS A 1 495 ? -10.135 -4.796 28.018 1.00 61.75 495 LYS A CA 1
ATOM 3870 C C . LYS A 1 495 ? -10.766 -3.837 27.001 1.00 61.75 495 LYS A C 1
ATOM 3872 O O . LYS A 1 495 ? -10.397 -2.664 27.001 1.00 61.75 495 LYS A O 1
ATOM 3877 N N . LYS A 1 496 ? -11.666 -4.299 26.132 1.00 70.62 496 LYS A N 1
ATOM 3878 C CA . LYS A 1 496 ? -12.209 -3.501 25.024 1.00 70.62 496 LYS A CA 1
ATOM 3879 C C . LYS A 1 496 ? -13.636 -3.901 24.675 1.00 70.62 496 LYS A C 1
ATOM 3881 O O . LYS A 1 496 ? -14.042 -5.014 24.993 1.00 70.62 496 LYS A O 1
ATOM 3886 N N . LEU A 1 497 ? -14.322 -3.019 23.962 1.00 72.06 497 LEU A N 1
ATOM 3887 C CA . LEU A 1 497 ? -15.498 -3.352 23.171 1.00 72.06 497 LEU A CA 1
ATOM 3888 C C . LEU A 1 497 ? -15.178 -3.058 21.702 1.00 72.06 497 LEU A C 1
ATOM 3890 O O . LEU A 1 497 ? -14.740 -1.948 21.377 1.00 72.06 497 LEU A O 1
ATOM 3894 N N . SER A 1 498 ? -15.360 -4.041 20.819 1.00 72.12 498 SER A N 1
ATOM 3895 C CA . SER A 1 498 ? -15.284 -3.814 19.372 1.00 72.12 498 SER A CA 1
ATOM 3896 C C . SER A 1 498 ? -16.355 -2.806 18.945 1.00 72.12 498 SER A C 1
ATOM 3898 O O . SER A 1 498 ? -17.443 -2.753 19.513 1.00 72.12 498 SER A O 1
ATOM 3900 N N . THR A 1 499 ? -16.054 -1.940 17.984 1.00 69.25 499 THR A N 1
ATOM 3901 C CA . THR A 1 499 ? -16.972 -0.880 17.542 1.00 69.25 499 THR A CA 1
ATOM 3902 C C . THR A 1 499 ? -16.817 -0.654 16.043 1.00 69.25 499 THR A C 1
ATOM 3904 O O . THR A 1 499 ? -15.732 -0.797 15.481 1.00 69.25 499 THR A O 1
ATOM 3907 N N . MET A 1 500 ? -17.918 -0.300 15.393 1.00 66.69 500 MET A N 1
ATOM 3908 C CA . MET A 1 500 ? -17.988 0.036 13.976 1.00 66.69 500 MET A CA 1
ATOM 3909 C C . MET A 1 500 ? -18.730 1.364 13.829 1.00 66.69 500 MET A C 1
ATOM 3911 O O . MET A 1 500 ? -19.657 1.641 14.591 1.00 66.69 500 MET A O 1
ATOM 3915 N N . LEU A 1 501 ? -18.340 2.181 12.852 1.00 61.12 501 LEU A N 1
ATOM 3916 C CA . LEU A 1 501 ? -19.049 3.425 12.544 1.00 61.12 501 LEU A CA 1
ATOM 3917 C C . LEU A 1 501 ? -20.450 3.078 12.042 1.00 61.12 501 LEU A C 1
ATOM 3919 O O . LEU A 1 501 ? -20.579 2.298 11.108 1.00 61.12 501 LEU A O 1
ATOM 3923 N N . ALA A 1 502 ? -21.488 3.597 12.702 1.00 60.25 502 ALA A N 1
ATOM 3924 C CA . ALA A 1 502 ? -22.891 3.261 12.423 1.00 60.25 502 ALA A CA 1
ATOM 3925 C C . ALA A 1 502 ? -23.209 1.743 12.379 1.00 60.25 502 ALA A C 1
ATOM 3927 O O . ALA A 1 502 ? -24.208 1.341 11.791 1.00 60.25 502 ALA A O 1
ATOM 3928 N N . ASN A 1 503 ? -22.395 0.905 13.037 1.00 63.00 503 ASN A N 1
ATOM 3929 C CA . ASN A 1 503 ? -22.427 -0.566 12.966 1.00 63.00 503 ASN A CA 1
ATOM 3930 C C . ASN A 1 503 ? -22.008 -1.196 11.617 1.00 63.00 503 ASN A C 1
ATOM 3932 O O . ASN A 1 503 ? -22.225 -2.389 11.417 1.00 63.00 503 ASN A O 1
ATOM 3936 N N . VAL A 1 504 ? -21.343 -0.432 10.741 1.00 71.12 504 VAL A N 1
ATOM 3937 C CA . VAL A 1 504 ? -20.857 -0.864 9.418 1.00 71.12 504 VAL A CA 1
ATOM 3938 C C . VAL A 1 504 ? -19.324 -1.050 9.394 1.00 71.12 504 VAL A C 1
ATOM 3940 O O . VAL A 1 504 ? -18.578 -0.169 9.843 1.00 71.12 504 VAL A O 1
ATOM 3943 N N . PRO A 1 505 ? -18.804 -2.160 8.836 1.00 78.94 505 PRO A N 1
ATOM 3944 C CA . PRO A 1 505 ? -17.377 -2.356 8.598 1.00 78.94 505 PRO A CA 1
ATOM 3945 C C . PRO A 1 505 ? -16.918 -1.566 7.364 1.00 78.94 505 PRO A C 1
ATOM 3947 O O . PRO A 1 505 ? -17.225 -1.913 6.224 1.00 78.94 505 PRO A O 1
ATOM 3950 N N . ARG A 1 506 ? -16.129 -0.506 7.564 1.00 86.75 506 ARG A N 1
ATOM 3951 C CA . ARG A 1 506 ? -15.641 0.315 6.445 1.00 86.75 506 ARG A CA 1
ATOM 3952 C C . ARG A 1 506 ? -14.526 -0.389 5.685 1.00 86.75 506 ARG A C 1
ATOM 3954 O O . ARG A 1 506 ? -13.389 -0.444 6.159 1.00 86.75 506 ARG A O 1
ATOM 3961 N N . CYS A 1 507 ? -14.855 -0.887 4.496 1.00 91.38 507 CYS A N 1
ATOM 3962 C CA . CYS A 1 507 ? -13.909 -1.448 3.538 1.00 91.38 507 CYS A CA 1
ATOM 3963 C C . CYS A 1 507 ? -13.847 -0.610 2.256 1.00 91.38 507 CYS A C 1
ATOM 3965 O O . CYS A 1 507 ? -14.862 -0.131 1.758 1.00 91.38 507 CYS A O 1
ATOM 3967 N N . TRP A 1 508 ? -12.646 -0.498 1.696 1.00 92.12 508 TRP A N 1
ATOM 3968 C CA . TRP A 1 508 ? -12.325 0.229 0.471 1.00 92.12 508 TRP A CA 1
ATOM 3969 C C . TRP A 1 508 ? -11.397 -0.613 -0.403 1.00 92.12 508 TRP A C 1
ATOM 3971 O O . TRP A 1 508 ? -10.556 -1.354 0.113 1.00 92.12 508 TRP A O 1
ATOM 3981 N N . GLY A 1 509 ? -11.517 -0.498 -1.722 1.00 92.56 509 GLY A N 1
ATOM 3982 C CA . GLY A 1 509 ? -10.655 -1.209 -2.665 1.00 92.56 509 GLY A CA 1
ATOM 3983 C C . GLY A 1 509 ? -10.790 -0.692 -4.092 1.00 92.56 509 GLY A C 1
ATOM 3984 O O . GLY A 1 509 ? -11.506 0.274 -4.356 1.00 92.56 509 GLY A O 1
ATOM 3985 N N . VAL A 1 510 ? -10.116 -1.365 -5.025 1.00 92.25 510 VAL A N 1
ATOM 3986 C CA . VAL A 1 510 ? -10.158 -1.045 -6.460 1.00 92.25 510 VAL A CA 1
ATOM 3987 C C . VAL A 1 510 ? -11.027 -2.058 -7.193 1.00 92.25 510 VAL A C 1
ATOM 3989 O O . VAL A 1 510 ? -10.733 -3.254 -7.162 1.00 92.25 510 VAL A O 1
ATOM 3992 N N . ASN A 1 511 ? -12.080 -1.577 -7.854 1.00 91.69 511 ASN A N 1
ATOM 3993 C CA . ASN A 1 511 ? -12.979 -2.377 -8.681 1.00 91.69 511 ASN A CA 1
ATOM 3994 C C . ASN A 1 511 ? -12.250 -2.809 -9.971 1.00 91.69 511 ASN A C 1
ATOM 3996 O O . ASN A 1 511 ? -11.739 -1.970 -10.717 1.00 91.69 511 ASN A O 1
ATOM 4000 N N . VAL A 1 512 ? -12.189 -4.113 -10.252 1.00 88.75 512 VAL A N 1
ATOM 4001 C CA . VAL A 1 512 ? -11.425 -4.666 -11.388 1.00 88.75 512 VAL A CA 1
ATOM 4002 C C . VAL A 1 512 ? -12.079 -4.411 -12.744 1.00 88.75 512 VAL A C 1
ATOM 4004 O O . VAL A 1 512 ? -11.369 -4.319 -13.743 1.00 88.75 512 VAL A O 1
ATOM 4007 N N . LYS A 1 513 ? -13.412 -4.283 -12.791 1.00 86.25 513 LYS A N 1
ATOM 4008 C CA . LYS A 1 513 ? -14.187 -4.120 -14.032 1.00 86.25 513 LYS A CA 1
ATOM 4009 C C . LYS A 1 513 ? -14.072 -2.695 -14.576 1.00 86.25 513 LYS A C 1
ATOM 4011 O O . LYS A 1 513 ? -13.876 -2.510 -15.773 1.00 86.25 513 LYS A O 1
ATOM 4016 N N . ASN A 1 514 ? -14.176 -1.688 -13.704 1.00 86.31 514 ASN A N 1
ATOM 4017 C CA . ASN A 1 514 ? -14.183 -0.270 -14.095 1.00 86.31 514 ASN A CA 1
ATOM 4018 C C . ASN A 1 514 ? -12.927 0.521 -13.659 1.00 86.31 514 ASN A C 1
ATOM 4020 O O . ASN A 1 514 ? -12.760 1.674 -14.059 1.00 86.31 514 ASN A O 1
ATOM 4024 N N . GLY A 1 515 ? -12.037 -0.075 -12.858 1.00 84.56 515 GLY A N 1
ATOM 4025 C CA . GLY A 1 515 ? -10.800 0.543 -12.372 1.00 84.56 515 GLY A CA 1
ATOM 4026 C C . GLY A 1 515 ? -10.984 1.657 -11.337 1.00 84.56 515 GLY A C 1
ATOM 4027 O O . GLY A 1 515 ? -9.997 2.259 -10.912 1.00 84.56 515 GLY A O 1
ATOM 4028 N N . LYS A 1 516 ? -12.213 1.987 -10.930 1.00 89.19 516 LYS A N 1
ATOM 4029 C CA . LYS A 1 516 ? -12.470 2.989 -9.890 1.00 89.19 516 LYS A CA 1
ATOM 4030 C C . LYS A 1 516 ? -12.111 2.413 -8.524 1.00 89.19 516 LYS A C 1
ATOM 4032 O O . LYS A 1 516 ? -12.371 1.248 -8.239 1.00 89.19 516 LYS A O 1
ATOM 4037 N N . SER A 1 517 ? -11.542 3.253 -7.672 1.00 89.50 517 SER A N 1
ATOM 4038 C CA . SER A 1 517 ? -11.342 2.950 -6.259 1.00 89.50 517 SER A CA 1
ATOM 4039 C C . SER A 1 517 ? -12.417 3.633 -5.419 1.00 89.50 517 SER A C 1
ATOM 4041 O O . SER A 1 517 ? -12.770 4.781 -5.698 1.00 89.50 517 SER A O 1
ATOM 4043 N N . GLY A 1 518 ? -12.909 2.959 -4.388 1.00 89.69 518 GLY A N 1
ATOM 4044 C CA . GLY A 1 518 ? -13.995 3.453 -3.546 1.00 89.69 518 GLY A CA 1
ATOM 4045 C C . GLY A 1 518 ? -14.295 2.509 -2.390 1.00 89.69 518 GLY A C 1
ATOM 4046 O O . GLY A 1 518 ? -13.688 1.442 -2.272 1.00 89.69 518 GLY A O 1
ATOM 4047 N N . GLU A 1 519 ? -15.237 2.909 -1.538 1.00 89.56 519 GLU A N 1
ATOM 4048 C CA . GLU A 1 519 ? -15.894 1.964 -0.633 1.00 89.56 519 GLU A CA 1
ATOM 4049 C C . GLU A 1 519 ? -16.643 0.906 -1.471 1.00 89.56 519 GLU A C 1
ATOM 4051 O O . GLU A 1 519 ? -16.970 1.142 -2.641 1.00 89.56 519 GLU A O 1
ATOM 4056 N N . LEU A 1 520 ? -16.812 -0.303 -0.932 1.00 89.81 520 LEU A N 1
ATOM 4057 C CA . LEU A 1 520 ? -17.396 -1.418 -1.687 1.00 89.81 520 LEU A CA 1
ATOM 4058 C C . LEU A 1 520 ? -18.881 -1.127 -1.998 1.00 89.81 520 LEU A C 1
ATOM 4060 O O . LEU A 1 520 ? -19.631 -0.735 -1.111 1.00 89.81 520 LEU A O 1
ATOM 4064 N N . GLU A 1 521 ? -19.303 -1.331 -3.254 1.00 77.31 521 GLU A N 1
ATOM 4065 C CA . GLU A 1 521 ? -20.642 -0.954 -3.771 1.00 77.31 521 GLU A CA 1
ATOM 4066 C C . GLU A 1 521 ? -21.815 -1.647 -3.048 1.00 77.31 521 GLU A C 1
ATOM 4068 O O . GLU A 1 521 ? -22.937 -1.145 -3.059 1.00 77.31 521 GLU A O 1
ATOM 4073 N N . ALA A 1 522 ? -21.541 -2.764 -2.374 1.00 77.50 522 ALA A N 1
ATOM 4074 C CA . ALA A 1 522 ? -22.315 -3.234 -1.233 1.00 77.50 522 ALA A CA 1
ATOM 4075 C C . ALA A 1 522 ? -21.393 -3.233 -0.008 1.00 77.50 522 ALA A C 1
ATOM 4077 O O . ALA A 1 522 ? -20.230 -3.633 -0.121 1.00 77.50 522 ALA A O 1
ATOM 4078 N N . GLU A 1 523 ? -21.901 -2.840 1.157 1.00 79.38 523 GLU A N 1
ATOM 4079 C CA . GLU A 1 523 ? -21.142 -2.893 2.409 1.00 79.38 523 GLU A CA 1
ATOM 4080 C C . GLU A 1 523 ? -20.839 -4.358 2.804 1.00 79.38 523 GLU A C 1
ATOM 4082 O O . GLU A 1 523 ? -21.623 -5.262 2.490 1.00 79.38 523 GLU A O 1
ATOM 4087 N N . PRO A 1 524 ? -19.702 -4.656 3.459 1.00 87.94 524 PRO A N 1
ATOM 4088 C CA . PRO A 1 524 ? -19.474 -5.973 4.046 1.00 87.94 524 PRO A CA 1
ATOM 4089 C C . PRO A 1 524 ? -20.457 -6.228 5.195 1.00 87.94 524 PRO A C 1
ATOM 4091 O O . PRO A 1 524 ? -20.801 -5.326 5.957 1.00 87.94 524 PRO A O 1
ATOM 4094 N N . GLU A 1 525 ? -20.882 -7.475 5.358 1.00 88.69 525 GLU A N 1
ATOM 4095 C CA . GLU A 1 525 ? -21.869 -7.853 6.370 1.00 88.69 525 GLU A CA 1
ATOM 4096 C C . GLU A 1 525 ? -21.237 -7.825 7.771 1.00 88.69 525 GLU A C 1
ATOM 4098 O O . GLU A 1 525 ? -20.265 -8.535 8.033 1.00 88.69 525 GLU A O 1
ATOM 4103 N N . ALA A 1 526 ? -21.772 -7.011 8.684 1.00 87.00 526 ALA A N 1
ATOM 4104 C CA . ALA A 1 526 ? -21.325 -6.976 10.074 1.00 87.00 526 ALA A CA 1
ATOM 4105 C C . ALA A 1 526 ? -21.735 -8.260 10.815 1.00 87.00 526 ALA A C 1
ATOM 4107 O O . ALA A 1 526 ? -22.912 -8.617 10.851 1.00 87.00 526 ALA A O 1
ATOM 4108 N N . LEU A 1 527 ? -20.783 -8.925 11.474 1.00 85.25 527 LEU A N 1
ATOM 4109 C CA . LEU A 1 527 ? -21.101 -10.029 12.378 1.00 85.25 527 LEU A CA 1
ATOM 4110 C C . LEU A 1 527 ? -21.705 -9.489 13.682 1.00 85.25 527 LEU A C 1
ATOM 4112 O O . LEU A 1 527 ? -21.331 -8.418 14.176 1.00 85.25 527 LEU A O 1
ATOM 4116 N N . ALA A 1 528 ? -22.597 -10.274 14.285 1.00 77.94 528 ALA A N 1
ATOM 4117 C CA . ALA A 1 528 ? -23.006 -10.060 15.667 1.00 77.94 528 ALA A CA 1
ATOM 4118 C C . ALA A 1 528 ? -21.780 -10.134 16.594 1.00 77.94 528 ALA A C 1
ATOM 4120 O O . ALA A 1 528 ? -20.927 -11.011 16.433 1.00 77.94 528 ALA A O 1
ATOM 4121 N N . VAL A 1 529 ? -21.691 -9.217 17.560 1.00 74.50 529 VAL A N 1
ATOM 4122 C CA . VAL A 1 529 ? -20.627 -9.247 18.575 1.00 74.50 529 VAL A CA 1
ATOM 4123 C C . VAL A 1 529 ? -20.773 -10.511 19.428 1.00 74.50 529 VAL A C 1
ATOM 4125 O O . VAL A 1 529 ? -21.866 -10.824 19.903 1.00 74.50 529 VAL A O 1
ATOM 4128 N N . ASP A 1 530 ? -19.678 -11.250 19.618 1.00 73.06 530 ASP A N 1
ATOM 4129 C CA . ASP A 1 530 ? -19.707 -12.489 20.395 1.00 73.06 530 ASP A CA 1
ATOM 4130 C C . ASP A 1 530 ? -19.831 -12.247 21.913 1.00 73.06 530 ASP A C 1
ATOM 4132 O O . ASP A 1 530 ? -19.710 -11.130 22.422 1.00 73.06 530 ASP A O 1
ATOM 4136 N N . LYS A 1 531 ? -20.054 -13.332 22.667 1.00 70.00 531 LYS A N 1
ATOM 4137 C CA . LYS A 1 531 ? -20.152 -13.318 24.141 1.00 70.00 531 LYS A CA 1
ATOM 4138 C C . LYS A 1 531 ? -18.922 -12.711 24.846 1.00 70.00 531 LYS A C 1
ATOM 4140 O O . LYS A 1 531 ? -19.008 -12.360 26.020 1.00 70.00 531 LYS A O 1
ATOM 4145 N N . ASP A 1 532 ? -17.781 -12.658 24.158 1.00 68.44 532 ASP A N 1
ATOM 4146 C CA . ASP A 1 532 ? -16.497 -12.162 24.646 1.00 68.44 532 ASP A CA 1
ATOM 4147 C C . ASP A 1 532 ? -16.205 -10.731 24.142 1.00 68.44 532 ASP A C 1
ATOM 4149 O O . ASP A 1 532 ? -15.125 -10.192 24.390 1.00 68.44 532 ASP A O 1
ATOM 4153 N N . GLY A 1 533 ? -17.184 -10.075 23.509 1.00 70.50 533 GLY A N 1
ATOM 4154 C CA . GLY A 1 533 ? -17.108 -8.682 23.068 1.00 70.50 533 GLY A CA 1
ATOM 4155 C C . GLY A 1 533 ? -16.354 -8.470 21.754 1.00 70.50 533 GLY A C 1
ATOM 4156 O O . GLY A 1 533 ? -16.071 -7.316 21.415 1.00 70.50 533 GLY A O 1
ATOM 4157 N N . ASN A 1 534 ? -16.022 -9.542 21.022 1.00 79.38 534 ASN A N 1
ATOM 4158 C CA . ASN A 1 534 ? -15.326 -9.459 19.739 1.00 79.38 534 ASN A CA 1
ATOM 4159 C C . ASN A 1 534 ? -16.321 -9.248 18.589 1.00 79.38 534 ASN A C 1
ATOM 4161 O O . ASN A 1 534 ? -17.254 -10.028 18.400 1.00 79.38 534 ASN A O 1
ATOM 4165 N N . GLY A 1 535 ? -16.087 -8.210 17.790 1.00 83.12 535 GLY A N 1
ATOM 4166 C CA . GLY A 1 535 ? -16.773 -7.979 16.519 1.00 83.12 535 GLY A CA 1
ATOM 4167 C C . GLY A 1 535 ? -16.040 -8.594 15.322 1.00 83.12 535 GLY A C 1
ATOM 4168 O O . GLY A 1 535 ? -14.901 -9.059 15.416 1.00 83.12 535 GLY A O 1
ATOM 4169 N N . GLY A 1 536 ? -16.688 -8.548 14.163 1.00 88.69 536 GLY A N 1
ATOM 4170 C CA . GLY A 1 536 ? -16.137 -9.014 12.894 1.00 88.69 536 GLY A CA 1
ATOM 4171 C C . GLY A 1 536 ? -17.047 -8.671 11.721 1.00 88.69 536 GLY A C 1
ATOM 4172 O O . GLY A 1 536 ? -18.097 -8.067 11.914 1.00 88.69 536 GLY A O 1
ATOM 4173 N N . PHE A 1 537 ? -16.654 -9.042 10.511 1.00 91.81 537 PHE A N 1
ATOM 4174 C CA . PHE A 1 537 ? -17.437 -8.836 9.297 1.00 91.81 537 PHE A CA 1
ATOM 4175 C C . PHE A 1 537 ? -17.118 -9.886 8.230 1.00 91.81 537 PHE A C 1
ATOM 4177 O O . PHE A 1 537 ? -16.090 -10.565 8.286 1.00 91.81 537 PHE A O 1
ATOM 4184 N N . ASN A 1 538 ? -18.003 -10.015 7.249 1.00 93.06 538 ASN A N 1
ATOM 4185 C CA . ASN A 1 538 ? -17.893 -10.949 6.141 1.00 93.06 538 ASN A CA 1
ATOM 4186 C C . ASN A 1 538 ? -17.844 -10.188 4.808 1.00 93.06 538 ASN A C 1
ATOM 4188 O O . ASN A 1 538 ? -18.719 -9.374 4.514 1.00 93.06 538 ASN A O 1
ATOM 4192 N N . ILE A 1 539 ? -16.815 -10.451 3.999 1.00 94.31 539 ILE A N 1
ATOM 4193 C CA . ILE A 1 539 ? -16.718 -9.963 2.619 1.00 94.31 539 ILE A CA 1
ATOM 4194 C C . ILE A 1 539 ? -17.181 -11.100 1.705 1.00 94.31 539 ILE A C 1
ATOM 4196 O O . ILE A 1 539 ? -16.543 -12.150 1.644 1.00 94.31 539 ILE A O 1
ATOM 4200 N N . SER A 1 540 ? -18.291 -10.902 1.002 1.00 93.31 540 SER A N 1
ATOM 4201 C CA . SER A 1 540 ? -18.901 -11.888 0.104 1.00 93.31 540 SER A CA 1
ATOM 4202 C C . SER A 1 540 ? -17.995 -12.291 -1.064 1.00 93.31 540 SER A C 1
ATOM 4204 O O . SER A 1 540 ? -17.083 -11.562 -1.462 1.00 93.31 540 SER A O 1
ATOM 4206 N N . GLY A 1 541 ? -18.297 -13.440 -1.676 1.00 92.62 541 GLY A N 1
ATOM 4207 C CA . GLY A 1 541 ? -17.622 -13.909 -2.888 1.00 92.62 541 GLY A CA 1
ATOM 4208 C C . GLY A 1 541 ? -17.622 -12.888 -4.028 1.00 92.62 541 GLY A C 1
ATOM 4209 O O . GLY A 1 541 ? -16.583 -12.672 -4.644 1.00 92.62 541 GLY A O 1
ATOM 4210 N N . GLN A 1 542 ? -18.744 -12.190 -4.246 1.00 92.50 542 GLN A N 1
ATOM 4211 C CA . GLN A 1 542 ? -18.867 -11.181 -5.302 1.00 92.50 542 GLN A CA 1
ATOM 4212 C C . GLN A 1 542 ? -17.981 -9.957 -5.030 1.00 92.50 542 GLN A C 1
ATOM 4214 O O . GLN A 1 542 ? -17.206 -9.559 -5.894 1.00 92.50 542 GLN A O 1
ATOM 4219 N N . GLN A 1 543 ? -17.993 -9.417 -3.803 1.00 93.06 543 GLN A N 1
ATOM 4220 C CA . GLN A 1 543 ? -17.063 -8.350 -3.395 1.00 93.06 543 GLN A CA 1
ATOM 4221 C C . GLN A 1 543 ? -15.596 -8.795 -3.557 1.00 93.06 543 GLN A C 1
ATOM 4223 O O . GLN A 1 543 ? -14.759 -8.025 -4.028 1.00 93.06 543 GLN A O 1
ATOM 4228 N N . MET A 1 544 ? -15.283 -10.051 -3.222 1.00 92.06 544 MET A N 1
ATOM 4229 C CA . MET A 1 544 ? -13.948 -10.633 -3.399 1.00 92.06 544 MET A CA 1
ATOM 4230 C C . MET A 1 544 ? -13.580 -10.908 -4.866 1.00 92.06 544 MET A C 1
ATOM 4232 O O . MET A 1 544 ? -12.388 -10.992 -5.180 1.00 92.06 544 MET A O 1
ATOM 4236 N N . GLU A 1 545 ? -14.543 -11.059 -5.775 1.00 91.12 545 GLU A N 1
ATOM 4237 C CA . GLU A 1 545 ? -14.320 -11.134 -7.224 1.00 91.12 545 GLU A CA 1
ATOM 4238 C C . GLU A 1 545 ? -14.080 -9.737 -7.810 1.00 91.12 545 GLU A C 1
ATOM 4240 O O . GLU A 1 545 ? -13.088 -9.538 -8.520 1.00 91.12 545 GLU A O 1
ATOM 4245 N N . ASP A 1 546 ? -14.928 -8.774 -7.448 1.00 92.38 546 ASP A N 1
ATOM 4246 C CA . ASP A 1 546 ? -14.955 -7.420 -8.001 1.00 92.38 546 ASP A CA 1
ATOM 4247 C C . ASP A 1 546 ? -13.846 -6.503 -7.485 1.00 92.38 546 ASP A C 1
ATOM 4249 O O . ASP A 1 546 ? -13.387 -5.648 -8.240 1.00 92.38 546 ASP A O 1
ATOM 4253 N N . TYR A 1 547 ? -13.368 -6.674 -6.248 1.00 92.56 547 TYR A N 1
ATOM 4254 C CA . TYR A 1 547 ? -12.406 -5.750 -5.633 1.00 92.56 547 TYR A CA 1
ATOM 4255 C C . TYR A 1 547 ? -11.025 -6.364 -5.364 1.00 92.56 547 TYR A C 1
ATOM 4257 O O . TYR A 1 547 ? -10.856 -7.561 -5.105 1.00 92.56 547 TYR A O 1
ATOM 4265 N N . ARG A 1 548 ? -9.995 -5.518 -5.427 1.00 91.31 548 ARG A N 1
ATOM 4266 C CA . ARG A 1 548 ? -8.585 -5.826 -5.119 1.00 91.31 548 ARG A CA 1
ATOM 4267 C C . ARG A 1 548 ? -7.975 -4.712 -4.259 1.00 91.31 548 ARG A C 1
ATOM 4269 O O . ARG A 1 548 ? -8.609 -3.677 -4.050 1.00 91.31 548 ARG A O 1
ATOM 4276 N N . SER A 1 549 ? -6.758 -4.934 -3.753 1.00 89.44 549 SER A N 1
ATOM 4277 C CA . SER A 1 549 ? -6.055 -4.022 -2.830 1.00 89.44 549 SER A CA 1
ATOM 4278 C C . SER A 1 549 ? -6.898 -3.615 -1.609 1.00 89.44 549 SER A C 1
ATOM 4280 O O . SER A 1 549 ? -6.854 -2.463 -1.176 1.00 89.44 549 SER A O 1
ATOM 4282 N N . ILE A 1 550 ? -7.707 -4.540 -1.076 1.00 91.75 550 ILE A N 1
ATOM 4283 C CA . ILE A 1 550 ? -8.766 -4.213 -0.116 1.00 91.75 550 ILE A CA 1
ATOM 4284 C C . ILE A 1 550 ? -8.152 -3.786 1.225 1.00 91.75 550 ILE A C 1
ATOM 4286 O O . ILE A 1 550 ? -7.302 -4.475 1.801 1.00 91.75 550 ILE A O 1
ATOM 4290 N N . LYS A 1 551 ? -8.620 -2.659 1.759 1.00 92.06 551 LYS A N 1
ATOM 4291 C CA . LYS A 1 551 ? -8.400 -2.235 3.144 1.00 92.06 551 LYS A CA 1
ATOM 4292 C C . LYS A 1 551 ? -9.729 -2.203 3.879 1.00 92.06 551 LYS A C 1
ATOM 4294 O O . LYS A 1 551 ? -10.692 -1.658 3.357 1.00 92.06 551 LYS A O 1
ATOM 4299 N N . CYS A 1 552 ? -9.745 -2.701 5.108 1.00 91.75 552 CYS A N 1
ATOM 4300 C CA . CYS A 1 552 ? -10.876 -2.595 6.018 1.00 91.75 552 CYS A CA 1
ATOM 4301 C C . CYS A 1 552 ? -10.435 -2.035 7.374 1.00 91.75 552 CYS A C 1
ATOM 4303 O O . CYS A 1 552 ? -9.388 -2.426 7.897 1.00 91.75 552 CYS A O 1
ATOM 4305 N N . SER A 1 553 ? -11.240 -1.149 7.956 1.00 89.12 553 SER A N 1
ATOM 4306 C CA . SER A 1 553 ? -11.004 -0.583 9.287 1.00 89.12 553 SER A CA 1
ATOM 4307 C C . SER A 1 553 ? -11.930 -1.195 10.334 1.00 89.12 553 SER A C 1
ATOM 4309 O O . SER A 1 553 ? -13.145 -1.254 10.162 1.00 89.12 553 SER A O 1
ATOM 4311 N N . MET A 1 554 ? -11.334 -1.604 11.450 1.00 87.88 554 MET A N 1
ATOM 4312 C CA . MET A 1 554 ? -11.996 -2.022 12.679 1.00 87.88 554 MET A CA 1
ATOM 4313 C C . MET A 1 554 ? -11.666 -1.015 13.776 1.00 87.88 554 MET A C 1
ATOM 4315 O O . MET A 1 554 ? -10.520 -0.580 13.905 1.00 87.88 554 MET A O 1
ATOM 4319 N N . TYR A 1 555 ? -12.647 -0.680 14.605 1.00 87.38 555 TYR A N 1
ATOM 4320 C CA . TYR A 1 555 ? -12.452 0.254 15.705 1.00 87.38 555 TYR A CA 1
ATOM 4321 C C . TYR A 1 555 ? -12.699 -0.442 17.044 1.00 87.38 555 TYR A C 1
ATOM 4323 O O . TYR A 1 555 ? -13.322 -1.504 17.137 1.00 87.38 555 TYR A O 1
ATOM 4331 N N . SER A 1 556 ? -12.150 0.111 18.116 1.00 86.00 556 SER A N 1
ATOM 4332 C CA . SER A 1 556 ? -12.321 -0.417 19.467 1.00 86.00 556 SER A CA 1
ATOM 4333 C C . SER A 1 556 ? -12.358 0.717 20.474 1.00 86.00 556 SER A C 1
ATOM 4335 O O . SER A 1 556 ? -11.518 1.614 20.443 1.00 86.00 556 SER A O 1
ATOM 4337 N N . ARG A 1 557 ? -13.308 0.652 21.405 1.00 85.12 557 ARG A N 1
ATOM 4338 C CA . ARG A 1 557 ? -13.361 1.562 22.553 1.00 85.12 557 ARG A CA 1
ATOM 4339 C C . ARG A 1 557 ? -12.785 0.849 23.778 1.00 85.12 557 ARG A C 1
ATOM 4341 O O . ARG A 1 557 ? -13.093 -0.330 23.995 1.00 85.12 557 ARG A O 1
ATOM 4348 N N . PRO A 1 558 ? -11.915 1.499 24.569 1.00 79.94 558 PRO A N 1
ATOM 4349 C CA . PRO A 1 558 ? -11.360 0.881 25.765 1.00 79.94 558 PRO A CA 1
ATOM 4350 C C . PRO A 1 558 ? -12.453 0.688 26.819 1.00 79.94 558 PRO A C 1
ATOM 4352 O O . PRO A 1 558 ? -13.328 1.539 26.991 1.00 79.94 558 PRO A O 1
ATOM 4355 N N . LEU A 1 559 ? -12.395 -0.438 27.535 1.00 80.12 559 LEU A N 1
ATOM 4356 C CA . LEU A 1 559 ? -13.248 -0.673 28.698 1.00 80.12 559 LEU A CA 1
ATOM 4357 C C . LEU A 1 559 ? -12.604 -0.059 29.942 1.00 80.12 559 LEU A C 1
ATOM 4359 O O . LEU A 1 559 ? -11.552 -0.520 30.394 1.00 80.12 559 LEU A O 1
ATOM 4363 N N . GLN A 1 560 ? -13.260 0.942 30.520 1.00 77.62 560 GLN A N 1
ATOM 4364 C CA . GLN A 1 560 ? -12.821 1.615 31.740 1.00 77.62 560 GLN A CA 1
ATOM 4365 C C . GLN A 1 560 ? -13.568 1.097 32.970 1.00 77.62 560 GLN A C 1
ATOM 4367 O O . GLN A 1 560 ? -14.716 0.658 32.885 1.00 77.62 560 GLN A O 1
ATOM 4372 N N . GLN A 1 561 ? -12.917 1.146 34.137 1.00 81.12 561 GLN A N 1
ATOM 4373 C CA . GLN A 1 561 ? -13.536 0.734 35.396 1.00 81.12 561 GLN A CA 1
ATOM 4374 C C . GLN A 1 561 ? -14.470 1.843 35.895 1.00 81.12 561 GLN A C 1
ATOM 4376 O O . GLN A 1 561 ? -14.028 2.850 36.452 1.00 81.12 561 GLN A O 1
ATOM 4381 N N . ALA A 1 562 ? -15.773 1.656 35.704 1.00 77.88 562 ALA A N 1
ATOM 4382 C CA . ALA A 1 562 ? -16.765 2.663 36.039 1.00 77.88 562 ALA A CA 1
ATOM 4383 C C . ALA A 1 562 ? -17.243 2.497 37.488 1.00 77.88 562 ALA A C 1
ATOM 4385 O O . ALA A 1 562 ? -17.670 1.421 37.911 1.00 77.88 562 ALA A O 1
ATOM 4386 N N . GLN A 1 563 ? -17.192 3.580 38.264 1.00 76.62 563 GLN A N 1
ATOM 4387 C CA . GLN A 1 563 ? -17.617 3.578 39.664 1.00 76.62 563 GLN A CA 1
ATOM 4388 C C . GLN A 1 563 ? -18.324 4.875 40.061 1.00 76.62 563 GLN A C 1
ATOM 4390 O O . GLN A 1 563 ? -17.893 5.979 39.709 1.00 76.62 563 GLN A O 1
ATOM 4395 N N . ILE A 1 564 ? -19.394 4.728 40.844 1.00 73.69 564 ILE A N 1
ATOM 4396 C CA . ILE A 1 564 ? -20.113 5.834 41.479 1.00 73.69 564 ILE A CA 1
ATOM 4397 C C . ILE A 1 564 ? -19.438 6.102 42.827 1.00 73.69 564 ILE A C 1
ATOM 4399 O O . ILE A 1 564 ? -19.530 5.290 43.753 1.00 73.69 564 ILE A O 1
ATOM 4403 N N . ILE A 1 565 ? -18.770 7.250 42.942 1.00 69.25 565 ILE A N 1
ATOM 4404 C CA . ILE A 1 565 ? -18.173 7.731 44.192 1.00 69.25 565 ILE A CA 1
ATOM 4405 C C . ILE A 1 565 ? -19.003 8.913 44.697 1.00 69.25 565 ILE A C 1
ATOM 4407 O O . ILE A 1 565 ? -19.025 9.985 44.084 1.00 69.25 565 ILE A O 1
ATOM 4411 N N . LYS A 1 566 ? -19.671 8.723 45.839 1.00 68.25 566 LYS A N 1
ATOM 4412 C CA . LYS A 1 566 ? -20.437 9.770 46.520 1.00 68.25 566 LYS A CA 1
ATOM 4413 C C . LYS A 1 566 ? -19.596 10.409 47.623 1.00 68.25 566 LYS A C 1
ATOM 4415 O O . LYS A 1 566 ? -19.114 9.716 48.519 1.00 68.25 566 LYS A O 1
ATOM 4420 N N . LYS A 1 567 ? -19.478 11.738 47.594 1.00 62.19 567 LYS A N 1
ATOM 4421 C CA . LYS A 1 567 ? -18.910 12.544 48.682 1.00 62.19 567 LYS A CA 1
ATOM 4422 C C . LYS A 1 567 ? -20.036 13.310 49.369 1.00 62.19 567 LYS A C 1
ATOM 4424 O O . LYS A 1 567 ? -20.695 14.135 48.743 1.00 62.19 567 LYS A O 1
ATOM 4429 N N . GLY A 1 568 ? -20.275 13.014 50.643 1.00 57.38 568 GLY A N 1
ATOM 4430 C CA . GLY A 1 568 ? -21.157 13.792 51.507 1.00 57.38 568 GLY A CA 1
ATOM 4431 C C . GLY A 1 568 ? -20.338 14.804 52.303 1.00 57.38 568 GLY A C 1
ATOM 4432 O O . GLY A 1 568 ? -19.420 14.418 53.026 1.00 57.38 568 GLY A O 1
ATOM 4433 N N . LYS A 1 569 ? -20.665 16.093 52.192 1.00 53.03 569 LYS A N 1
ATOM 4434 C CA . LYS A 1 569 ? -20.135 17.146 53.069 1.00 53.03 569 LYS A CA 1
ATOM 4435 C C . LYS A 1 569 ? -21.283 17.709 53.897 1.00 53.03 569 LYS A C 1
ATOM 4437 O O . LYS A 1 569 ? -22.317 18.051 53.334 1.00 53.03 569 LYS A O 1
ATOM 4442 N N . VAL A 1 570 ? -21.075 17.841 55.203 1.00 52.75 570 VAL A N 1
ATOM 4443 C CA . VAL A 1 570 ? -21.999 18.553 56.091 1.00 52.75 570 VAL A CA 1
ATOM 4444 C C . VAL A 1 570 ? -21.513 19.998 56.195 1.00 52.75 570 VAL A C 1
ATOM 4446 O O . VAL A 1 570 ? -20.338 20.241 56.464 1.00 52.75 570 VAL A O 1
ATOM 4449 N N . THR A 1 571 ? -22.387 20.965 55.914 1.00 49.34 571 THR A N 1
ATOM 4450 C CA . THR A 1 571 ? -22.039 22.401 55.899 1.00 49.34 571 THR A CA 1
ATOM 4451 C C . THR A 1 571 ? -22.479 23.162 57.148 1.00 49.34 571 THR A C 1
ATOM 4453 O O . THR A 1 571 ? -22.026 24.284 57.340 1.00 49.34 571 THR A O 1
ATOM 4456 N N . ASN A 1 572 ? -23.332 22.576 57.992 1.00 53.62 572 ASN A N 1
ATOM 4457 C CA . ASN A 1 572 ? -23.777 23.148 59.265 1.00 53.62 572 ASN A CA 1
ATOM 4458 C C . ASN A 1 572 ? -23.321 22.245 60.424 1.00 53.62 572 ASN A C 1
ATOM 4460 O O . ASN A 1 572 ? -23.717 21.082 60.509 1.00 53.62 572 ASN A O 1
ATOM 4464 N N . GLU A 1 573 ? -22.507 22.784 61.333 1.00 51.28 573 GLU A N 1
ATOM 4465 C CA . GLU A 1 573 ? -21.956 22.028 62.462 1.00 51.28 573 GLU A CA 1
ATOM 4466 C C . GLU A 1 573 ? -23.008 21.571 63.485 1.00 51.28 573 GLU A C 1
ATOM 4468 O O . GLU A 1 573 ? -22.748 20.622 64.214 1.00 51.28 573 GLU A O 1
ATOM 4473 N N . GLN A 1 574 ? -24.210 22.153 63.535 1.00 52.22 574 GLN A N 1
ATOM 4474 C CA . GLN A 1 574 ? -25.257 21.711 64.472 1.00 52.22 574 GLN A CA 1
ATOM 4475 C C . GLN A 1 574 ? -25.688 20.254 64.221 1.00 52.22 574 GLN A C 1
ATOM 4477 O O . GLN A 1 574 ? -25.879 19.485 65.165 1.00 52.22 574 GLN A O 1
ATOM 4482 N N . ILE A 1 575 ? -25.739 19.841 62.949 1.00 52.56 575 ILE A N 1
ATOM 4483 C CA . ILE A 1 575 ? -26.123 18.485 62.514 1.00 52.56 575 ILE A CA 1
ATOM 4484 C C . ILE A 1 575 ? -25.172 17.431 63.106 1.00 52.56 575 ILE A C 1
ATOM 4486 O O . ILE A 1 575 ? -25.593 16.330 63.460 1.00 52.56 575 ILE A O 1
ATOM 4490 N N . ARG A 1 576 ? -23.890 17.786 63.272 1.00 51.41 576 ARG A N 1
ATOM 4491 C CA . ARG A 1 576 ? -22.847 16.941 63.872 1.00 51.41 576 ARG A CA 1
ATOM 4492 C C . ARG A 1 576 ? -23.228 16.479 65.279 1.00 51.41 576 ARG A C 1
ATOM 4494 O O . ARG A 1 576 ? -23.040 15.311 65.604 1.00 51.41 576 ARG A O 1
ATOM 4501 N N . PHE A 1 577 ? -23.778 17.381 66.091 1.00 52.66 577 PHE A N 1
ATOM 4502 C CA . PHE A 1 577 ? -24.134 17.107 67.485 1.00 52.66 577 PHE A CA 1
ATOM 4503 C C . PHE A 1 577 ? -25.461 16.351 67.615 1.00 52.66 577 PHE A C 1
ATOM 4505 O O . PHE A 1 577 ? -25.599 15.524 68.515 1.00 52.66 577 PHE A O 1
ATOM 4512 N N . GLU A 1 578 ? -26.416 16.581 66.708 1.00 51.66 578 GLU A N 1
ATOM 4513 C CA . GLU A 1 578 ? -27.684 15.841 66.701 1.00 51.66 578 GLU A CA 1
ATOM 4514 C C . GLU A 1 578 ? -27.539 14.407 66.168 1.00 51.66 578 GLU A C 1
ATOM 4516 O O . GLU A 1 578 ? -28.129 13.485 66.732 1.00 51.66 578 GLU A O 1
ATOM 4521 N N . VAL A 1 579 ? -26.751 14.209 65.104 1.00 49.28 579 VAL A N 1
ATOM 4522 C CA . VAL A 1 579 ? -26.628 12.921 64.392 1.00 49.28 579 VAL A CA 1
ATOM 4523 C C . VAL A 1 579 ? -25.433 12.089 64.871 1.00 49.28 579 VAL A C 1
ATOM 4525 O O . VAL A 1 579 ? -25.525 10.866 64.902 1.00 49.28 579 VAL A O 1
ATOM 4528 N N . GLY A 1 580 ? -24.315 12.724 65.240 1.00 46.66 580 GLY A N 1
ATOM 4529 C CA . GLY A 1 580 ? -23.092 12.045 65.698 1.00 46.66 580 GLY A CA 1
ATOM 4530 C C . GLY A 1 580 ? -22.987 11.847 67.215 1.00 46.66 580 GLY A C 1
ATOM 4531 O O . GLY A 1 580 ? -22.111 11.114 67.667 1.00 46.66 580 GLY A O 1
ATOM 4532 N N . GLY A 1 581 ? -23.871 12.478 67.996 1.00 49.09 581 GLY A N 1
ATOM 4533 C CA . GLY A 1 581 ? -23.881 12.407 69.458 1.00 49.09 581 GLY A CA 1
ATOM 4534 C C . GLY A 1 581 ? -22.842 13.300 70.149 1.00 49.09 581 GLY A C 1
ATOM 4535 O O . GLY A 1 581 ? -21.858 13.749 69.561 1.00 49.09 581 GLY A O 1
ATOM 4536 N N . TYR A 1 582 ? -23.065 13.568 71.438 1.00 45.66 582 TYR A N 1
ATOM 4537 C CA . TYR A 1 582 ? -22.115 14.305 72.274 1.00 45.66 582 TYR A CA 1
ATOM 4538 C C . TYR A 1 582 ? -21.007 13.362 72.776 1.00 45.66 582 TYR A C 1
ATOM 4540 O O . TYR A 1 582 ? -21.323 12.311 73.333 1.00 45.66 582 TYR A O 1
ATOM 4548 N N . PRO A 1 583 ? -19.712 13.731 72.690 1.00 46.62 583 PRO A N 1
ATOM 4549 C CA . PRO A 1 583 ? -18.614 12.858 73.125 1.00 46.62 583 PRO A CA 1
ATOM 4550 C C . PRO A 1 583 ? -18.570 12.622 74.647 1.00 46.62 583 PRO A C 1
ATOM 4552 O O . PRO A 1 583 ? -17.818 11.767 75.110 1.00 46.62 583 PRO A O 1
ATOM 4555 N N . ARG A 1 584 ? -19.352 13.377 75.435 1.00 49.34 584 ARG A N 1
ATOM 4556 C CA . ARG A 1 584 ? -19.566 13.169 76.876 1.00 49.34 584 ARG A CA 1
ATOM 4557 C C . ARG A 1 584 ? -20.998 13.556 77.273 1.00 49.34 584 ARG A C 1
ATOM 4559 O O . ARG A 1 584 ? -21.256 14.721 77.556 1.00 49.34 584 ARG A O 1
ATOM 4566 N N . GLY A 1 585 ? -21.899 12.574 77.348 1.00 49.84 585 GLY A N 1
ATOM 4567 C CA . GLY A 1 585 ? -23.179 12.692 78.063 1.00 49.84 585 GLY A CA 1
ATOM 4568 C C . GLY A 1 585 ? -24.441 12.442 77.228 1.00 49.84 585 GLY A C 1
ATOM 4569 O O . GLY A 1 585 ? -24.726 13.182 76.292 1.00 49.84 585 GLY A O 1
ATOM 4570 N N . LYS A 1 586 ? -25.242 11.464 77.688 1.00 49.28 586 LYS A N 1
ATOM 4571 C CA . LYS A 1 586 ? -26.514 10.958 77.120 1.00 49.28 586 LYS A CA 1
ATOM 4572 C C . LYS A 1 586 ? -26.377 10.244 75.753 1.00 49.28 586 LYS A C 1
ATOM 4574 O O . LYS A 1 586 ? -25.493 10.578 74.971 1.00 49.28 586 LYS A O 1
ATOM 4579 N N . PRO A 1 587 ? -27.205 9.211 75.483 1.00 47.00 587 PRO A N 1
ATOM 4580 C CA . PRO A 1 587 ? -27.110 8.421 74.255 1.00 47.00 587 PRO A CA 1
ATOM 4581 C C . PRO A 1 587 ? -27.502 9.235 73.016 1.00 47.00 587 PRO A C 1
ATOM 4583 O O . PRO A 1 587 ? -28.223 10.231 73.109 1.00 47.00 587 PRO A O 1
ATOM 4586 N N . VAL A 1 588 ? -27.042 8.778 71.848 1.00 51.28 588 VAL A N 1
ATOM 4587 C CA . VAL A 1 588 ? -27.353 9.390 70.550 1.00 51.28 588 VAL A CA 1
ATOM 4588 C C . VAL A 1 588 ? -28.873 9.395 70.345 1.00 51.28 588 VAL A C 1
ATOM 4590 O O . VAL A 1 588 ? -29.511 8.346 70.400 1.00 51.28 588 VAL A O 1
ATOM 4593 N N . LYS A 1 589 ? -29.469 10.574 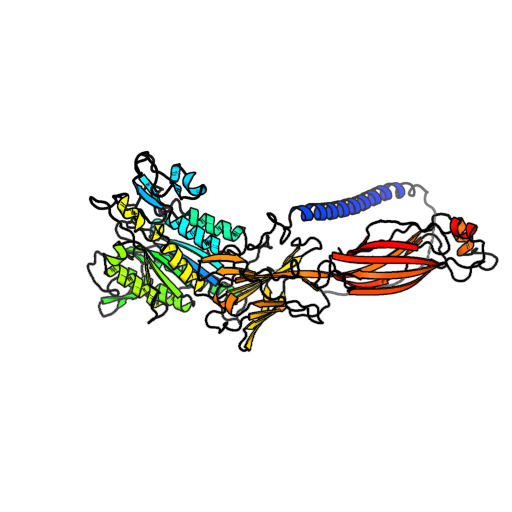70.113 1.00 49.78 589 LYS A N 1
ATOM 4594 C CA . LYS A 1 589 ? -30.915 10.695 69.838 1.00 49.78 589 LYS A CA 1
ATOM 4595 C C . LYS A 1 589 ? -31.322 10.076 68.497 1.00 49.78 589 LYS A C 1
ATOM 4597 O O . LYS A 1 589 ? -32.493 9.761 68.314 1.00 49.78 589 LYS A O 1
ATOM 4602 N N . PHE A 1 590 ? -30.370 9.908 67.580 1.00 48.16 590 PHE A N 1
ATOM 4603 C CA . PHE A 1 590 ? -30.548 9.176 66.334 1.00 48.16 590 PHE A CA 1
ATOM 4604 C C . PHE A 1 590 ? -29.973 7.764 66.413 1.00 48.16 590 PHE A C 1
ATOM 4606 O O . PHE A 1 590 ? -28.838 7.562 66.833 1.00 48.16 590 PHE A O 1
ATOM 4613 N N . VAL A 1 591 ? -30.744 6.803 65.905 1.00 49.22 591 VAL A N 1
ATOM 4614 C CA . VAL A 1 591 ? -30.309 5.428 65.649 1.00 49.22 591 VAL A CA 1
ATOM 4615 C C . VAL A 1 591 ? -30.431 5.167 64.145 1.00 49.22 591 VAL A C 1
ATOM 4617 O O . VAL A 1 591 ? -31.477 5.437 63.557 1.00 49.22 591 VAL A O 1
ATOM 4620 N N . GLY A 1 592 ? -29.373 4.645 63.516 1.00 52.16 592 GLY A N 1
ATOM 4621 C CA . GLY A 1 592 ? -29.414 4.096 62.151 1.00 52.16 592 GLY A CA 1
ATOM 4622 C C . GLY A 1 592 ? -29.076 5.031 60.978 1.00 52.16 592 GLY A C 1
ATOM 4623 O O . GLY A 1 592 ? -29.185 4.590 59.836 1.00 52.16 592 GLY A O 1
ATOM 4624 N N . GLY A 1 593 ? -28.656 6.280 61.222 1.00 62.81 593 GLY A N 1
ATOM 4625 C CA . GLY A 1 593 ? -28.059 7.165 60.203 1.00 62.81 593 GLY A CA 1
ATOM 4626 C C . GLY A 1 593 ? -28.949 7.544 59.005 1.00 62.81 593 GLY A C 1
ATOM 4627 O O . GLY A 1 593 ? -30.145 7.264 58.961 1.00 62.81 593 GLY A O 1
ATOM 4628 N N . ALA A 1 594 ? -28.364 8.212 58.006 1.00 65.25 594 ALA A N 1
ATOM 4629 C CA . ALA A 1 594 ? -29.050 8.521 56.746 1.00 65.25 594 ALA A CA 1
ATOM 4630 C C . ALA A 1 594 ? -28.827 7.391 55.728 1.00 65.25 594 ALA A C 1
ATOM 4632 O O . ALA A 1 594 ? -27.687 7.007 55.457 1.00 65.25 594 ALA A O 1
ATOM 4633 N N . ARG A 1 595 ? -29.902 6.844 55.146 1.00 71.06 595 ARG A N 1
ATOM 4634 C CA . ARG A 1 595 ? -29.818 5.707 54.216 1.00 71.06 595 ARG A CA 1
ATOM 4635 C C . ARG A 1 595 ? -29.944 6.171 52.773 1.00 71.06 595 ARG A C 1
ATOM 4637 O O . ARG A 1 595 ? -30.995 6.637 52.344 1.00 71.06 595 ARG A O 1
ATOM 4644 N N . TYR A 1 596 ? -28.881 5.980 52.007 1.00 71.12 596 TYR A N 1
ATOM 4645 C CA . TYR A 1 596 ? -28.814 6.315 50.593 1.00 71.12 596 TYR A CA 1
ATOM 4646 C C . TYR A 1 596 ? -29.100 5.066 49.764 1.00 71.12 596 TYR A C 1
ATOM 4648 O O . TYR A 1 596 ? -28.420 4.050 49.910 1.00 71.12 596 TYR A O 1
ATOM 4656 N N . SER A 1 597 ? -30.102 5.137 48.891 1.00 75.50 597 SER A N 1
ATOM 4657 C CA . SER A 1 597 ? -30.378 4.112 47.880 1.00 75.50 597 SER A CA 1
ATOM 4658 C C . SER A 1 597 ? -30.041 4.660 46.500 1.00 75.50 597 SER A C 1
ATOM 4660 O O . SER A 1 597 ? -30.566 5.694 46.098 1.00 75.50 597 SER A O 1
ATOM 4662 N N . PHE A 1 598 ? -29.188 3.954 45.770 1.00 77.12 598 PHE A N 1
ATOM 4663 C CA . PHE A 1 598 ? -28.791 4.272 44.406 1.00 77.12 598 PHE A CA 1
ATOM 4664 C C . PHE A 1 598 ? -29.382 3.231 43.461 1.00 77.12 598 PHE A C 1
ATOM 4666 O O . PHE A 1 598 ? -29.280 2.029 43.719 1.00 77.12 598 PHE A O 1
ATOM 4673 N N . THR A 1 599 ? -29.959 3.683 42.355 1.00 83.25 599 THR A N 1
ATOM 4674 C CA . THR A 1 599 ? -30.318 2.837 41.212 1.00 83.25 599 THR A CA 1
ATOM 4675 C C . THR A 1 599 ? -29.620 3.397 39.983 1.00 83.25 599 THR A C 1
ATOM 4677 O O . THR A 1 599 ? -29.779 4.585 39.689 1.00 83.25 599 THR A O 1
ATOM 4680 N N . TYR A 1 600 ? -28.846 2.572 39.290 1.00 85.50 600 TYR A N 1
ATOM 4681 C CA . TYR A 1 600 ? -28.073 2.974 38.119 1.00 85.50 600 TYR A CA 1
ATOM 4682 C C . TYR A 1 600 ? -28.409 2.092 36.920 1.00 85.50 600 TYR A C 1
ATOM 4684 O O . TYR A 1 600 ? -28.694 0.906 37.072 1.00 85.50 600 TYR A O 1
ATOM 4692 N N . SER A 1 601 ? -28.383 2.694 35.736 1.00 88.19 601 SER A N 1
ATOM 4693 C CA . SER A 1 601 ? -28.666 2.042 34.457 1.00 88.19 601 SER A CA 1
ATOM 4694 C C . SER A 1 601 ? -27.814 2.698 33.374 1.00 88.19 601 SER A C 1
ATOM 4696 O O . SER A 1 601 ? -27.910 3.913 33.177 1.00 88.19 601 SER A O 1
ATOM 4698 N N . CYS A 1 602 ? -26.985 1.917 32.692 1.00 85.12 602 CYS A N 1
ATOM 4699 C CA . CYS A 1 602 ? -26.067 2.371 31.655 1.00 85.12 602 CYS A CA 1
ATOM 4700 C C . CYS A 1 602 ? -26.414 1.723 30.313 1.00 85.12 602 CYS A C 1
ATOM 4702 O O . CYS A 1 602 ? -26.589 0.506 30.245 1.00 85.12 602 CYS A O 1
ATOM 4704 N N . ALA A 1 603 ? -26.464 2.531 29.258 1.00 85.44 603 ALA A N 1
ATOM 4705 C CA . ALA A 1 603 ? -26.597 2.099 27.869 1.00 85.44 603 ALA A CA 1
ATOM 4706 C C . ALA A 1 603 ? -25.348 2.507 27.073 1.00 85.44 603 ALA A C 1
ATOM 4708 O O . ALA A 1 603 ? -24.641 3.446 27.453 1.00 85.44 603 ALA A O 1
ATOM 4709 N N . ASP A 1 604 ? -25.081 1.819 25.967 1.00 82.75 604 ASP A N 1
ATOM 4710 C CA . ASP A 1 604 ? -23.990 2.164 25.055 1.00 82.75 604 ASP A CA 1
ATOM 4711 C C . ASP A 1 604 ? -24.537 2.775 23.755 1.00 82.75 604 ASP A C 1
ATOM 4713 O O . ASP A 1 604 ? -24.898 2.026 22.846 1.00 82.75 604 ASP A O 1
ATOM 4717 N N . PRO A 1 605 ? -24.589 4.116 23.624 1.00 78.50 605 PRO A N 1
ATOM 4718 C CA . PRO A 1 605 ? -25.177 4.769 22.456 1.00 78.50 605 PRO A CA 1
ATOM 4719 C C . PRO A 1 605 ? -24.379 4.554 21.158 1.00 78.50 605 PRO A C 1
ATOM 4721 O O . PRO A 1 605 ? -24.871 4.915 20.093 1.00 78.50 605 PRO A O 1
ATOM 4724 N N . LEU A 1 606 ? -23.166 3.989 21.238 1.00 76.69 606 LEU A N 1
ATOM 4725 C CA . LEU A 1 606 ? -22.270 3.727 20.104 1.00 76.69 606 LEU A CA 1
ATOM 4726 C C . LEU A 1 606 ? -22.140 2.218 19.788 1.00 76.69 606 LEU A C 1
ATOM 4728 O O . LEU A 1 606 ? -21.227 1.816 19.066 1.00 76.69 606 LEU A O 1
ATOM 4732 N N . GLY A 1 607 ? -22.998 1.374 20.372 1.00 70.62 607 GLY A N 1
ATOM 4733 C CA . GLY A 1 607 ? -23.033 -0.074 20.135 1.00 70.62 607 GLY A CA 1
ATOM 4734 C C . GLY A 1 607 ? -24.073 -0.513 19.093 1.00 70.62 607 GLY A C 1
ATOM 4735 O O . GLY A 1 607 ? -24.856 0.291 18.585 1.00 70.62 607 GLY A O 1
ATOM 4736 N N . GLN A 1 608 ? -24.143 -1.827 18.832 1.00 65.50 608 GLN A N 1
ATOM 4737 C CA . GLN A 1 608 ? -25.122 -2.425 17.903 1.00 65.50 608 GLN A CA 1
ATOM 4738 C C . GLN A 1 608 ? -26.584 -2.189 18.318 1.00 65.50 608 GLN A C 1
ATOM 4740 O O . GLN A 1 608 ? -27.468 -2.152 17.462 1.00 65.50 608 GLN A O 1
ATOM 4745 N N . HIS A 1 609 ? -26.857 -1.975 19.610 1.00 72.62 609 HIS A N 1
ATOM 4746 C CA . HIS A 1 609 ? -28.203 -1.706 20.125 1.00 72.62 609 HIS A CA 1
ATOM 4747 C C . HIS A 1 609 ? -28.214 -0.488 21.077 1.00 72.62 609 HIS A C 1
ATOM 4749 O O . HIS A 1 609 ? -28.298 -0.680 22.293 1.00 72.62 609 HIS A O 1
ATOM 4755 N N . PRO A 1 610 ? -28.175 0.761 20.557 1.00 73.19 610 PRO A N 1
ATOM 4756 C CA . PRO A 1 610 ? -27.937 1.991 21.333 1.00 73.19 610 PRO A CA 1
ATOM 4757 C C . PRO A 1 610 ? -28.829 2.230 22.561 1.00 73.19 610 PRO A C 1
ATOM 4759 O O . PRO A 1 610 ? -28.427 2.907 23.506 1.00 73.19 610 PRO A O 1
ATOM 4762 N N . ASN A 1 611 ? -30.043 1.673 22.549 1.00 74.75 611 ASN A N 1
ATOM 4763 C CA . ASN A 1 611 ? -31.050 1.838 23.600 1.00 74.75 611 ASN A CA 1
ATOM 4764 C C . ASN A 1 611 ? -31.061 0.697 24.638 1.00 74.75 611 ASN A C 1
ATOM 4766 O O . ASN A 1 611 ? -31.867 0.727 25.567 1.00 74.75 611 ASN A O 1
ATOM 4770 N N . THR A 1 612 ? -30.208 -0.322 24.486 1.00 78.44 612 THR A N 1
ATOM 4771 C CA . THR A 1 612 ? -30.168 -1.481 25.393 1.00 78.44 612 THR A CA 1
ATOM 4772 C C . THR A 1 612 ? -29.320 -1.174 26.621 1.00 78.44 612 THR A C 1
ATOM 4774 O O . THR A 1 612 ? -28.228 -0.613 26.515 1.00 78.44 612 THR A O 1
ATOM 4777 N N . LEU A 1 613 ? -29.805 -1.568 27.801 1.00 80.00 613 LEU A N 1
ATOM 4778 C CA . LEU A 1 613 ? -29.028 -1.473 29.033 1.00 80.00 613 LEU A CA 1
ATOM 4779 C C . LEU A 1 613 ? -27.916 -2.528 29.027 1.00 80.00 613 LEU A C 1
ATOM 4781 O O . LEU A 1 613 ? -28.192 -3.724 29.032 1.00 80.00 613 LEU A O 1
ATOM 4785 N N . ILE A 1 614 ? -26.663 -2.074 29.044 1.00 81.00 614 ILE A N 1
ATOM 4786 C CA . ILE A 1 614 ? -25.477 -2.937 29.146 1.00 81.00 614 ILE A CA 1
ATOM 4787 C C . ILE A 1 614 ? -25.154 -3.300 30.602 1.00 81.00 614 ILE A C 1
ATOM 4789 O O . ILE A 1 614 ? -24.571 -4.346 30.866 1.00 81.00 614 ILE A O 1
ATOM 4793 N N . VAL A 1 615 ? -25.546 -2.440 31.548 1.00 85.25 615 VAL A N 1
ATOM 4794 C CA . VAL A 1 615 ? -25.430 -2.650 32.997 1.00 85.25 615 VAL A CA 1
ATOM 4795 C C . VAL A 1 615 ? -26.596 -1.949 33.686 1.00 85.25 615 VAL A C 1
ATOM 4797 O O . VAL A 1 615 ? -26.839 -0.767 33.450 1.00 85.25 615 VAL A O 1
ATOM 4800 N N . GLU A 1 616 ? -27.260 -2.631 34.613 1.00 90.69 616 GLU A N 1
ATOM 4801 C CA . GLU A 1 616 ? -28.108 -1.993 35.620 1.00 90.69 616 GLU A CA 1
ATOM 4802 C C . GLU A 1 616 ? -27.818 -2.542 37.019 1.00 90.69 616 GLU A C 1
ATOM 4804 O O . GLU A 1 616 ? -27.233 -3.614 37.181 1.00 90.69 616 GLU A O 1
ATOM 4809 N N . GLY A 1 617 ? -28.217 -1.804 38.052 1.00 87.25 617 GLY A N 1
ATOM 4810 C CA . GLY A 1 617 ? -28.058 -2.272 39.418 1.00 87.25 617 GLY A CA 1
ATOM 4811 C C . GLY A 1 617 ? -28.642 -1.350 40.477 1.00 87.25 617 GLY A C 1
ATOM 4812 O O . GLY A 1 617 ? -29.054 -0.212 40.233 1.00 87.25 617 GLY A O 1
ATOM 4813 N N . LYS A 1 618 ? -28.690 -1.878 41.700 1.00 88.25 618 LYS A N 1
ATOM 4814 C CA . LYS A 1 618 ? -29.218 -1.197 42.885 1.00 88.25 618 LYS A CA 1
ATOM 4815 C C . LYS A 1 618 ? -28.234 -1.389 44.031 1.00 88.25 618 LYS A C 1
ATOM 4817 O O . LYS A 1 618 ? -27.761 -2.497 44.262 1.00 88.25 618 LYS A O 1
ATOM 4822 N N . ALA A 1 619 ? -27.920 -0.319 44.749 1.00 82.62 619 ALA A N 1
ATOM 4823 C CA . ALA A 1 619 ? -27.003 -0.352 45.881 1.00 82.62 619 ALA A CA 1
ATOM 4824 C C . ALA A 1 619 ? -27.537 0.511 47.021 1.00 82.62 619 ALA A C 1
ATOM 4826 O O . ALA A 1 619 ? -28.075 1.591 46.790 1.00 82.62 619 ALA A O 1
ATOM 4827 N N . GLN A 1 620 ? -27.351 0.062 48.260 1.00 79.81 620 GLN A N 1
ATOM 4828 C CA . GLN A 1 620 ? -27.600 0.884 49.441 1.00 79.81 620 GLN A CA 1
ATOM 4829 C C . GLN A 1 620 ? -26.283 1.214 50.148 1.00 79.81 620 GLN A C 1
ATOM 4831 O O . GLN A 1 620 ? -25.319 0.440 50.113 1.00 79.81 620 GLN A O 1
ATOM 4836 N N . ARG A 1 621 ? -26.234 2.394 50.763 1.00 76.50 621 ARG A N 1
ATOM 4837 C CA . ARG A 1 621 ? -25.153 2.861 51.635 1.00 76.50 621 ARG A CA 1
ATOM 4838 C C . ARG A 1 621 ? -25.786 3.495 52.869 1.00 76.50 621 ARG A C 1
ATOM 4840 O O . ARG A 1 621 ? -26.727 4.280 52.747 1.00 76.50 621 ARG A O 1
ATOM 4847 N N . LEU A 1 622 ? -25.282 3.144 54.045 1.00 69.00 622 LEU A N 1
ATOM 4848 C CA . LEU A 1 622 ? -25.665 3.782 55.298 1.00 69.00 622 LEU A CA 1
ATOM 4849 C C . LEU A 1 622 ? -24.625 4.848 55.637 1.00 69.00 622 LEU A C 1
ATOM 4851 O O . LEU A 1 622 ? -23.429 4.620 55.455 1.00 69.00 622 LEU A O 1
ATOM 4855 N N . LEU A 1 623 ? -25.084 6.017 56.074 1.00 66.38 623 LEU A N 1
ATOM 4856 C CA . LEU A 1 623 ? -24.235 7.142 56.431 1.00 66.38 623 LEU A CA 1
ATOM 4857 C C . LEU A 1 623 ? -24.436 7.470 57.914 1.00 66.38 623 LEU A C 1
ATOM 4859 O O . LEU A 1 623 ? -25.410 8.117 58.302 1.00 66.38 623 LEU A O 1
ATOM 4863 N N . GLU A 1 624 ? -23.503 6.991 58.730 1.00 59.69 624 GLU A N 1
ATOM 4864 C CA . GLU A 1 624 ? -23.491 7.125 60.188 1.00 59.69 624 GLU A CA 1
ATOM 4865 C C . GLU A 1 624 ? -22.369 8.080 60.639 1.00 59.69 624 GLU A C 1
ATOM 4867 O O . GLU A 1 624 ? -21.387 8.278 59.922 1.00 59.69 624 GLU A O 1
ATOM 4872 N N . ASN A 1 625 ? -22.502 8.669 61.834 1.00 53.38 625 ASN A N 1
ATOM 4873 C CA . ASN A 1 625 ? -21.432 9.383 62.557 1.00 53.38 625 ASN A CA 1
ATOM 4874 C C . ASN A 1 625 ? -20.701 10.498 61.766 1.00 53.38 625 ASN A C 1
ATOM 4876 O O . ASN A 1 625 ? -19.485 10.688 61.884 1.00 53.38 625 ASN A O 1
ATOM 4880 N N . VAL A 1 626 ? -21.448 11.260 60.958 1.00 52.69 626 VAL A N 1
ATOM 4881 C CA . VAL A 1 626 ? -20.916 12.230 59.981 1.00 52.69 626 VAL A CA 1
ATOM 4882 C C . VAL A 1 626 ? -20.302 13.463 60.657 1.00 52.69 626 VAL A C 1
ATOM 4884 O O . VAL A 1 626 ? -20.988 14.440 60.942 1.00 52.69 626 VAL A O 1
ATOM 4887 N N . ASN A 1 627 ? -18.990 13.430 60.911 1.00 48.78 627 ASN A N 1
ATOM 4888 C CA . ASN A 1 627 ? -18.328 14.481 61.691 1.00 48.78 627 ASN A CA 1
ATOM 4889 C C . ASN A 1 627 ? -17.996 15.769 60.910 1.00 48.78 627 ASN A C 1
ATOM 4891 O O . ASN A 1 627 ? -18.139 16.847 61.477 1.00 48.78 627 ASN A O 1
ATOM 4895 N N . VAL A 1 628 ? -17.537 15.679 59.650 1.00 53.19 628 VAL A N 1
ATOM 4896 C CA . VAL A 1 628 ? -17.184 16.856 58.812 1.00 53.19 628 VAL A CA 1
ATOM 4897 C C . VAL A 1 628 ? -17.460 16.594 57.320 1.00 53.19 628 VAL A C 1
ATOM 4899 O O . VAL A 1 628 ? -18.229 17.307 56.675 1.00 53.19 628 VAL A O 1
ATOM 4902 N N . ALA A 1 629 ? -16.864 15.538 56.761 1.00 56.22 629 ALA A N 1
ATOM 4903 C CA . ALA A 1 629 ? -17.126 15.053 55.406 1.00 56.22 629 ALA A CA 1
ATOM 4904 C C . ALA A 1 629 ? -16.819 13.551 55.318 1.00 56.22 629 ALA A C 1
ATOM 4906 O O . ALA A 1 629 ? -15.923 13.065 56.007 1.00 56.22 629 ALA A O 1
ATOM 4907 N N . VAL A 1 630 ? -17.550 12.821 54.475 1.00 60.84 630 VAL A N 1
ATOM 4908 C CA . VAL A 1 630 ? -17.408 11.369 54.286 1.00 60.84 630 VAL A CA 1
ATOM 4909 C C . VAL A 1 630 ? -17.474 11.036 52.797 1.00 60.84 630 VAL A C 1
ATOM 4911 O O . VAL A 1 630 ? -18.410 11.427 52.098 1.00 60.84 630 VAL A O 1
ATOM 4914 N N . THR A 1 631 ? -16.495 10.274 52.308 1.00 65.38 631 THR A N 1
ATOM 4915 C CA . THR A 1 631 ? -16.592 9.598 51.005 1.00 65.38 631 THR A CA 1
ATOM 4916 C C . THR A 1 631 ? -17.171 8.209 51.248 1.00 65.38 631 THR A C 1
ATOM 4918 O O . THR A 1 631 ? -16.629 7.457 52.053 1.00 65.38 631 THR A O 1
ATOM 4921 N N . MET A 1 632 ? -18.281 7.871 50.593 1.00 71.31 632 MET A N 1
ATOM 4922 C CA . MET A 1 632 ? -18.883 6.540 50.716 1.00 71.31 632 MET A CA 1
ATOM 4923 C C . MET A 1 632 ? -18.039 5.495 49.982 1.00 71.31 632 MET A C 1
ATOM 4925 O O . MET A 1 632 ? -17.438 5.797 48.951 1.00 71.31 632 MET A O 1
ATOM 4929 N N . ALA A 1 633 ? -18.065 4.250 50.467 1.00 73.31 633 ALA A N 1
ATOM 4930 C CA . ALA A 1 633 ? -17.497 3.110 49.751 1.00 73.31 633 ALA A CA 1
ATOM 4931 C C . ALA A 1 633 ? -18.068 3.053 48.315 1.00 73.31 633 ALA A C 1
ATOM 4933 O O . ALA A 1 633 ? -19.302 3.014 48.181 1.00 73.31 633 ALA A O 1
ATOM 4934 N N . PRO A 1 634 ? -17.226 3.055 47.259 1.00 76.38 634 PRO A N 1
ATOM 4935 C CA . PRO A 1 634 ? -17.691 3.146 45.878 1.00 76.38 634 PRO A CA 1
ATOM 4936 C C . PRO A 1 634 ? -18.729 2.085 45.511 1.00 76.38 634 PRO A C 1
ATOM 4938 O O . PRO A 1 634 ? -18.766 0.986 46.074 1.00 76.38 634 PRO A O 1
ATOM 4941 N N . ILE A 1 635 ? -19.586 2.407 44.547 1.00 79.69 635 ILE A N 1
ATOM 4942 C CA . ILE A 1 635 ? -20.444 1.424 43.883 1.00 79.69 635 ILE A CA 1
ATOM 4943 C C . ILE A 1 635 ? -19.776 1.120 42.548 1.00 79.69 635 ILE A C 1
ATOM 4945 O O . ILE A 1 635 ? -19.776 1.955 41.644 1.00 79.69 635 ILE A O 1
ATOM 4949 N N . ASN A 1 636 ? -19.152 -0.052 42.462 1.00 82.19 636 ASN A N 1
ATOM 4950 C CA . ASN A 1 636 ? -18.530 -0.529 41.237 1.00 82.19 636 ASN A CA 1
ATOM 4951 C C . ASN A 1 636 ? -19.632 -0.935 40.244 1.00 82.19 636 ASN A C 1
ATOM 4953 O O . ASN A 1 636 ? -20.477 -1.759 40.588 1.00 82.19 636 ASN A O 1
ATOM 4957 N N . MET A 1 637 ? -19.621 -0.355 39.043 1.00 77.44 637 MET A N 1
ATOM 4958 C CA . MET A 1 637 ? -20.540 -0.687 37.943 1.00 77.44 637 MET A CA 1
ATOM 4959 C C . MET A 1 637 ? -19.909 -1.682 36.954 1.00 77.44 637 MET A C 1
ATOM 4961 O O . MET A 1 637 ? -20.459 -1.939 35.889 1.00 77.44 637 MET A O 1
ATOM 4965 N N . GLY A 1 638 ? -18.737 -2.230 37.287 1.00 80.31 638 GLY A N 1
ATOM 4966 C CA . GLY A 1 638 ? -17.968 -3.096 36.406 1.00 80.31 638 GLY A CA 1
ATOM 4967 C C . GLY A 1 638 ? -17.136 -2.300 35.402 1.00 80.31 638 GLY A C 1
ATOM 4968 O O . GLY A 1 638 ? -16.604 -1.229 35.707 1.00 80.31 638 GLY A O 1
ATOM 4969 N N . LYS A 1 639 ? -16.981 -2.870 34.209 1.00 81.19 639 LYS A N 1
ATOM 4970 C CA . LYS A 1 639 ? -16.226 -2.285 33.103 1.00 81.19 639 LYS A CA 1
ATOM 4971 C C . LYS A 1 639 ? -17.186 -1.830 32.014 1.00 81.19 639 LYS A C 1
ATOM 4973 O O . LYS A 1 639 ? -17.972 -2.640 31.537 1.00 81.19 639 LYS A O 1
ATOM 4978 N N . LEU A 1 640 ? -17.106 -0.560 31.631 1.00 80.44 640 LEU A N 1
ATOM 4979 C CA . LEU A 1 640 ? -17.967 0.057 30.619 1.00 80.44 640 LEU A CA 1
ATOM 4980 C C . LEU A 1 640 ? -17.111 0.634 29.483 1.00 80.44 640 LEU A C 1
ATOM 4982 O O . LEU A 1 640 ? -15.992 1.082 29.751 1.00 80.44 640 LEU A O 1
ATOM 4986 N N . PRO A 1 641 ? -17.595 0.646 28.231 1.00 81.25 641 PRO A N 1
ATOM 4987 C CA . PRO A 1 641 ? -16.872 1.270 27.131 1.00 81.25 641 PRO A CA 1
ATOM 4988 C C . PRO A 1 641 ? -16.900 2.796 27.263 1.00 81.25 641 PRO A C 1
ATOM 4990 O O . PRO A 1 641 ? -17.875 3.371 27.752 1.00 81.25 641 PRO A O 1
ATOM 4993 N N . VAL A 1 642 ? -15.852 3.462 26.777 1.00 81.94 642 VAL A N 1
ATOM 4994 C CA . VAL A 1 642 ? -15.873 4.919 26.559 1.00 81.94 642 VAL A CA 1
ATOM 4995 C C . VAL A 1 642 ? -17.076 5.301 25.686 1.00 81.94 642 VAL A C 1
ATOM 4997 O O . VAL A 1 642 ? -17.454 4.569 24.769 1.00 81.94 642 VAL A O 1
ATOM 5000 N N . GLY A 1 643 ? -17.730 6.412 26.017 1.00 80.19 643 GLY A N 1
ATOM 5001 C CA . GLY A 1 643 ? -18.993 6.847 25.417 1.00 80.19 643 GLY A CA 1
ATOM 5002 C C . GLY A 1 643 ? -20.259 6.239 26.037 1.00 80.19 643 GLY A C 1
ATOM 5003 O O . GLY A 1 643 ? -21.347 6.752 25.772 1.00 80.19 643 GLY A O 1
ATOM 5004 N N . ALA A 1 644 ? -20.160 5.214 26.899 1.00 83.81 644 ALA A N 1
ATOM 5005 C CA . ALA A 1 644 ? -21.325 4.676 27.608 1.00 83.81 644 ALA A CA 1
ATOM 5006 C C . ALA A 1 644 ? -22.015 5.761 28.449 1.00 83.81 644 ALA A C 1
ATOM 5008 O O . ALA A 1 644 ? -21.359 6.507 29.183 1.00 83.81 644 ALA A O 1
ATOM 5009 N N . ARG A 1 645 ? -23.348 5.820 28.366 1.00 84.88 645 ARG A N 1
ATOM 5010 C CA . ARG A 1 645 ? -24.186 6.795 29.071 1.00 84.88 645 ARG A CA 1
ATOM 5011 C C . ARG A 1 645 ? -24.891 6.133 30.244 1.00 84.88 645 ARG A C 1
ATOM 5013 O O . ARG A 1 645 ? -25.745 5.269 30.060 1.00 84.88 645 ARG A O 1
ATOM 5020 N N . CYS A 1 646 ? -24.552 6.568 31.452 1.00 81.69 646 CYS A N 1
ATOM 5021 C CA . CYS A 1 646 ? -25.145 6.094 32.697 1.00 81.69 646 CYS A CA 1
ATOM 5022 C C . CYS A 1 646 ? -26.118 7.124 33.271 1.00 81.69 646 CYS A C 1
ATOM 5024 O O . CYS A 1 646 ? -25.744 8.270 33.518 1.00 81.69 646 CYS A O 1
ATOM 5026 N N . ALA A 1 647 ? -27.345 6.695 33.557 1.00 82.69 647 ALA A N 1
ATOM 5027 C CA . ALA A 1 647 ? -28.261 7.416 34.429 1.00 82.69 647 ALA A CA 1
ATOM 5028 C C . ALA A 1 647 ? -28.124 6.876 35.859 1.00 82.69 647 ALA A C 1
ATOM 5030 O O . ALA A 1 647 ? -28.260 5.673 36.095 1.00 82.69 647 ALA A O 1
ATOM 5031 N N . VAL A 1 648 ? -27.875 7.765 36.820 1.00 77.38 648 VAL A N 1
ATOM 5032 C CA . VAL A 1 648 ? -27.811 7.445 38.251 1.00 77.38 648 VAL A CA 1
ATOM 5033 C C . VAL A 1 648 ? -28.920 8.206 38.964 1.00 77.38 648 VAL A C 1
ATOM 5035 O O . VAL A 1 648 ? -28.938 9.437 38.964 1.00 77.38 648 VAL A O 1
ATOM 5038 N N . LYS A 1 649 ? -29.837 7.469 39.595 1.00 77.38 649 LYS A N 1
ATOM 5039 C CA . LYS A 1 649 ? -30.877 8.026 40.467 1.00 77.38 649 LYS A CA 1
ATOM 5040 C C . LYS A 1 649 ? -30.543 7.700 41.917 1.00 77.38 649 LYS A C 1
ATOM 5042 O O . LYS A 1 649 ? -30.245 6.556 42.261 1.00 77.38 649 LYS A O 1
ATOM 5047 N N . GLU A 1 650 ? -30.599 8.715 42.762 1.00 72.50 650 GLU A N 1
ATOM 5048 C CA . GLU A 1 650 ? -30.322 8.643 44.192 1.00 72.50 650 GLU A CA 1
ATOM 5049 C C . GLU A 1 650 ? -31.600 8.948 44.975 1.00 72.50 650 GLU A C 1
ATOM 5051 O O . GLU A 1 650 ? -32.340 9.872 44.639 1.00 72.50 650 GLU A O 1
ATOM 5056 N N . LYS A 1 651 ? -31.851 8.174 46.031 1.00 72.44 651 LYS A N 1
ATOM 5057 C CA . LYS A 1 651 ? -32.953 8.356 46.975 1.00 72.44 651 LYS A CA 1
ATOM 5058 C C . LYS A 1 651 ? -32.389 8.353 48.393 1.00 72.44 651 LYS A C 1
ATOM 5060 O O . LYS A 1 651 ? -31.994 7.300 48.898 1.00 72.44 651 LYS A O 1
ATOM 5065 N N . ILE A 1 652 ? -32.362 9.518 49.034 1.00 67.12 652 ILE A N 1
ATOM 5066 C CA . ILE A 1 652 ? -31.982 9.647 50.447 1.00 67.12 652 ILE A CA 1
ATOM 5067 C C . ILE A 1 652 ? -33.213 9.362 51.314 1.00 67.12 652 ILE A C 1
ATOM 5069 O O . ILE A 1 652 ? -34.281 9.904 51.055 1.00 67.12 652 ILE A O 1
ATOM 5073 N N . VAL A 1 653 ? -33.077 8.521 52.337 1.00 67.44 653 VAL A N 1
ATOM 5074 C CA . VAL A 1 653 ? -34.078 8.322 53.393 1.00 67.44 653 VAL A CA 1
ATOM 5075 C C . VAL A 1 653 ? -33.476 8.820 54.702 1.00 67.44 653 VAL A C 1
ATOM 5077 O O . VAL A 1 653 ? -32.433 8.328 55.142 1.00 67.44 653 VAL A O 1
ATOM 5080 N N . LEU A 1 654 ? -34.121 9.821 55.300 1.00 63.84 654 LEU A N 1
ATOM 5081 C CA . LEU A 1 654 ? -33.699 10.411 56.569 1.00 63.84 654 LEU A CA 1
ATOM 5082 C C . LEU A 1 654 ? -34.175 9.547 57.754 1.00 63.84 654 LEU A C 1
ATOM 5084 O O . LEU A 1 654 ? -35.246 8.938 57.662 1.00 63.84 654 LEU A O 1
ATOM 5088 N N . PRO A 1 655 ? -33.405 9.469 58.855 1.00 59.97 655 PRO A N 1
ATOM 5089 C CA . PRO A 1 655 ? -33.776 8.667 60.017 1.00 59.97 655 PRO A CA 1
ATOM 5090 C C . PRO A 1 655 ? -34.992 9.236 60.768 1.00 59.97 655 PRO A C 1
ATOM 5092 O O . PRO A 1 655 ? -35.273 10.434 60.748 1.00 59.97 655 PRO A O 1
ATOM 5095 N N . SER A 1 656 ? -35.721 8.352 61.449 1.00 55.84 656 SER A N 1
ATOM 5096 C CA . SER A 1 656 ? -36.959 8.658 62.176 1.00 55.84 656 SER A CA 1
ATOM 5097 C C . SER A 1 656 ? -36.719 9.374 63.511 1.00 55.84 656 SER A C 1
ATOM 5099 O O . SER A 1 656 ? -35.764 9.049 64.212 1.00 55.84 656 SER A O 1
ATOM 5101 N N . GLY A 1 657 ? -37.639 10.264 63.910 1.00 55.84 657 GLY A N 1
ATOM 5102 C CA . GLY A 1 657 ? -37.675 10.844 65.266 1.00 55.84 657 GLY A CA 1
ATOM 5103 C C . GLY A 1 657 ? -37.963 12.349 65.365 1.00 55.84 657 GLY A C 1
ATOM 5104 O O . GLY A 1 657 ? -38.006 12.877 66.473 1.00 55.84 657 GLY A O 1
ATOM 5105 N N . ARG A 1 658 ? -38.156 13.052 64.241 1.00 55.88 658 ARG A N 1
ATOM 5106 C CA . ARG A 1 658 ? -38.438 14.501 64.177 1.00 55.88 658 ARG A CA 1
ATOM 5107 C C . ARG A 1 658 ? -39.510 14.817 63.113 1.00 55.88 658 ARG A C 1
ATOM 5109 O O . ARG A 1 658 ? -39.690 14.005 62.202 1.00 55.88 658 ARG A O 1
ATOM 5116 N N . PRO A 1 659 ? -40.192 15.980 63.180 1.00 59.12 659 PRO A N 1
ATOM 5117 C CA . PRO A 1 659 ? -41.039 16.488 62.100 1.00 59.12 659 PRO A CA 1
ATOM 5118 C C . PRO A 1 659 ? -40.298 16.638 60.763 1.00 59.12 659 PRO A C 1
ATOM 5120 O O . PRO A 1 659 ? -39.089 16.881 60.706 1.00 59.12 659 PRO A O 1
ATOM 5123 N N . LYS A 1 660 ? -41.051 16.534 59.667 1.00 57.94 660 LYS A N 1
ATOM 5124 C CA . LYS A 1 660 ? -40.546 16.551 58.285 1.00 57.94 660 LYS A CA 1
ATOM 5125 C C . LYS A 1 660 ? -39.869 17.878 57.923 1.00 57.94 660 LYS A C 1
ATOM 5127 O O . LYS A 1 660 ? -38.852 17.895 57.232 1.00 57.94 660 LYS A O 1
ATOM 5132 N N . GLU A 1 661 ? -40.407 18.979 58.423 1.00 59.31 661 GLU A N 1
ATOM 5133 C CA . GLU A 1 661 ? -39.963 20.351 58.172 1.00 59.31 661 GLU A CA 1
ATOM 5134 C C . GLU A 1 661 ? -38.629 20.642 58.874 1.00 59.31 661 GLU A C 1
ATOM 5136 O O . GLU A 1 661 ? -37.810 21.401 58.359 1.00 59.31 661 GLU A O 1
ATOM 5141 N N . GLU A 1 662 ? -38.389 20.008 60.025 1.00 58.44 662 GLU A N 1
ATOM 5142 C CA . GLU A 1 662 ? -37.138 20.101 60.781 1.00 58.44 662 GLU A CA 1
ATOM 5143 C C . GLU A 1 662 ? -36.027 19.302 60.080 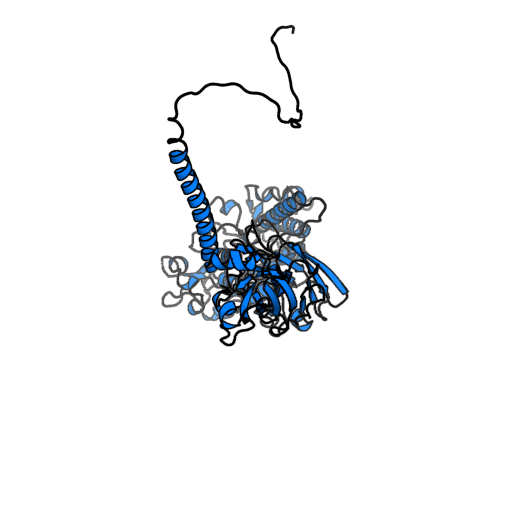1.00 58.44 662 GLU A C 1
ATOM 5145 O O . GLU A 1 662 ? -34.964 19.844 59.773 1.00 58.44 662 GLU A O 1
ATOM 5150 N N . LEU A 1 663 ? -36.306 18.046 59.707 1.00 55.19 663 LEU A N 1
ATOM 5151 C CA . LEU A 1 663 ? -35.354 17.179 58.998 1.00 55.19 663 LEU A CA 1
ATOM 5152 C C . LEU A 1 663 ? -34.906 17.756 57.646 1.00 55.19 663 LEU A C 1
ATOM 5154 O O . LEU A 1 663 ? -33.715 17.728 57.335 1.00 55.19 663 LEU A O 1
ATOM 5158 N N . ASN A 1 664 ? -35.828 18.327 56.865 1.00 54.56 664 ASN A N 1
ATOM 5159 C CA . ASN A 1 664 ? -35.506 18.921 55.562 1.00 54.56 664 ASN A CA 1
ATOM 5160 C C . ASN A 1 664 ? -34.658 20.206 55.671 1.00 54.56 664 ASN A C 1
ATOM 5162 O O . ASN A 1 664 ? -33.962 20.551 54.719 1.00 54.56 664 ASN A O 1
ATOM 5166 N N . ARG A 1 665 ? -34.689 20.912 56.813 1.00 55.78 665 ARG A N 1
ATOM 5167 C CA . ARG A 1 665 ? -33.806 22.066 57.085 1.00 55.78 665 ARG A CA 1
ATOM 5168 C C . ARG A 1 665 ? -32.406 21.639 57.524 1.00 55.78 665 ARG A C 1
ATOM 5170 O O . ARG A 1 665 ? -31.446 22.362 57.275 1.00 55.78 665 ARG A O 1
ATOM 5177 N N . LEU A 1 666 ? -32.294 20.481 58.174 1.00 50.91 666 LEU A N 1
ATOM 5178 C CA . LEU A 1 666 ? -31.027 19.931 58.654 1.00 50.91 666 LEU A CA 1
ATOM 5179 C C . LEU A 1 666 ? -30.241 19.238 57.528 1.00 50.91 666 LEU A C 1
ATOM 5181 O O . LEU A 1 666 ? -29.052 19.486 57.370 1.00 50.91 666 LEU A O 1
ATOM 5185 N N . PHE A 1 667 ? -30.874 18.394 56.711 1.00 49.94 667 PHE A N 1
ATOM 5186 C CA . PHE A 1 667 ? -30.161 17.575 55.721 1.00 49.94 667 PHE A CA 1
ATOM 5187 C C . PHE A 1 667 ? -30.111 18.206 54.317 1.00 49.94 667 PHE A C 1
ATOM 5189 O O . PHE A 1 667 ? -30.807 17.775 53.398 1.00 49.94 667 PHE A O 1
ATOM 5196 N N . THR A 1 668 ? -29.223 19.184 54.115 1.00 45.91 668 THR A N 1
ATOM 5197 C CA . THR A 1 668 ? -28.915 19.727 52.779 1.00 45.91 668 THR A CA 1
ATOM 5198 C C . THR A 1 668 ? -27.917 18.842 52.016 1.00 45.91 668 THR A C 1
ATOM 5200 O O . THR A 1 668 ? -26.727 18.783 52.323 1.00 45.91 668 THR A O 1
ATOM 5203 N N . SER A 1 669 ? -28.385 18.141 50.978 1.00 39.84 669 SER A N 1
ATOM 5204 C CA . SER A 1 669 ? -27.547 17.266 50.144 1.00 39.84 669 SER A CA 1
ATOM 5205 C C . SER A 1 669 ? -27.026 17.976 48.888 1.00 39.84 669 SER A C 1
ATOM 5207 O O . SER A 1 669 ? -27.672 17.944 47.841 1.00 39.84 669 SER A O 1
ATOM 5209 N N . VAL A 1 670 ? -25.835 18.583 48.963 1.00 39.59 670 VAL A N 1
ATOM 5210 C CA . VAL A 1 670 ? -25.125 19.072 47.763 1.00 39.59 670 VAL A CA 1
ATOM 5211 C C . VAL A 1 670 ? -24.491 17.888 47.033 1.00 39.59 670 VAL A C 1
ATOM 5213 O O . VAL A 1 670 ? -23.586 17.225 47.544 1.00 39.59 670 VAL A O 1
ATOM 5216 N N . ASN A 1 671 ? -24.960 17.620 45.817 1.00 39.69 671 ASN A N 1
ATOM 5217 C CA . ASN A 1 671 ? -24.690 16.380 45.096 1.00 39.69 671 ASN A CA 1
ATOM 5218 C C . ASN A 1 671 ? -23.384 16.373 44.286 1.00 39.69 671 ASN A C 1
ATOM 5220 O O . ASN A 1 671 ? -23.372 16.045 43.105 1.00 39.69 671 ASN A O 1
ATOM 5224 N N . LYS A 1 672 ? -22.247 16.639 44.941 1.00 38.16 672 LYS A N 1
ATOM 5225 C CA . LYS A 1 672 ? -20.937 16.562 44.277 1.00 38.16 672 LYS A CA 1
ATOM 5226 C C . LYS A 1 672 ? -20.418 15.120 44.194 1.00 38.16 672 LYS A C 1
ATOM 5228 O O . LYS A 1 672 ? -19.627 14.669 45.025 1.00 38.16 672 LYS A O 1
ATOM 5233 N N . LEU A 1 673 ? -20.885 14.383 43.187 1.00 41.84 673 LEU A N 1
ATOM 5234 C CA . LEU A 1 673 ? -20.226 13.154 42.741 1.00 41.84 673 LEU A CA 1
ATOM 5235 C C . LEU A 1 673 ? -18.889 13.506 42.067 1.00 41.84 673 LEU A C 1
ATOM 5237 O O . LEU A 1 673 ? -18.752 14.553 41.441 1.00 41.84 673 LEU A O 1
ATOM 5241 N N . SER A 1 674 ? -17.893 12.631 42.199 1.00 40.59 674 SER A N 1
ATOM 5242 C CA . SER A 1 674 ? -16.614 12.771 41.492 1.00 40.59 674 SER A CA 1
ATOM 5243 C C . SER A 1 674 ? -16.072 11.386 41.150 1.00 40.59 674 SER A C 1
ATOM 5245 O O . SER A 1 674 ? -15.526 10.717 42.030 1.00 40.59 674 SER A O 1
ATOM 5247 N N . SER A 1 675 ? -16.248 10.939 39.908 1.00 44.72 675 SER A N 1
ATOM 5248 C CA . SER A 1 675 ? -15.606 9.714 39.422 1.00 44.72 675 SER A CA 1
ATOM 5249 C C . SER A 1 675 ? -14.196 10.007 38.898 1.00 44.72 675 SER A C 1
ATOM 5251 O O . SER A 1 675 ? -13.819 11.163 38.728 1.00 44.72 675 SER A O 1
ATOM 5253 N N . GLN A 1 676 ? -13.429 8.949 38.643 1.00 49.56 676 GLN A N 1
ATOM 5254 C CA . GLN A 1 676 ? -12.156 9.018 37.915 1.00 49.56 676 GLN A CA 1
ATOM 5255 C C . GLN A 1 676 ? -12.336 8.770 36.404 1.00 49.56 676 GLN A C 1
ATOM 5257 O O . GLN A 1 676 ? -11.446 9.122 35.644 1.00 49.56 676 GLN A O 1
ATOM 5262 N N . HIS A 1 677 ? -13.469 8.175 35.992 1.00 56.88 677 HIS A N 1
ATOM 5263 C CA . HIS A 1 677 ? -13.705 7.641 34.635 1.00 56.88 677 HIS A CA 1
ATOM 5264 C C . HIS A 1 677 ? -15.158 7.836 34.139 1.00 56.88 677 HIS A C 1
ATOM 5266 O O . HIS A 1 677 ? -15.605 7.175 33.207 1.00 56.88 677 HIS A O 1
ATOM 5272 N N . LEU A 1 678 ? -15.946 8.683 34.812 1.00 60.81 678 LEU A N 1
ATOM 5273 C CA . LEU A 1 678 ? -17.341 8.984 34.467 1.00 60.81 678 LEU A CA 1
ATOM 5274 C C . LEU A 1 678 ? -17.597 10.468 34.739 1.00 60.81 678 LEU A C 1
ATOM 5276 O O . LEU A 1 678 ? -17.706 10.877 35.899 1.00 60.81 678 LEU A O 1
ATOM 5280 N N . GLU A 1 679 ? -17.690 11.265 33.682 1.00 59.16 679 GLU A N 1
ATOM 5281 C CA . GLU A 1 679 ? -18.021 12.683 33.793 1.00 59.16 679 GLU A CA 1
ATOM 5282 C C . GLU A 1 679 ? -19.540 12.845 33.831 1.00 59.16 679 GLU A C 1
ATOM 5284 O O . GLU A 1 679 ? -20.252 12.253 33.021 1.00 59.16 679 GLU A O 1
ATOM 5289 N N . LEU A 1 680 ? -20.050 13.589 34.813 1.00 56.69 680 LEU A N 1
ATOM 5290 C CA . LEU A 1 680 ? -21.484 13.738 35.055 1.00 56.69 680 LEU A CA 1
ATOM 5291 C C . LEU A 1 680 ? -21.958 15.109 34.570 1.00 56.69 680 LEU A C 1
ATOM 5293 O O . LEU A 1 680 ? -21.414 16.139 34.964 1.00 56.69 680 LEU A O 1
ATOM 5297 N N . GLU A 1 681 ? -23.001 15.105 33.748 1.00 55.00 681 GLU A N 1
ATOM 5298 C CA . GLU A 1 681 ? -23.714 16.294 33.300 1.00 55.00 681 GLU A CA 1
ATOM 5299 C C . GLU A 1 681 ? -24.617 16.792 34.438 1.00 55.00 681 GLU A C 1
ATOM 5301 O O . GLU A 1 681 ? -25.595 16.138 34.818 1.00 55.00 681 GLU A O 1
ATOM 5306 N N .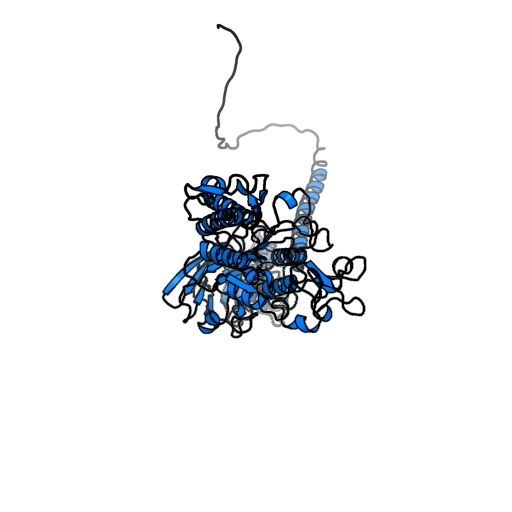 ASP A 1 682 ? -24.290 17.953 35.004 1.00 47.72 682 ASP A N 1
ATOM 5307 C CA . ASP A 1 682 ? -24.955 18.490 36.196 1.00 47.72 682 ASP A CA 1
ATOM 5308 C C . ASP A 1 682 ? -26.335 19.099 35.847 1.00 47.72 682 ASP A C 1
ATOM 5310 O O . ASP A 1 682 ? -26.500 20.308 35.681 1.00 47.72 682 ASP A O 1
ATOM 5314 N N . LYS A 1 683 ? -27.354 18.240 35.698 1.00 45.62 683 LYS A N 1
ATOM 5315 C CA . LYS A 1 683 ? -28.773 18.617 35.524 1.00 45.62 683 LYS A CA 1
ATOM 5316 C C . LYS A 1 683 ? -29.584 18.292 36.780 1.00 45.62 683 LYS A C 1
ATOM 5318 O O . LYS A 1 683 ? -30.324 17.310 36.838 1.00 45.62 683 LYS A O 1
ATOM 5323 N N . GLN A 1 684 ? -29.434 19.131 37.804 1.00 46.28 684 GLN A N 1
ATOM 5324 C CA . GLN A 1 684 ? -30.109 18.960 39.094 1.00 46.28 684 GLN A CA 1
ATOM 5325 C C . GLN A 1 684 ? -31.594 19.344 39.029 1.00 46.28 684 GLN A C 1
ATOM 5327 O O . GLN A 1 684 ? -31.975 20.478 39.306 1.00 46.28 684 GLN A O 1
ATOM 5332 N N . ASN A 1 685 ? -32.452 18.363 38.749 1.00 40.78 685 ASN A N 1
ATOM 5333 C CA . ASN A 1 685 ? -33.874 18.467 39.073 1.00 40.78 685 ASN A CA 1
ATOM 5334 C C . ASN A 1 685 ? -34.067 18.220 40.578 1.00 40.78 685 ASN A C 1
ATOM 5336 O O . ASN A 1 685 ? -34.007 17.076 41.038 1.00 40.78 685 ASN A O 1
ATOM 5340 N N . HIS A 1 686 ? -34.301 19.283 41.351 1.00 41.12 686 HIS A N 1
ATOM 5341 C CA . HIS A 1 686 ? -34.749 19.165 42.739 1.00 41.12 686 HIS A CA 1
ATOM 5342 C C . HIS A 1 686 ? -36.208 18.676 42.803 1.00 41.12 686 HIS A C 1
ATOM 5344 O O . HIS A 1 686 ? -37.012 18.947 41.915 1.00 41.12 686 HIS A O 1
ATOM 5350 N N . SER A 1 687 ? -36.549 17.922 43.851 1.00 39.72 687 SER A N 1
ATOM 5351 C CA . SER A 1 687 ? -37.884 17.344 44.059 1.00 39.72 687 SER A CA 1
ATOM 5352 C C . SER A 1 687 ? -38.598 18.033 45.226 1.00 39.72 687 SER A C 1
ATOM 5354 O O . SER A 1 687 ? -38.318 17.751 46.389 1.00 39.72 687 SER A O 1
ATOM 5356 N N . ASP A 1 688 ? -39.562 18.908 44.925 1.00 37.22 688 ASP A N 1
ATOM 5357 C CA . ASP A 1 688 ? -40.186 19.836 45.893 1.00 37.22 688 ASP A CA 1
ATOM 5358 C C . ASP A 1 688 ? -41.013 19.198 47.029 1.00 37.22 688 ASP A C 1
ATOM 5360 O O . ASP A 1 688 ? -41.559 19.902 47.880 1.00 37.22 688 ASP A O 1
ATOM 5364 N N . LYS A 1 689 ? -41.179 17.868 47.063 1.00 36.44 689 LYS A N 1
ATOM 5365 C CA . LYS A 1 689 ? -42.105 17.193 47.993 1.00 36.44 689 LYS A CA 1
ATOM 5366 C C . LYS A 1 689 ? -41.387 16.126 48.816 1.00 36.44 689 LYS A C 1
ATOM 5368 O O . LYS A 1 689 ? -41.339 14.950 48.475 1.00 36.44 689 LYS A O 1
ATOM 5373 N N . GLY A 1 690 ? -40.831 16.584 49.939 1.00 45.03 690 GLY A N 1
ATOM 5374 C CA . GLY A 1 690 ? -39.869 15.835 50.743 1.00 45.03 690 GLY A CA 1
ATOM 5375 C C . GLY A 1 690 ? -40.393 14.554 51.403 1.00 45.03 690 GLY A C 1
ATOM 5376 O O . GLY A 1 690 ? -41.369 14.568 52.154 1.00 45.03 690 GLY A O 1
ATOM 5377 N N . GLN A 1 691 ? -39.657 13.472 51.167 1.00 40.06 691 GLN A N 1
ATOM 5378 C CA . GLN A 1 691 ? -39.294 12.431 52.148 1.00 40.06 691 GLN A CA 1
ATOM 5379 C C . GLN A 1 691 ? -38.168 11.546 51.587 1.00 40.06 691 GLN A C 1
ATOM 5381 O O . GLN A 1 691 ? -37.441 10.901 52.336 1.00 40.06 691 GLN A O 1
ATOM 5386 N N . ALA A 1 692 ? -37.983 11.598 50.265 1.00 44.50 692 ALA A N 1
ATOM 5387 C CA . ALA A 1 692 ? -36.667 11.542 49.665 1.00 44.50 692 ALA A CA 1
ATOM 5388 C C . ALA A 1 692 ? -36.379 12.844 48.919 1.00 44.50 692 ALA A C 1
ATOM 5390 O O . ALA A 1 692 ? -37.211 13.289 48.133 1.00 44.50 692 ALA A O 1
ATOM 5391 N N . THR A 1 693 ? -35.189 13.407 49.113 1.00 50.81 693 THR A N 1
ATOM 5392 C CA . THR A 1 693 ? -34.550 14.222 48.081 1.00 50.81 693 THR A CA 1
ATOM 5393 C C . THR A 1 693 ? -34.101 13.258 46.988 1.00 50.81 693 THR A C 1
ATOM 5395 O O . THR A 1 693 ? -33.080 12.580 47.112 1.00 50.81 693 THR A O 1
ATOM 5398 N N . SER A 1 694 ? -34.927 13.106 45.951 1.00 50.56 694 SER A N 1
ATOM 5399 C CA . SER A 1 694 ? -34.563 12.300 44.789 1.00 50.56 694 SER A CA 1
ATOM 5400 C C . SER A 1 694 ? -33.780 13.157 43.808 1.00 50.56 694 SER A C 1
ATOM 5402 O O . SER A 1 694 ? -34.318 14.150 43.314 1.00 50.56 694 SER A O 1
ATOM 5404 N N . ALA A 1 695 ? -32.547 12.757 43.514 1.00 61.22 695 ALA A N 1
ATOM 5405 C CA . ALA A 1 695 ? -31.715 13.380 42.494 1.00 61.22 695 ALA A CA 1
ATOM 5406 C C . ALA A 1 695 ? -31.494 12.404 41.336 1.00 61.22 695 ALA A C 1
ATOM 5408 O O . ALA A 1 695 ? -31.367 11.196 41.544 1.00 61.22 695 ALA A O 1
ATOM 5409 N N . SER A 1 696 ? -31.419 12.935 40.120 1.00 62.09 696 SER A N 1
ATOM 5410 C CA . SER A 1 696 ? -31.033 12.197 38.920 1.00 62.09 696 SER A CA 1
ATOM 5411 C C . SER A 1 696 ? -29.847 12.909 38.287 1.00 62.09 696 SER A C 1
ATOM 5413 O O . SER A 1 696 ? -29.872 14.130 38.174 1.00 62.09 696 SER A O 1
ATOM 5415 N N . ALA A 1 697 ? -28.837 12.156 37.866 1.00 66.88 697 ALA A N 1
ATOM 5416 C CA . ALA A 1 697 ? -27.715 12.659 37.081 1.00 66.88 697 ALA A CA 1
ATOM 5417 C C . ALA A 1 697 ? -27.466 11.729 35.888 1.00 66.88 697 ALA A C 1
ATOM 5419 O O . ALA A 1 697 ? -27.624 10.509 36.004 1.00 66.88 697 ALA A O 1
ATOM 5420 N N . THR A 1 698 ? -27.080 12.302 34.753 1.00 66.50 698 THR A N 1
ATOM 5421 C CA . THR A 1 698 ? -26.568 11.576 33.584 1.00 66.50 698 THR A CA 1
ATOM 5422 C C . THR A 1 698 ? -25.060 11.754 33.506 1.00 66.50 698 THR A C 1
ATOM 5424 O O . THR A 1 698 ? -24.537 12.779 33.931 1.00 66.50 698 THR A O 1
ATOM 5427 N N . GLY A 1 699 ? -24.337 10.766 32.988 1.00 69.00 699 GLY A N 1
ATOM 5428 C CA . GLY A 1 699 ? -22.897 10.884 32.780 1.00 69.00 699 GLY A CA 1
ATOM 5429 C C . GLY A 1 699 ? -22.370 9.980 31.683 1.00 69.00 699 GLY A C 1
ATOM 5430 O O . GLY A 1 699 ? -22.997 8.974 31.345 1.00 69.00 699 GLY A O 1
ATOM 5431 N N . VAL A 1 700 ? -21.213 10.357 31.149 1.00 71.31 700 VAL A N 1
ATOM 5432 C CA . VAL A 1 700 ? -20.522 9.700 30.038 1.00 71.31 700 VAL A CA 1
ATOM 5433 C C . VAL A 1 700 ? -19.203 9.126 30.545 1.00 71.31 700 VAL A C 1
ATOM 5435 O O . VAL A 1 700 ? -18.453 9.801 31.253 1.00 71.31 700 VAL A O 1
ATOM 5438 N N . VAL A 1 701 ? -18.915 7.872 30.200 1.00 72.75 701 VAL A N 1
ATOM 5439 C CA . VAL A 1 701 ? -17.601 7.259 30.452 1.00 72.75 701 VAL A CA 1
ATOM 5440 C C . VAL A 1 701 ? -16.585 7.881 29.493 1.00 72.75 701 VAL A C 1
ATOM 5442 O O . VAL A 1 701 ? -16.809 7.8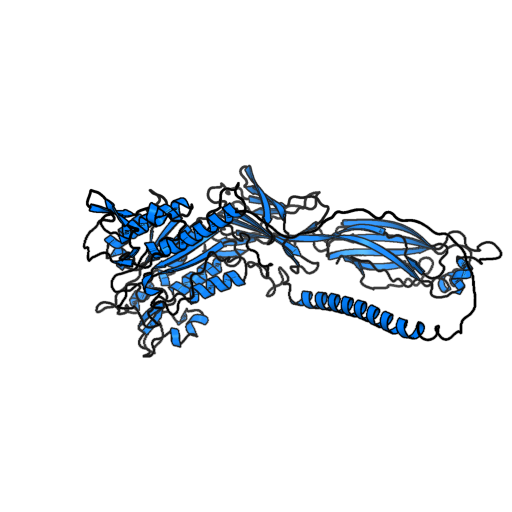55 28.283 1.00 72.75 701 VAL A O 1
ATOM 5445 N N . ARG A 1 702 ? -15.495 8.440 30.029 1.00 71.06 702 ARG A N 1
ATOM 5446 C CA . ARG A 1 702 ? -14.412 9.103 29.281 1.00 71.06 702 ARG A CA 1
ATOM 5447 C C . ARG A 1 702 ? -13.090 8.396 29.518 1.00 71.06 702 ARG A C 1
ATOM 5449 O O . ARG A 1 702 ? -12.764 8.150 30.699 1.00 71.06 702 ARG A O 1
#

Radius of gyration: 37.69 Å; chains: 1; bounding box: 106×56×121 Å